Protein AF-A0A2M7A6S9-F1 (afdb_monomer)

Structure (mmCIF, N/CA/C/O backbone):
data_AF-A0A2M7A6S9-F1
#
_entry.id   AF-A0A2M7A6S9-F1
#
loop_
_atom_site.group_PDB
_atom_site.id
_atom_site.type_symbol
_atom_site.label_atom_id
_atom_site.label_alt_id
_atom_site.label_comp_id
_atom_site.label_asym_id
_atom_site.label_entity_id
_atom_site.label_seq_id
_atom_site.pdbx_PDB_ins_code
_atom_site.Cartn_x
_atom_site.Cartn_y
_atom_site.Cartn_z
_atom_site.occupancy
_atom_site.B_iso_or_equiv
_atom_site.auth_seq_id
_atom_site.auth_comp_id
_atom_site.auth_asym_id
_atom_site.auth_atom_id
_atom_site.pdbx_PDB_model_num
ATOM 1 N N . MET A 1 1 ? -41.107 -8.255 11.779 1.00 36.59 1 MET A N 1
ATOM 2 C CA . MET A 1 1 ? -39.960 -7.326 11.813 1.00 36.59 1 MET A CA 1
ATOM 3 C C . MET A 1 1 ? -38.864 -7.925 10.934 1.00 36.59 1 MET A C 1
ATOM 5 O O . MET A 1 1 ? -38.169 -8.833 11.362 1.00 36.59 1 MET A O 1
ATOM 9 N N . ARG A 1 2 ? -38.849 -7.556 9.646 1.00 28.56 2 ARG A N 1
ATOM 10 C CA . ARG A 1 2 ? -37.907 -8.063 8.636 1.00 28.56 2 ARG A CA 1
ATOM 11 C C . ARG A 1 2 ? -36.660 -7.178 8.688 1.00 28.56 2 ARG A C 1
ATOM 13 O O . ARG A 1 2 ? -36.662 -6.117 8.077 1.00 28.56 2 ARG A O 1
ATOM 20 N N . LEU A 1 3 ? -35.652 -7.572 9.468 1.00 27.19 3 LEU A N 1
ATOM 21 C CA . LEU A 1 3 ? -34.322 -6.977 9.352 1.00 27.19 3 LEU A CA 1
ATOM 22 C C . LEU A 1 3 ? -33.608 -7.717 8.222 1.00 27.19 3 LEU A C 1
ATOM 24 O O . LEU A 1 3 ? -33.240 -8.884 8.339 1.00 27.19 3 LEU A O 1
ATOM 28 N N . THR A 1 4 ? -33.574 -7.047 7.083 1.00 32.22 4 THR A N 1
ATOM 29 C CA . THR A 1 4 ? -33.102 -7.548 5.804 1.00 32.22 4 THR A CA 1
ATOM 30 C C . THR A 1 4 ? -31.608 -7.847 5.865 1.00 32.22 4 THR A C 1
ATOM 32 O O . THR A 1 4 ? -30.796 -7.037 6.306 1.00 32.22 4 THR A O 1
ATOM 35 N N . LEU A 1 5 ? -31.291 -9.049 5.402 1.00 30.06 5 LEU A N 1
ATOM 36 C CA . LEU A 1 5 ? -29.991 -9.646 5.145 1.00 30.06 5 LEU A CA 1
ATOM 37 C C . LEU A 1 5 ? -29.225 -8.852 4.061 1.00 30.06 5 LEU A C 1
ATOM 39 O O . LEU A 1 5 ? -29.018 -9.345 2.960 1.00 30.06 5 LEU A O 1
ATOM 43 N N . THR A 1 6 ? -28.857 -7.600 4.340 1.00 34.44 6 THR A N 1
ATOM 44 C CA . THR A 1 6 ? -28.153 -6.719 3.382 1.00 34.44 6 THR A CA 1
ATOM 45 C C . THR A 1 6 ? -26.638 -6.689 3.621 1.00 34.44 6 THR A C 1
ATOM 47 O O . THR A 1 6 ? -25.878 -6.336 2.729 1.00 34.44 6 THR A O 1
ATOM 50 N N . ILE A 1 7 ? -26.159 -7.130 4.789 1.00 33.94 7 ILE A N 1
ATOM 51 C CA . ILE A 1 7 ? -24.733 -7.020 5.156 1.00 33.94 7 ILE A CA 1
ATOM 52 C C . ILE A 1 7 ? -23.868 -8.144 4.550 1.00 33.94 7 ILE A C 1
ATOM 54 O O . ILE A 1 7 ? -22.669 -7.962 4.374 1.00 33.94 7 ILE A O 1
ATOM 58 N N . LEU A 1 8 ? -24.447 -9.277 4.134 1.00 32.56 8 LEU A N 1
ATOM 59 C CA . LEU A 1 8 ? -23.655 -10.412 3.635 1.00 32.56 8 LEU A CA 1
ATOM 60 C C . LEU A 1 8 ? -23.378 -10.385 2.118 1.00 32.56 8 LEU A C 1
ATOM 62 O O . LEU A 1 8 ? -22.518 -11.122 1.647 1.00 32.56 8 LEU A O 1
ATOM 66 N N . LEU A 1 9 ? -24.062 -9.533 1.341 1.00 31.47 9 LEU A N 1
ATOM 67 C CA . LEU A 1 9 ? -23.872 -9.485 -0.118 1.00 31.47 9 LEU A CA 1
ATOM 68 C C . LEU A 1 9 ? -22.708 -8.579 -0.564 1.00 31.47 9 LEU A C 1
ATOM 70 O O . LEU A 1 9 ? -22.238 -8.704 -1.691 1.00 31.47 9 LEU A O 1
ATOM 74 N N . VAL A 1 10 ? -22.202 -7.707 0.315 1.00 37.44 10 VAL A N 1
ATOM 75 C CA . VAL A 1 10 ? -21.086 -6.794 -0.006 1.00 37.44 10 VAL A CA 1
ATOM 76 C C . VAL A 1 10 ? -19.736 -7.532 -0.036 1.00 37.44 10 VAL A C 1
ATOM 78 O O . VAL A 1 10 ? -18.850 -7.162 -0.799 1.00 37.44 10 VAL A O 1
ATOM 81 N N . LEU A 1 11 ? -19.595 -8.638 0.703 1.00 36.28 11 LEU A N 1
ATOM 82 C CA . LEU A 1 11 ? -18.335 -9.389 0.812 1.00 36.28 11 LEU A CA 1
ATOM 83 C C . LEU A 1 11 ? -18.055 -10.348 -0.357 1.00 36.28 11 LEU A C 1
AT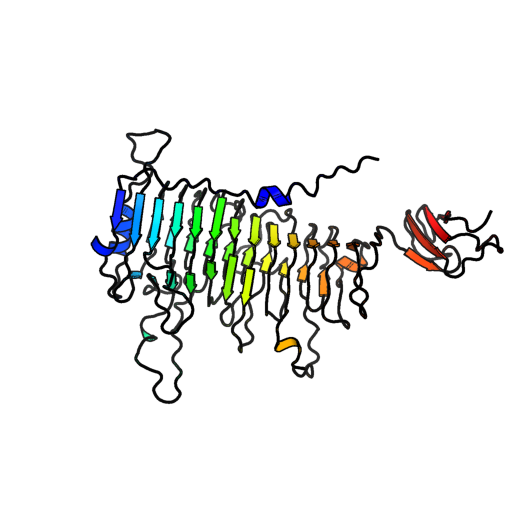OM 85 O O . LEU A 1 11 ? -16.898 -10.661 -0.619 1.00 36.28 11 LEU A O 1
ATOM 89 N N . ILE A 1 12 ? -19.074 -10.779 -1.107 1.00 35.56 12 ILE A N 1
ATOM 90 C CA . ILE A 1 12 ? -18.862 -11.665 -2.269 1.00 35.56 12 ILE A CA 1
ATOM 91 C C . ILE A 1 12 ? -18.546 -10.853 -3.534 1.00 35.56 12 ILE A C 1
ATOM 93 O O . ILE A 1 12 ? -17.805 -11.319 -4.397 1.00 35.56 12 ILE A O 1
ATOM 97 N N . SER A 1 13 ? -19.013 -9.603 -3.624 1.00 37.47 13 SER A N 1
ATOM 98 C CA . SER A 1 13 ? -18.763 -8.765 -4.802 1.00 37.47 13 SER A CA 1
ATOM 99 C C . SER A 1 13 ? -17.338 -8.194 -4.867 1.00 37.47 13 SER A C 1
ATOM 101 O O . SER A 1 13 ? -16.897 -7.818 -5.948 1.00 37.47 13 SER A O 1
ATOM 103 N N . ALA A 1 14 ? -16.596 -8.175 -3.751 1.00 36.88 14 ALA A N 1
ATOM 104 C CA . ALA A 1 14 ? -15.194 -7.744 -3.716 1.00 36.88 14 ALA A CA 1
ATOM 105 C C . ALA A 1 14 ? -14.205 -8.816 -4.219 1.00 36.88 14 ALA A C 1
ATOM 107 O O . ALA A 1 14 ? -13.068 -8.494 -4.544 1.00 36.88 14 ALA A O 1
ATOM 108 N N . CYS A 1 15 ? -14.628 -10.082 -4.323 1.00 35.72 15 CYS A N 1
ATOM 109 C CA . CYS A 1 15 ? -13.786 -11.171 -4.838 1.00 35.72 15 CYS A CA 1
ATOM 110 C C . CYS A 1 15 ? -13.987 -11.428 -6.346 1.00 35.72 15 CYS A C 1
ATOM 112 O O . CYS A 1 15 ? -13.327 -12.287 -6.918 1.00 35.72 15 CYS A O 1
ATOM 114 N N . ALA A 1 16 ? -14.894 -10.688 -6.994 1.00 37.25 16 ALA A N 1
ATOM 115 C CA . ALA A 1 16 ? -15.143 -10.747 -8.437 1.00 37.25 16 ALA A CA 1
ATOM 116 C C . ALA A 1 16 ? -14.521 -9.551 -9.191 1.00 37.25 16 ALA A C 1
ATOM 118 O O . ALA A 1 16 ? -14.995 -9.173 -10.263 1.00 37.25 16 ALA A O 1
ATOM 119 N N . ILE A 1 17 ? -13.483 -8.927 -8.622 1.00 41.75 17 ILE A N 1
ATOM 120 C CA . ILE A 1 17 ? -12.783 -7.792 -9.233 1.00 41.75 17 ILE A CA 1
ATOM 121 C C . ILE A 1 17 ? -11.819 -8.313 -10.313 1.00 41.75 17 ILE A C 1
ATOM 123 O O . ILE A 1 17 ? -10.722 -8.785 -10.034 1.00 41.75 17 ILE A O 1
ATOM 127 N N . ALA A 1 18 ? -12.287 -8.196 -11.557 1.00 43.00 18 ALA A N 1
ATOM 128 C CA . ALA A 1 18 ? -11.520 -8.031 -12.789 1.00 43.00 18 ALA A CA 1
ATOM 129 C C . ALA A 1 18 ? -10.465 -9.095 -13.156 1.00 43.00 18 ALA A C 1
ATOM 131 O O . ALA A 1 18 ? -9.254 -8.862 -13.135 1.00 43.00 18 ALA A O 1
ATOM 132 N N . ASP A 1 19 ? -10.964 -10.200 -13.710 1.00 38.59 19 ASP A N 1
ATOM 133 C CA . ASP A 1 19 ? -10.301 -10.926 -14.809 1.00 38.59 19 ASP A CA 1
ATOM 134 C C . ASP A 1 19 ? -10.522 -10.239 -16.179 1.00 38.59 19 ASP A C 1
ATOM 136 O O . ASP A 1 19 ? -10.202 -10.782 -17.232 1.00 38.59 19 ASP A O 1
ATOM 140 N N . THR A 1 20 ? -11.078 -9.023 -16.211 1.00 40.50 20 THR A N 1
ATOM 141 C CA . THR A 1 20 ? -11.450 -8.338 -17.460 1.00 40.50 20 THR A CA 1
ATOM 142 C C . THR A 1 20 ? -10.290 -7.659 -18.181 1.00 40.50 20 THR A C 1
ATOM 144 O O . THR A 1 20 ? -10.518 -7.025 -19.212 1.00 40.50 20 THR A O 1
ATOM 147 N N . VAL A 1 21 ? -9.044 -7.800 -17.714 1.00 47.00 21 VAL A N 1
ATOM 148 C CA . VAL A 1 21 ? -7.899 -7.465 -18.568 1.00 47.00 21 VAL A CA 1
ATOM 149 C C . VAL A 1 21 ? -7.667 -8.635 -19.512 1.00 47.00 21 VAL A C 1
ATOM 151 O O . VAL A 1 21 ? -6.790 -9.470 -19.310 1.00 47.00 21 VAL A O 1
ATOM 154 N N . THR A 1 22 ? -8.506 -8.714 -20.545 1.00 43.03 22 THR A N 1
ATOM 155 C CA . THR A 1 22 ? -8.270 -9.605 -21.679 1.00 43.03 22 THR A CA 1
ATOM 156 C C . THR A 1 22 ? -6.868 -9.295 -22.208 1.00 43.03 22 THR A C 1
ATOM 158 O O . THR A 1 22 ? -6.636 -8.148 -22.607 1.00 43.03 22 THR A O 1
ATOM 161 N N . PRO A 1 23 ? -5.918 -10.252 -22.192 1.00 47.19 23 PRO A N 1
ATOM 162 C CA . PRO A 1 23 ? -4.615 -10.030 -22.799 1.00 47.19 23 PRO A CA 1
ATOM 163 C C . PRO A 1 23 ? -4.843 -9.584 -24.247 1.00 47.19 23 PRO A C 1
ATOM 165 O O . PRO A 1 23 ? -5.735 -10.131 -24.908 1.00 47.19 23 PRO A O 1
ATOM 168 N N . PRO A 1 24 ? -4.117 -8.562 -24.732 1.00 48.81 24 PRO A N 1
ATOM 169 C CA . PRO A 1 24 ? -4.411 -7.972 -26.023 1.00 48.81 24 PRO A CA 1
ATOM 170 C C . PRO A 1 24 ? -4.395 -9.052 -27.105 1.00 48.81 24 PRO A C 1
ATOM 172 O O . PRO A 1 24 ? -3.445 -9.828 -27.224 1.00 48.81 24 PRO A O 1
ATOM 175 N N . VAL A 1 25 ? -5.474 -9.088 -27.888 1.00 50.66 25 VAL A N 1
ATOM 176 C CA . VAL A 1 25 ? -5.555 -9.803 -29.163 1.00 50.66 25 VAL A CA 1
ATOM 177 C C . VAL A 1 25 ? -4.325 -9.392 -29.971 1.00 50.66 25 VAL A C 1
ATOM 179 O O . VAL A 1 25 ? -4.213 -8.216 -30.291 1.00 50.66 25 VAL A O 1
ATOM 182 N N . ALA A 1 26 ? -3.387 -10.324 -30.192 1.00 57.62 26 ALA A N 1
ATOM 183 C CA . ALA A 1 26 ? -2.136 -10.178 -30.952 1.00 57.62 26 ALA A CA 1
ATOM 184 C C . ALA A 1 26 ? -1.757 -8.718 -31.284 1.00 57.62 26 ALA A C 1
ATOM 186 O O . ALA A 1 26 ? -1.970 -8.254 -32.405 1.00 57.62 26 ALA A O 1
ATOM 187 N N . SER A 1 27 ? -1.249 -7.972 -30.295 1.00 64.75 27 SER A N 1
ATOM 188 C CA . SER A 1 27 ? -0.868 -6.577 -30.527 1.00 64.75 27 SER A CA 1
ATOM 189 C C . SER A 1 27 ? 0.251 -6.517 -31.578 1.00 64.75 27 SER A C 1
ATOM 191 O O . SER A 1 27 ? 1.236 -7.246 -31.438 1.00 64.75 27 SER A O 1
ATOM 193 N N . PRO A 1 28 ? 0.153 -5.657 -32.609 1.00 72.88 28 PRO A N 1
ATOM 194 C CA . PRO A 1 28 ? 1.209 -5.514 -33.610 1.00 72.88 28 PRO A CA 1
ATOM 195 C C . PRO A 1 28 ? 2.485 -4.873 -33.040 1.00 72.88 28 PRO A C 1
ATOM 197 O O . PRO A 1 28 ? 3.525 -4.897 -33.693 1.00 72.88 28 PRO A O 1
ATOM 200 N N . TYR A 1 29 ? 2.424 -4.308 -31.829 1.00 86.62 29 TYR A N 1
ATOM 201 C CA . TYR A 1 29 ? 3.538 -3.612 -31.195 1.00 86.62 29 TYR A CA 1
ATOM 202 C C . TYR A 1 29 ? 4.172 -4.488 -30.115 1.00 86.62 29 TYR A C 1
ATOM 204 O O . TYR A 1 29 ? 3.754 -4.475 -28.956 1.00 86.62 29 TYR A O 1
ATOM 212 N N . VAL A 1 30 ? 5.201 -5.243 -30.497 1.00 93.19 30 VAL A N 1
ATOM 213 C CA . VAL A 1 30 ? 6.063 -5.973 -29.561 1.00 93.19 30 VAL A CA 1
ATOM 214 C C . VAL A 1 30 ? 7.425 -5.292 -29.536 1.00 93.19 30 VAL A C 1
ATOM 216 O O . VAL A 1 30 ? 8.117 -5.244 -30.548 1.00 93.19 30 VAL A O 1
ATOM 219 N N . VAL A 1 31 ? 7.801 -4.761 -28.376 1.00 95.69 31 VAL A N 1
ATOM 220 C CA . VAL A 1 31 ? 9.090 -4.107 -28.143 1.00 95.69 31 VAL A CA 1
ATOM 221 C C . VAL A 1 31 ? 9.922 -4.998 -27.234 1.00 95.69 31 VAL A C 1
ATOM 223 O O . VAL A 1 31 ? 9.493 -5.326 -26.130 1.00 95.69 31 VAL A O 1
ATOM 226 N N . ASN A 1 32 ? 11.121 -5.374 -27.667 1.00 96.81 32 ASN A N 1
ATOM 227 C CA . ASN A 1 32 ? 12.090 -6.049 -26.813 1.00 96.81 32 ASN A CA 1
ATOM 228 C C . ASN A 1 32 ? 13.096 -5.020 -26.281 1.00 96.81 32 ASN A C 1
ATOM 230 O O . ASN A 1 32 ? 13.816 -4.400 -27.059 1.00 96.81 32 ASN A O 1
ATOM 234 N N . LEU A 1 33 ? 13.168 -4.833 -24.958 1.00 97.69 33 LEU A N 1
ATOM 235 C CA . LEU A 1 33 ? 14.097 -3.870 -24.355 1.00 97.69 33 LEU A CA 1
ATOM 236 C C . LEU A 1 33 ? 15.564 -4.206 -24.673 1.00 97.69 33 LEU A C 1
ATOM 238 O O . LEU A 1 33 ? 16.373 -3.287 -24.774 1.00 97.69 33 LEU A O 1
ATOM 242 N N . GLY A 1 34 ? 15.901 -5.483 -24.885 1.00 96.69 34 GLY A N 1
ATOM 243 C CA . GLY A 1 34 ? 17.260 -5.919 -25.230 1.00 96.69 34 GLY A CA 1
ATOM 244 C C . GLY A 1 34 ? 17.788 -5.352 -26.553 1.00 96.69 34 GLY A C 1
ATOM 245 O O . GLY A 1 34 ? 19.000 -5.274 -26.740 1.00 96.69 34 GLY A O 1
ATOM 246 N N . ASP A 1 35 ? 16.895 -4.901 -27.440 1.00 97.56 35 ASP A N 1
ATOM 247 C CA . ASP A 1 35 ? 17.267 -4.237 -28.696 1.00 97.56 35 ASP A CA 1
ATOM 248 C C . ASP A 1 35 ? 17.671 -2.765 -28.479 1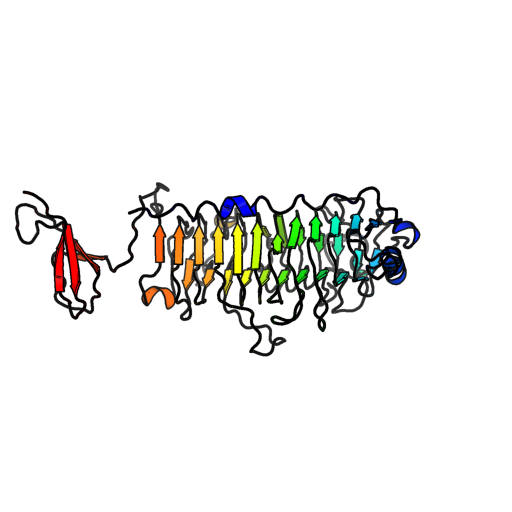.00 97.56 35 ASP A C 1
ATOM 250 O O . ASP A 1 35 ? 18.281 -2.141 -29.348 1.00 97.56 35 ASP A O 1
ATOM 254 N N . TYR A 1 36 ? 17.345 -2.201 -27.311 1.00 98.06 36 TYR A N 1
ATOM 255 C CA . TYR A 1 36 ? 17.593 -0.804 -26.952 1.00 98.06 36 TYR A CA 1
ATOM 256 C C . TYR A 1 36 ? 18.671 -0.671 -25.874 1.00 98.06 36 TYR A C 1
ATOM 258 O O . TYR A 1 36 ? 19.516 0.221 -25.967 1.00 98.06 36 TYR A O 1
ATOM 266 N N . ALA A 1 37 ? 18.630 -1.539 -24.860 1.00 97.62 37 ALA A N 1
ATOM 267 C CA . ALA A 1 37 ? 19.473 -1.515 -23.671 1.00 97.62 37 ALA A CA 1
ATOM 268 C C . ALA A 1 37 ? 20.202 -2.857 -23.483 1.00 97.62 37 ALA A C 1
ATOM 270 O O . ALA A 1 37 ? 19.659 -3.935 -23.708 1.00 97.62 37 ALA A O 1
ATOM 271 N N . LYS A 1 38 ? 21.455 -2.781 -23.050 1.00 96.25 38 LYS A N 1
ATOM 272 C CA . LYS A 1 38 ? 22.403 -3.879 -22.853 1.00 96.25 38 LYS A CA 1
ATOM 273 C C . LYS A 1 38 ? 22.209 -4.602 -21.521 1.00 96.25 38 LYS A C 1
ATOM 275 O O . LYS A 1 38 ? 22.618 -5.762 -21.412 1.00 96.25 38 LYS A O 1
ATOM 280 N N . GLY A 1 39 ? 21.661 -3.930 -20.508 1.00 93.94 39 GLY A N 1
ATOM 281 C CA . GLY A 1 39 ? 21.543 -4.459 -19.151 1.00 93.94 39 GLY A CA 1
ATOM 282 C C . GLY A 1 39 ? 22.904 -4.751 -18.519 1.00 93.94 39 GLY A C 1
ATOM 283 O O . GLY A 1 39 ? 23.059 -5.772 -17.844 1.00 93.94 39 GLY A O 1
ATOM 284 N N . ASP A 1 40 ? 23.914 -3.928 -18.810 1.00 92.06 40 ASP A N 1
ATOM 285 C CA . ASP A 1 40 ? 25.306 -4.108 -18.368 1.00 92.06 40 ASP A CA 1
ATOM 286 C C . ASP A 1 40 ? 25.646 -3.354 -17.072 1.00 92.06 40 ASP A C 1
ATOM 288 O O . ASP A 1 40 ? 26.776 -3.429 -16.595 1.00 92.06 40 ASP A O 1
ATOM 292 N N . GLY A 1 41 ? 24.656 -2.685 -16.477 1.00 89.38 41 GLY A N 1
ATOM 293 C CA . GLY A 1 41 ? 24.792 -1.905 -15.251 1.00 89.38 41 GLY A CA 1
ATOM 294 C C . GLY A 1 41 ? 25.127 -0.426 -15.462 1.00 89.38 41 GLY A C 1
ATOM 295 O O . GLY A 1 41 ? 25.134 0.326 -14.489 1.00 89.38 41 GLY A O 1
ATOM 296 N N . SER A 1 42 ? 25.373 0.007 -16.705 1.00 91.56 42 SER A N 1
ATOM 297 C CA . SER A 1 42 ? 25.555 1.425 -17.040 1.00 91.56 42 SER A CA 1
ATOM 298 C C . SER A 1 42 ? 24.241 2.220 -16.965 1.00 91.56 42 SER A C 1
ATOM 300 O O . SER A 1 42 ? 23.165 1.657 -16.754 1.00 91.56 42 SER A O 1
ATOM 302 N N . ASP A 1 43 ? 24.318 3.548 -17.104 1.00 94.94 43 ASP A N 1
ATOM 303 C CA . ASP A 1 43 ? 23.125 4.383 -17.275 1.00 94.94 43 ASP A CA 1
ATOM 304 C C . ASP A 1 43 ? 22.494 4.144 -18.645 1.00 94.94 43 ASP A C 1
ATOM 306 O O . ASP A 1 43 ? 23.029 4.540 -19.681 1.00 94.94 43 ASP A O 1
ATOM 310 N N . GLU A 1 44 ? 21.322 3.517 -18.634 1.00 97.50 44 GLU A N 1
ATOM 311 C CA . GLU A 1 44 ? 20.573 3.160 -19.834 1.00 97.50 44 GLU A CA 1
ATOM 312 C C . GLU A 1 44 ? 19.239 3.902 -19.910 1.00 97.50 44 GLU A C 1
ATOM 314 O O . GLU A 1 44 ? 18.374 3.547 -20.710 1.00 97.50 44 GLU A O 1
ATOM 319 N N . THR A 1 45 ? 19.071 4.960 -19.111 1.00 97.62 45 THR A N 1
ATOM 320 C CA . THR A 1 45 ? 17.816 5.710 -18.978 1.00 97.62 45 THR A CA 1
ATOM 321 C C . THR A 1 45 ? 17.209 6.086 -20.328 1.00 97.62 45 THR A C 1
ATOM 323 O O . THR A 1 45 ? 16.047 5.781 -20.589 1.00 97.62 45 THR A O 1
ATOM 326 N N . ASP A 1 46 ? 17.992 6.706 -21.215 1.00 98.19 46 ASP A N 1
ATOM 327 C CA . ASP A 1 46 ? 17.495 7.168 -22.515 1.00 98.19 46 ASP A CA 1
ATOM 328 C C . ASP A 1 46 ? 17.148 5.995 -23.445 1.00 98.19 46 ASP A C 1
ATOM 330 O O . ASP A 1 46 ? 16.223 6.087 -24.250 1.00 98.19 46 ASP A O 1
ATOM 334 N N . ALA A 1 47 ? 17.879 4.882 -23.350 1.00 98.12 47 ALA A N 1
ATOM 335 C CA . ALA A 1 47 ? 17.594 3.675 -24.119 1.00 98.12 47 ALA A CA 1
ATOM 336 C C . ALA A 1 47 ? 16.296 3.006 -23.658 1.00 98.12 47 ALA A C 1
ATOM 338 O O . ALA A 1 47 ? 15.450 2.672 -24.488 1.00 98.12 47 ALA A O 1
ATOM 339 N N . ILE A 1 48 ? 16.117 2.881 -22.342 1.00 98.25 48 ILE A N 1
ATOM 340 C CA . ILE A 1 48 ? 14.894 2.369 -21.729 1.00 98.25 48 ILE A CA 1
ATOM 341 C C . ILE A 1 48 ? 13.720 3.263 -22.126 1.00 98.25 48 ILE A C 1
ATOM 343 O O . ILE A 1 48 ? 12.738 2.765 -22.667 1.00 98.25 48 ILE A O 1
ATOM 347 N N . GLN A 1 49 ? 13.836 4.582 -21.957 1.00 98.00 49 GLN A N 1
ATOM 348 C CA . GLN A 1 49 ? 12.778 5.521 -22.328 1.00 98.00 49 GLN A CA 1
ATOM 349 C C . GLN A 1 49 ? 12.390 5.383 -23.810 1.00 98.00 49 GLN A C 1
ATOM 351 O O . GLN A 1 49 ? 11.204 5.270 -24.110 1.00 98.00 49 GLN A O 1
ATOM 356 N N . ARG A 1 50 ? 13.363 5.268 -24.731 1.00 97.19 50 ARG A N 1
ATOM 357 C CA . ARG A 1 50 ? 13.087 5.016 -26.160 1.00 97.19 50 ARG A CA 1
ATOM 358 C C . ARG A 1 50 ? 12.314 3.720 -26.411 1.00 97.19 50 ARG A C 1
ATOM 360 O O . ARG A 1 50 ? 11.460 3.708 -27.292 1.00 97.19 50 ARG A O 1
ATOM 367 N N . ALA A 1 51 ? 12.583 2.649 -25.664 1.00 96.69 51 ALA A N 1
ATOM 368 C CA . ALA A 1 51 ? 11.825 1.403 -25.785 1.00 96.69 51 ALA A CA 1
ATOM 369 C C . ALA A 1 51 ? 10.361 1.590 -25.343 1.00 96.69 51 ALA A C 1
ATOM 371 O O . ALA A 1 51 ? 9.437 1.171 -26.036 1.00 96.69 51 ALA A O 1
ATOM 372 N N . PHE A 1 52 ? 10.124 2.287 -24.228 1.00 95.06 52 PHE A N 1
ATOM 373 C CA . PHE A 1 52 ? 8.765 2.617 -23.777 1.00 95.06 52 PHE A CA 1
ATOM 374 C C . PHE A 1 52 ? 8.042 3.600 -24.717 1.00 95.06 52 PHE A C 1
ATOM 376 O O . PHE A 1 52 ? 6.811 3.562 -24.828 1.00 95.06 52 PHE A O 1
ATOM 383 N N . ASP A 1 53 ? 8.787 4.462 -25.411 1.00 93.44 53 ASP A N 1
ATOM 384 C CA . ASP A 1 53 ? 8.287 5.398 -26.426 1.00 93.44 53 ASP A CA 1
ATOM 385 C C . ASP A 1 53 ? 8.025 4.763 -27.793 1.00 93.44 53 ASP A C 1
ATOM 387 O O . ASP A 1 53 ? 7.283 5.331 -28.592 1.00 93.44 53 ASP A O 1
ATOM 391 N N . ALA A 1 54 ? 8.547 3.561 -28.044 1.00 92.12 54 ALA A N 1
ATOM 392 C CA . ALA A 1 54 ? 8.239 2.798 -29.251 1.00 92.12 54 ALA A CA 1
ATOM 393 C C . ALA A 1 54 ? 6.813 2.214 -29.245 1.00 92.12 54 ALA A C 1
ATOM 395 O O . ALA A 1 54 ? 6.293 1.871 -30.307 1.00 92.12 54 ALA A O 1
ATOM 396 N N . ILE A 1 55 ? 6.158 2.131 -28.078 1.00 88.94 55 ILE A N 1
ATOM 397 C CA . ILE A 1 55 ? 4.719 1.852 -28.011 1.00 88.94 55 ILE A CA 1
ATOM 398 C C . ILE A 1 55 ? 3.959 3.153 -28.288 1.00 88.94 55 ILE A C 1
ATOM 400 O O . ILE A 1 55 ? 4.157 4.128 -27.555 1.00 88.94 55 ILE A O 1
ATOM 404 N N . PRO A 1 56 ? 3.068 3.183 -29.295 1.00 80.12 56 PRO A N 1
ATOM 405 C CA . PRO A 1 56 ? 2.356 4.399 -29.656 1.00 80.12 56 PRO A CA 1
ATOM 406 C C . PRO A 1 56 ? 1.504 4.926 -28.484 1.00 80.12 56 PRO A C 1
ATOM 408 O O . PRO A 1 56 ? 0.859 4.134 -27.786 1.00 80.12 56 PRO A O 1
ATOM 411 N N . PRO A 1 57 ? 1.492 6.252 -28.241 1.00 76.38 57 PRO A N 1
ATOM 412 C CA . PRO A 1 57 ? 0.554 6.875 -27.316 1.00 76.38 57 PRO A CA 1
ATOM 413 C C . PRO A 1 57 ? -0.860 6.918 -27.910 1.00 76.38 57 PRO A C 1
ATOM 415 O O . PRO A 1 57 ? -1.050 6.839 -29.124 1.00 76.38 57 PRO A O 1
ATOM 418 N N . ARG A 1 58 ? -1.849 7.176 -27.046 1.00 60.53 58 ARG A N 1
ATOM 419 C CA . ARG A 1 58 ? -3.265 7.364 -27.408 1.00 60.53 58 ARG A CA 1
ATOM 420 C C . ARG A 1 58 ? -3.503 8.322 -28.590 1.00 60.53 58 ARG A C 1
ATOM 422 O O . ARG A 1 58 ? -4.430 8.092 -29.359 1.00 60.53 58 ARG A O 1
ATOM 429 N N . GLU A 1 59 ? -2.723 9.400 -28.730 1.00 60.84 59 GLU A N 1
ATOM 430 C CA . GLU A 1 59 ? -2.921 10.442 -29.759 1.00 60.84 59 GLU A CA 1
ATOM 431 C C . GLU A 1 59 ? -2.494 10.042 -31.187 1.00 60.84 59 GLU A C 1
ATOM 433 O O . GLU A 1 59 ? -2.086 10.884 -31.992 1.00 60.84 59 GLU A O 1
ATOM 438 N N . TRP A 1 60 ? -2.650 8.776 -31.568 1.00 50.06 60 TRP A N 1
ATOM 439 C CA . TRP A 1 60 ? -2.710 8.411 -32.983 1.00 50.06 60 TRP A CA 1
ATOM 440 C C . TRP A 1 60 ? -4.048 8.901 -33.569 1.00 50.06 60 TRP A C 1
ATOM 442 O O . TRP A 1 60 ? -5.047 8.187 -33.643 1.00 50.06 60 TRP A O 1
ATOM 452 N N . LYS A 1 61 ? -4.063 10.196 -33.918 1.00 46.75 61 LYS A N 1
ATOM 453 C CA . LYS A 1 61 ? -5.220 11.035 -34.293 1.00 46.75 61 LYS A CA 1
ATOM 454 C C . LYS A 1 61 ? -6.065 10.528 -35.467 1.00 46.75 61 LYS A C 1
ATOM 456 O O . LYS A 1 61 ? -7.140 11.072 -35.695 1.00 46.75 61 LYS A O 1
ATOM 461 N N . GLU A 1 62 ? -5.632 9.498 -36.184 1.00 45.44 62 GLU A N 1
ATOM 462 C CA . GLU A 1 62 ? -6.354 8.980 -37.352 1.00 45.44 62 GLU A CA 1
ATOM 463 C C . GLU A 1 62 ? -7.368 7.874 -37.008 1.00 45.44 62 GLU A C 1
ATOM 465 O O . GLU A 1 62 ? -8.250 7.579 -37.816 1.00 45.44 62 GLU A O 1
ATOM 470 N N . HIS A 1 63 ? -7.338 7.323 -35.786 1.00 43.94 63 HIS A N 1
ATOM 471 C CA . HIS A 1 63 ? -8.245 6.249 -35.368 1.00 43.94 63 HIS A CA 1
ATOM 472 C C . HIS A 1 63 ? -8.856 6.517 -33.989 1.00 43.94 63 HIS A C 1
ATOM 474 O O . HIS A 1 63 ? -8.502 5.907 -32.984 1.00 43.94 63 HIS A O 1
ATOM 480 N N . VAL A 1 64 ? -9.851 7.411 -33.949 1.00 44.56 64 VAL A N 1
ATOM 481 C CA . VAL A 1 64 ? -10.799 7.548 -32.825 1.00 44.56 64 VAL A CA 1
ATOM 482 C C . VAL A 1 64 ? -11.797 6.377 -32.847 1.00 44.56 64 VAL A C 1
ATOM 484 O O . VAL A 1 64 ? -13.011 6.557 -32.874 1.00 44.56 64 VAL A O 1
ATOM 487 N N . THR A 1 65 ? -11.290 5.150 -32.896 1.00 50.53 65 THR A N 1
ATOM 488 C CA . THR A 1 65 ? -12.073 3.938 -32.643 1.00 50.53 65 THR A CA 1
ATOM 489 C C . THR A 1 65 ? -11.780 3.467 -31.223 1.00 50.53 65 THR A C 1
ATOM 491 O O . THR A 1 65 ? -10.713 3.739 -30.679 1.00 50.53 65 THR A O 1
ATOM 494 N N . ALA A 1 66 ? -12.745 2.801 -30.590 1.00 54.75 66 ALA A N 1
ATOM 495 C CA . ALA A 1 66 ? -12.720 2.450 -29.167 1.00 54.75 66 ALA A CA 1
ATOM 496 C C . ALA A 1 66 ? -11.532 1.562 -28.725 1.00 54.75 66 ALA A C 1
ATOM 498 O O . ALA A 1 66 ? -11.278 1.451 -27.524 1.00 54.75 66 ALA A O 1
ATOM 499 N N . ASP A 1 67 ? -10.773 1.000 -29.669 1.00 61.12 67 ASP A N 1
ATOM 500 C CA . ASP A 1 67 ? -9.772 -0.033 -29.426 1.00 61.12 67 ASP A CA 1
ATOM 501 C C . ASP A 1 67 ? -8.358 0.464 -29.769 1.00 61.12 67 ASP A C 1
ATOM 503 O O . ASP A 1 67 ? -7.883 0.338 -30.898 1.00 61.12 67 ASP A O 1
ATOM 507 N N . HIS A 1 68 ? -7.656 1.033 -28.782 1.00 68.75 68 HIS A N 1
ATOM 508 C CA . HIS A 1 68 ? -6.206 1.217 -28.895 1.00 68.75 68 HIS A CA 1
ATOM 509 C C . HIS A 1 68 ? -5.550 -0.177 -28.932 1.00 68.75 68 HIS A C 1
ATOM 511 O O . HIS A 1 68 ? -5.785 -0.956 -27.999 1.00 68.75 68 HIS A O 1
ATOM 517 N N . PRO A 1 69 ? -4.715 -0.503 -29.941 1.00 74.00 69 PRO A N 1
ATOM 518 C CA . PRO A 1 69 ? -4.192 -1.859 -30.165 1.00 74.00 69 PRO A CA 1
ATOM 519 C C . PRO A 1 69 ? -3.229 -2.338 -29.069 1.00 74.00 69 PRO A C 1
ATOM 521 O O . PRO A 1 69 ? -2.803 -3.495 -29.063 1.00 74.00 69 PRO A O 1
ATOM 524 N N . GLY A 1 70 ? -2.869 -1.450 -28.143 1.00 85.44 70 GLY A N 1
ATOM 525 C CA . GLY A 1 70 ? -1.986 -1.772 -27.039 1.00 85.44 70 GLY A CA 1
ATOM 526 C C . GLY A 1 70 ? -0.557 -2.014 -27.486 1.00 85.44 70 GLY A C 1
ATOM 527 O O . GLY A 1 70 ? -0.127 -1.544 -28.535 1.00 85.44 70 GLY A O 1
ATOM 528 N N . GLY A 1 71 ? 0.181 -2.739 -26.659 1.00 90.31 71 GLY A N 1
ATOM 529 C CA . GLY A 1 71 ? 1.539 -3.161 -26.972 1.00 90.31 71 GLY A CA 1
ATOM 530 C C . GLY A 1 71 ? 2.100 -4.053 -25.879 1.00 90.31 71 GLY A C 1
ATOM 531 O O . GLY A 1 71 ? 1.576 -4.090 -24.763 1.00 90.31 71 GLY A O 1
ATOM 532 N N . VAL A 1 72 ? 3.165 -4.775 -26.196 1.00 94.12 72 VAL A N 1
ATOM 533 C CA . VAL A 1 72 ? 3.883 -5.618 -25.242 1.00 94.12 72 VAL A CA 1
ATOM 534 C C . VAL A 1 72 ? 5.333 -5.163 -25.194 1.00 94.12 72 VAL A C 1
ATOM 536 O O . VAL A 1 72 ? 6.012 -5.171 -26.216 1.00 94.12 72 VAL A O 1
ATOM 539 N N . ILE A 1 73 ? 5.815 -4.792 -24.009 1.00 96.44 73 ILE A N 1
ATOM 540 C CA . ILE A 1 73 ? 7.244 -4.603 -23.747 1.00 96.44 73 ILE A CA 1
ATOM 541 C C . ILE A 1 73 ? 7.760 -5.863 -23.071 1.00 96.44 73 ILE A C 1
ATOM 543 O O . ILE A 1 73 ? 7.347 -6.189 -21.957 1.00 96.44 73 ILE A O 1
ATOM 547 N N . ILE A 1 74 ? 8.673 -6.554 -23.740 1.00 96.75 74 ILE A N 1
ATOM 548 C CA . ILE A 1 74 ? 9.411 -7.688 -23.195 1.00 96.75 74 ILE A CA 1
ATOM 549 C C . ILE A 1 74 ? 10.729 -7.152 -22.647 1.00 96.75 74 ILE A C 1
ATOM 551 O O . ILE A 1 74 ? 11.508 -6.529 -23.367 1.00 96.75 74 ILE A O 1
ATOM 555 N N . ILE A 1 75 ? 10.971 -7.383 -21.363 1.00 97.44 75 ILE A N 1
ATOM 556 C CA . ILE A 1 75 ? 12.187 -6.972 -20.668 1.00 97.44 75 ILE A CA 1
ATOM 557 C C . ILE A 1 75 ? 13.012 -8.239 -20.413 1.00 97.44 75 ILE A C 1
ATOM 559 O O . ILE A 1 75 ? 12.701 -8.997 -19.480 1.00 97.44 75 ILE A O 1
ATOM 563 N N . PRO A 1 76 ? 14.047 -8.502 -21.234 1.00 96.44 76 PRO A N 1
ATOM 564 C CA . PRO A 1 76 ? 14.850 -9.695 -21.080 1.00 96.44 76 PRO A CA 1
ATOM 565 C C . PRO A 1 76 ? 15.732 -9.590 -19.848 1.00 96.44 76 PRO A C 1
ATOM 567 O O . PRO A 1 76 ? 16.043 -8.491 -19.370 1.00 96.44 76 PRO A O 1
ATOM 570 N N . ARG A 1 77 ? 16.132 -10.743 -19.311 1.00 94.44 77 ARG A N 1
ATOM 571 C CA . ARG A 1 77 ? 17.055 -10.795 -18.172 1.00 94.44 77 ARG A CA 1
ATOM 572 C C . ARG A 1 77 ? 18.339 -9.992 -18.487 1.00 94.44 77 ARG A C 1
ATOM 574 O O . ARG A 1 77 ? 19.033 -10.351 -19.439 1.00 94.44 77 ARG A O 1
ATOM 581 N N . PRO A 1 78 ? 18.693 -8.957 -17.699 1.00 92.81 78 PRO A N 1
ATOM 582 C CA . PRO A 1 78 ? 19.917 -8.196 -17.931 1.00 92.81 78 PRO A CA 1
ATOM 583 C C . PRO A 1 78 ? 21.154 -9.026 -17.559 1.00 92.81 78 PRO A C 1
ATOM 585 O O . PRO A 1 78 ? 21.074 -9.964 -16.761 1.00 92.81 78 PRO A O 1
ATOM 588 N N . LYS A 1 79 ? 22.319 -8.665 -18.109 1.00 89.44 79 LYS A N 1
ATOM 589 C CA . LYS A 1 79 ? 23.606 -9.287 -17.739 1.00 89.44 79 LYS A CA 1
ATOM 590 C C . LYS A 1 79 ? 23.993 -8.957 -16.297 1.00 89.44 79 LYS A C 1
ATOM 592 O O . LYS A 1 79 ? 24.515 -9.817 -15.595 1.00 89.44 79 LYS A O 1
ATOM 597 N N . ALA A 1 80 ? 23.714 -7.725 -15.878 1.00 88.12 80 ALA A N 1
ATOM 598 C CA . ALA A 1 80 ? 23.841 -7.244 -14.510 1.00 88.12 80 ALA A CA 1
ATOM 599 C C . ALA A 1 80 ? 22.501 -6.661 -14.036 1.00 88.12 80 ALA A C 1
ATOM 601 O O . ALA A 1 80 ? 21.783 -7.300 -13.271 1.00 88.12 80 ALA A O 1
ATOM 602 N N . PHE A 1 81 ? 22.154 -5.470 -14.522 1.00 91.75 81 PHE A N 1
ATOM 603 C CA . PHE A 1 81 ? 20.887 -4.765 -14.308 1.00 91.75 81 PHE A CA 1
ATOM 604 C C . PHE A 1 81 ? 20.753 -3.650 -15.359 1.00 91.75 81 PHE A C 1
ATOM 606 O O . PHE A 1 81 ? 21.739 -3.277 -15.994 1.00 91.75 81 PHE A O 1
ATOM 613 N N . TYR A 1 82 ? 19.553 -3.103 -15.526 1.00 95.50 82 TYR A N 1
ATOM 614 C CA . TYR A 1 82 ? 19.306 -1.882 -16.295 1.00 95.50 82 TYR A CA 1
ATOM 615 C C . TYR A 1 82 ? 19.430 -0.667 -15.362 1.00 95.50 82 TYR A C 1
ATOM 617 O O . TYR A 1 82 ? 18.625 -0.508 -14.436 1.00 95.50 82 TYR A O 1
ATOM 625 N N . GLY A 1 83 ? 20.459 0.162 -15.549 1.00 94.06 83 GLY A N 1
ATOM 626 C CA . GLY A 1 83 ? 20.681 1.349 -14.722 1.00 94.06 83 GLY A CA 1
ATOM 627 C C . GLY A 1 83 ? 19.760 2.504 -15.117 1.00 94.06 83 GLY A C 1
ATOM 628 O O . GLY A 1 83 ? 19.616 2.823 -16.296 1.00 94.06 83 GLY A O 1
ATOM 629 N N . ILE A 1 84 ? 19.134 3.131 -14.119 1.00 95.94 84 ILE A N 1
ATOM 630 C CA . ILE A 1 84 ? 18.241 4.285 -14.268 1.00 95.94 84 ILE A CA 1
ATOM 631 C C . ILE A 1 84 ? 18.812 5.463 -13.472 1.00 95.94 84 ILE A C 1
ATOM 633 O O . ILE A 1 84 ? 18.868 5.418 -12.243 1.00 95.94 84 ILE A O 1
ATOM 637 N N . ALA A 1 85 ? 19.192 6.537 -14.158 1.00 94.81 85 ALA A N 1
ATOM 638 C CA . ALA A 1 85 ? 19.659 7.783 -13.555 1.00 94.81 85 ALA A CA 1
ATOM 639 C C . ALA A 1 85 ? 18.603 8.903 -13.547 1.00 94.81 85 ALA A C 1
ATOM 641 O O . ALA A 1 85 ? 18.754 9.892 -12.825 1.00 94.81 85 ALA A O 1
ATOM 642 N N . LYS A 1 86 ? 17.531 8.777 -14.344 1.00 95.94 86 LYS A N 1
ATOM 643 C CA . LYS A 1 86 ? 16.384 9.705 -14.360 1.00 95.94 86 LYS A CA 1
ATOM 644 C C . LYS A 1 86 ? 15.075 8.933 -14.493 1.00 95.94 86 LYS A C 1
ATOM 646 O O . LYS A 1 86 ? 15.061 7.803 -14.953 1.00 95.94 86 LYS A O 1
ATOM 651 N N . THR A 1 87 ? 13.965 9.556 -14.116 1.00 96.31 87 THR A N 1
ATOM 652 C CA . THR A 1 87 ? 12.642 8.920 -14.155 1.00 96.31 87 THR A CA 1
ATOM 653 C C . THR A 1 87 ? 12.261 8.418 -15.543 1.00 96.31 87 THR A C 1
ATOM 655 O O . THR A 1 87 ? 12.209 9.204 -16.489 1.00 96.31 87 THR A O 1
ATOM 658 N N . ILE A 1 88 ? 11.907 7.134 -15.623 1.00 97.62 88 ILE A N 1
ATOM 659 C CA . ILE A 1 88 ? 11.254 6.539 -16.786 1.00 97.62 88 ILE A CA 1
ATOM 660 C C . ILE A 1 88 ? 9.775 6.908 -16.738 1.00 97.62 88 ILE A C 1
ATOM 662 O O . ILE A 1 88 ? 9.055 6.558 -15.797 1.00 97.62 88 ILE A O 1
ATOM 666 N N . ARG A 1 89 ? 9.322 7.647 -17.748 1.00 95.19 89 ARG A N 1
ATOM 667 C CA . ARG A 1 89 ? 7.954 8.153 -17.840 1.00 95.19 89 ARG A CA 1
ATOM 668 C C . ARG A 1 89 ? 7.135 7.287 -18.780 1.00 95.19 89 ARG A C 1
ATOM 670 O O . ARG A 1 89 ? 7.404 7.212 -19.976 1.00 95.19 89 ARG A O 1
ATOM 677 N N . ILE A 1 90 ? 6.084 6.695 -18.232 1.00 94.00 90 ILE A N 1
ATOM 678 C CA . ILE A 1 90 ? 5.118 5.862 -18.941 1.00 94.00 90 ILE A CA 1
ATOM 679 C C . ILE A 1 90 ? 3.822 6.666 -19.018 1.00 94.00 90 ILE A C 1
ATOM 681 O O . ILE A 1 90 ? 3.026 6.714 -18.081 1.00 94.00 90 ILE A O 1
ATOM 685 N N . VAL A 1 91 ? 3.654 7.382 -20.126 1.00 91.06 91 VAL A N 1
ATOM 686 C CA . VAL A 1 91 ? 2.582 8.368 -20.302 1.00 91.06 91 VAL A CA 1
ATOM 687 C C . VAL A 1 91 ? 1.623 7.889 -21.380 1.00 91.06 91 VAL A C 1
ATOM 689 O O . VAL A 1 91 ? 2.064 7.521 -22.460 1.00 91.06 91 VAL A O 1
ATOM 692 N N . GLU A 1 92 ? 0.317 7.914 -21.112 1.00 88.69 92 GLU A N 1
ATOM 693 C CA . GLU A 1 92 ? -0.720 7.634 -22.122 1.00 88.69 92 GLU A CA 1
ATOM 694 C C . GLU A 1 92 ? -0.554 6.277 -22.822 1.00 88.69 92 GLU A C 1
ATOM 696 O O . GLU A 1 92 ? -0.850 6.127 -24.008 1.00 88.69 92 GLU A O 1
ATOM 701 N N . ARG A 1 93 ? -0.075 5.275 -22.073 1.00 89.62 93 ARG A N 1
ATOM 702 C CA . ARG A 1 93 ? 0.015 3.887 -22.532 1.00 89.62 93 ARG A CA 1
ATOM 703 C C . ARG A 1 93 ? -1.252 3.141 -22.148 1.00 89.62 93 ARG A C 1
ATOM 705 O O . ARG A 1 93 ? -1.642 3.098 -20.977 1.00 89.62 93 ARG A O 1
ATOM 712 N N . TRP A 1 94 ? -1.952 2.660 -23.166 1.00 88.12 94 TRP A N 1
ATOM 713 C CA . TRP A 1 94 ? -3.267 2.044 -23.047 1.00 88.12 94 TRP A CA 1
ATOM 714 C C . TRP A 1 94 ? -3.202 0.609 -23.549 1.00 88.12 94 TRP A C 1
ATOM 716 O O . TRP A 1 94 ? -2.622 0.380 -24.607 1.00 88.12 94 TRP A O 1
ATOM 726 N N . ASN A 1 95 ? -3.823 -0.332 -22.835 1.00 89.00 95 ASN A N 1
ATOM 727 C CA . ASN A 1 95 ? -3.855 -1.758 -23.188 1.00 89.00 95 ASN A CA 1
ATOM 728 C C . ASN A 1 95 ? -2.444 -2.361 -23.338 1.00 89.00 95 ASN A C 1
ATOM 730 O O . ASN A 1 95 ? -2.182 -3.183 -24.216 1.00 89.00 95 ASN A O 1
ATOM 734 N N . THR A 1 96 ? -1.496 -1.893 -22.522 1.00 91.62 96 THR A N 1
ATOM 735 C CA . THR A 1 96 ? -0.079 -2.258 -22.621 1.00 91.62 96 THR A CA 1
ATOM 736 C C . THR A 1 96 ? 0.305 -3.276 -21.556 1.00 91.62 96 THR A C 1
ATOM 738 O O . THR A 1 96 ? 0.008 -3.088 -20.377 1.00 91.62 96 THR A O 1
ATOM 741 N N . THR A 1 97 ? 1.023 -4.321 -21.963 1.00 95.00 97 THR A N 1
ATOM 742 C CA . THR A 1 97 ? 1.669 -5.266 -21.046 1.00 95.00 97 THR A CA 1
ATOM 743 C C . THR A 1 97 ? 3.163 -4.974 -20.965 1.00 95.00 97 THR A C 1
ATOM 745 O O . THR A 1 97 ? 3.839 -4.917 -21.988 1.00 95.00 97 THR A O 1
ATOM 748 N N . ILE A 1 98 ? 3.694 -4.807 -19.759 1.00 96.50 98 ILE A N 1
ATOM 749 C CA . ILE A 1 98 ? 5.131 -4.737 -19.483 1.00 96.50 98 ILE A CA 1
ATOM 750 C C . ILE A 1 98 ? 5.495 -6.027 -18.763 1.00 96.50 98 ILE A C 1
ATOM 752 O O . ILE A 1 98 ? 4.996 -6.272 -17.668 1.00 96.50 98 ILE A O 1
ATOM 756 N N . ARG A 1 99 ? 6.346 -6.855 -19.365 1.00 96.25 99 ARG A N 1
ATOM 757 C CA . ARG A 1 99 ? 6.688 -8.176 -18.837 1.00 96.25 99 ARG A CA 1
ATOM 758 C C . ARG A 1 99 ? 8.191 -8.328 -18.698 1.00 96.25 99 ARG A C 1
ATOM 760 O O . ARG A 1 99 ? 8.912 -8.378 -19.693 1.00 96.25 99 ARG A O 1
ATOM 767 N N . CYS A 1 100 ? 8.647 -8.505 -17.467 1.00 96.06 100 CYS A N 1
ATOM 768 C CA . CYS A 1 100 ? 9.978 -9.030 -17.195 1.00 96.06 100 CYS A CA 1
ATOM 769 C C . CYS A 1 100 ? 9.971 -10.561 -17.330 1.00 96.06 100 CYS A C 1
ATOM 771 O O . CYS A 1 100 ? 9.111 -11.241 -16.767 1.00 96.06 100 CYS A O 1
ATOM 773 N N . GLU A 1 101 ? 10.930 -11.120 -18.072 1.00 93.12 101 GLU A N 1
ATOM 774 C CA . GLU A 1 101 ? 10.973 -12.564 -18.380 1.00 93.12 101 GLU A CA 1
ATOM 775 C C . GLU A 1 101 ? 11.052 -13.483 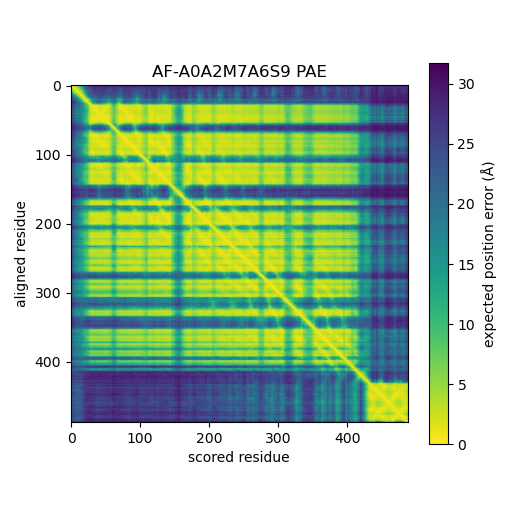-17.148 1.00 93.12 101 GLU A C 1
ATOM 777 O O . GLU A 1 101 ? 10.618 -14.632 -17.204 1.00 93.12 101 GLU A O 1
ATOM 782 N N . SER A 1 102 ? 11.627 -13.016 -16.035 1.00 85.44 102 SER A N 1
ATOM 783 C CA 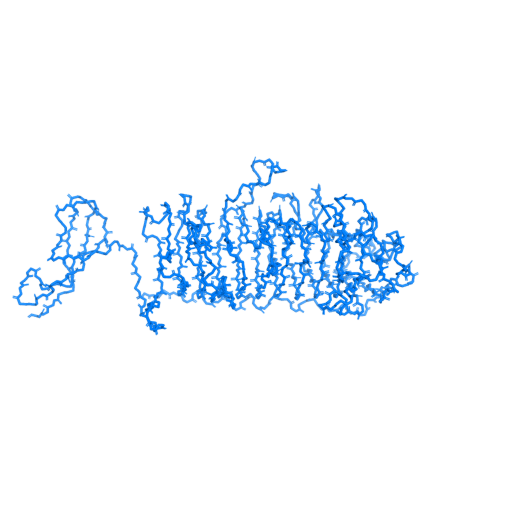. SER A 1 102 ? 11.920 -13.844 -14.866 1.00 85.44 102 SER A CA 1
ATOM 784 C C . SER A 1 102 ? 11.217 -13.333 -13.600 1.00 85.44 102 SER A C 1
ATOM 786 O O . SER A 1 102 ? 11.583 -12.272 -13.099 1.00 85.44 102 SER A O 1
ATOM 788 N N . PRO A 1 103 ? 10.310 -14.121 -12.987 1.00 76.81 103 PRO A N 1
ATOM 789 C CA . PRO A 1 103 ? 9.641 -13.769 -11.722 1.00 76.81 103 PRO A CA 1
ATOM 790 C C . PRO A 1 103 ? 10.555 -13.877 -10.485 1.00 76.81 103 PRO A C 1
ATOM 792 O O . PRO A 1 103 ? 10.211 -13.450 -9.379 1.00 76.81 103 PRO A O 1
ATOM 795 N N . VAL A 1 104 ? 11.730 -14.496 -10.654 1.00 71.25 104 VAL A N 1
ATOM 796 C CA . VAL A 1 104 ? 12.667 -14.841 -9.570 1.00 71.25 104 VAL A CA 1
ATOM 797 C C . VAL A 1 104 ? 13.562 -13.654 -9.191 1.00 71.25 104 VAL A C 1
ATOM 799 O O . VAL A 1 104 ? 14.145 -13.630 -8.108 1.00 71.25 104 VAL A O 1
ATOM 802 N N . TRP A 1 105 ? 13.674 -12.644 -10.050 1.00 70.94 105 TRP A N 1
ATOM 803 C CA . TRP A 1 105 ? 14.500 -11.468 -9.779 1.00 70.94 105 TRP A CA 1
ATOM 804 C C . TRP A 1 105 ? 13.822 -10.608 -8.709 1.00 70.94 105 TRP A C 1
ATOM 806 O O . TRP A 1 105 ? 12.671 -10.220 -8.871 1.00 70.94 105 TRP A O 1
ATOM 816 N N . GLY A 1 106 ? 14.512 -10.361 -7.594 1.00 58.16 106 GLY A N 1
ATOM 817 C CA . GLY A 1 106 ? 13.971 -9.763 -6.370 1.00 58.16 106 GLY A CA 1
ATOM 818 C C . GLY A 1 106 ? 13.458 -10.783 -5.339 1.00 58.16 106 GLY A C 1
ATOM 819 O O . GLY A 1 106 ? 12.973 -10.389 -4.278 1.00 58.16 106 GLY A O 1
ATOM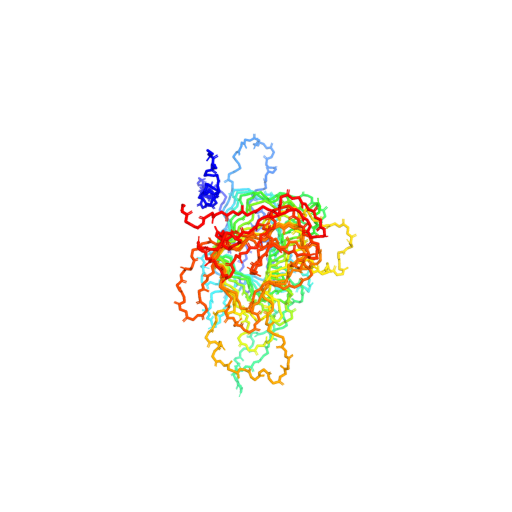 820 N N . SER A 1 107 ? 13.505 -12.091 -5.623 1.00 61.66 107 SER A N 1
ATOM 821 C CA . SER A 1 107 ? 13.096 -13.131 -4.663 1.00 61.66 107 SER A CA 1
ATOM 822 C C . SER A 1 107 ? 14.183 -13.410 -3.612 1.00 61.66 107 SER A C 1
ATOM 824 O O . SER A 1 107 ? 15.366 -13.168 -3.840 1.00 61.66 107 SER A O 1
ATOM 826 N N . ARG A 1 108 ? 13.780 -13.877 -2.418 1.00 50.75 108 ARG A N 1
ATOM 827 C CA . ARG A 1 108 ? 14.690 -14.110 -1.282 1.00 50.75 108 ARG A CA 1
ATOM 828 C C . ARG A 1 108 ? 15.795 -15.112 -1.646 1.00 50.75 108 ARG A C 1
ATOM 830 O O . ARG A 1 108 ? 15.506 -16.262 -1.953 1.00 50.75 108 ARG A O 1
ATOM 837 N N . GLY A 1 109 ? 17.046 -14.683 -1.503 1.00 48.19 109 GLY A N 1
ATOM 838 C CA . GLY A 1 109 ? 18.250 -15.494 -1.682 1.00 48.19 109 GLY A CA 1
ATOM 839 C C . GLY A 1 109 ? 19.400 -14.586 -2.097 1.00 48.19 109 GLY A C 1
ATOM 840 O O . GLY A 1 109 ? 19.278 -13.862 -3.074 1.00 48.19 109 GLY A O 1
ATOM 841 N N . MET A 1 110 ? 20.487 -14.546 -1.327 1.00 42.84 110 MET A N 1
ATOM 842 C CA . MET A 1 110 ? 21.653 -13.754 -1.723 1.00 42.84 110 MET A CA 1
ATOM 843 C C . MET A 1 110 ? 22.429 -14.481 -2.831 1.00 42.84 110 MET A C 1
ATOM 845 O O . MET A 1 110 ? 22.663 -15.683 -2.686 1.00 42.84 110 MET A O 1
ATOM 849 N N . PRO A 1 111 ? 22.891 -13.774 -3.878 1.00 55.22 111 PRO A N 1
ATOM 850 C CA . PRO A 1 111 ? 22.607 -12.371 -4.212 1.00 55.22 111 PRO A CA 1
ATOM 851 C C . PRO A 1 111 ? 21.200 -12.168 -4.814 1.00 55.22 111 PRO A C 1
ATOM 853 O O . PRO A 1 111 ? 20.799 -12.895 -5.722 1.00 55.22 111 PRO A O 1
ATOM 856 N N . VAL A 1 112 ? 20.465 -11.149 -4.342 1.00 67.31 112 VAL A N 1
ATOM 857 C CA . VAL A 1 112 ? 19.152 -10.786 -4.907 1.00 67.31 112 VAL A CA 1
ATOM 858 C C . VAL A 1 112 ? 19.378 -9.886 -6.124 1.00 67.31 112 VAL A C 1
ATOM 860 O O . VAL A 1 112 ? 19.796 -8.739 -5.978 1.00 67.31 112 VAL A O 1
ATOM 863 N N . ASN A 1 113 ? 19.110 -10.399 -7.324 1.00 82.00 113 ASN A N 1
ATOM 864 C CA . ASN A 1 113 ? 19.217 -9.629 -8.566 1.00 82.00 113 ASN A CA 1
ATOM 865 C C . ASN A 1 113 ? 17.908 -8.886 -8.863 1.00 82.00 113 ASN A C 1
ATOM 867 O O . ASN A 1 113 ? 16.837 -9.471 -8.714 1.00 82.00 113 ASN A O 1
ATOM 871 N N . TYR A 1 114 ? 17.989 -7.635 -9.322 1.00 90.94 114 TYR A N 1
ATOM 872 C CA . TYR A 1 114 ? 16.844 -6.800 -9.713 1.00 90.94 114 TYR A CA 1
ATOM 873 C C . TYR A 1 114 ? 16.972 -6.382 -11.173 1.00 90.94 114 TYR A C 1
ATOM 875 O O . TYR A 1 114 ? 18.086 -6.178 -11.654 1.00 90.94 114 TYR A O 1
ATOM 883 N N . TYR A 1 115 ? 15.845 -6.269 -11.880 1.00 95.31 115 TYR A N 1
ATOM 884 C CA . TYR A 1 115 ? 15.862 -5.841 -13.280 1.00 95.31 115 TYR A CA 1
ATOM 885 C C . TYR A 1 115 ? 16.393 -4.417 -13.406 1.00 95.31 115 TYR A C 1
ATOM 887 O O . TYR A 1 115 ? 17.271 -4.163 -14.224 1.00 95.31 115 TYR A O 1
ATOM 895 N N . PHE A 1 116 ? 15.893 -3.513 -12.565 1.00 95.88 116 PHE A N 1
ATOM 896 C CA . PHE A 1 116 ? 16.258 -2.103 -12.594 1.00 95.88 116 PHE A CA 1
ATOM 897 C C . PHE A 1 116 ? 16.982 -1.682 -11.319 1.00 95.88 116 PHE A C 1
ATOM 899 O O . PHE A 1 116 ? 16.632 -2.106 -10.215 1.00 95.88 116 PHE A O 1
ATOM 906 N N . ARG A 1 117 ? 17.962 -0.792 -11.462 1.00 93.31 117 ARG A N 1
ATOM 907 C CA . ARG A 1 117 ? 18.647 -0.159 -10.331 1.00 93.31 117 ARG A CA 1
ATOM 908 C C . ARG A 1 117 ? 18.675 1.345 -10.518 1.00 93.31 117 ARG A C 1
ATOM 910 O O . ARG A 1 117 ? 18.997 1.825 -11.603 1.00 93.31 117 ARG A O 1
ATOM 917 N N . TRP A 1 118 ? 18.361 2.077 -9.458 1.00 93.81 118 TRP A N 1
ATOM 918 C CA . TRP A 1 118 ? 18.566 3.516 -9.446 1.00 93.81 118 TRP A CA 1
ATOM 919 C C . TRP A 1 118 ? 20.050 3.834 -9.252 1.00 93.81 118 TRP A C 1
ATOM 921 O O . TRP A 1 118 ? 20.653 3.416 -8.272 1.00 93.81 118 TRP A O 1
ATOM 931 N N . ILE A 1 119 ? 20.624 4.587 -10.183 1.00 91.50 119 ILE A N 1
ATOM 932 C CA . ILE A 1 119 ? 22.006 5.093 -10.131 1.00 91.50 119 ILE A CA 1
ATOM 933 C C . ILE A 1 119 ? 22.048 6.625 -10.259 1.00 91.50 119 ILE A C 1
ATOM 935 O O . ILE A 1 119 ? 23.099 7.224 -10.470 1.00 91.50 119 ILE A O 1
ATOM 939 N N . GLY A 1 120 ? 20.877 7.261 -10.182 1.00 90.81 120 GLY A N 1
ATOM 940 C CA . GLY A 1 120 ? 20.710 8.704 -10.271 1.00 90.81 120 GLY A CA 1
ATOM 941 C C . GLY A 1 120 ? 20.900 9.423 -8.932 1.00 90.81 120 GLY A C 1
ATOM 942 O O . GLY A 1 120 ? 21.277 8.814 -7.929 1.00 90.81 120 GLY A O 1
ATOM 943 N N . PRO A 1 121 ? 20.600 10.731 -8.881 1.00 91.50 121 PRO A N 1
ATOM 944 C CA . PRO A 1 121 ? 20.698 11.523 -7.656 1.00 91.50 121 PRO A CA 1
ATOM 945 C C . PRO A 1 121 ? 19.643 11.138 -6.599 1.00 91.50 121 PRO A C 1
ATOM 947 O O . PRO A 1 121 ? 18.653 10.469 -6.902 1.00 91.50 121 PRO A O 1
ATOM 950 N N . ASP A 1 122 ? 19.843 11.614 -5.363 1.00 90.81 122 ASP A N 1
ATOM 951 C CA . ASP A 1 122 ? 18.858 11.561 -4.269 1.00 90.81 122 ASP A CA 1
ATOM 952 C C . ASP A 1 122 ? 17.504 12.193 -4.695 1.00 90.81 122 ASP A C 1
ATOM 954 O O . ASP A 1 122 ? 17.447 13.088 -5.540 1.00 90.81 122 ASP A O 1
ATOM 958 N N . ASN A 1 123 ? 16.407 11.747 -4.073 1.00 91.50 123 ASN A N 1
ATOM 959 C CA . ASN A 1 123 ? 15.018 12.196 -4.267 1.00 91.50 123 ASN A CA 1
ATOM 960 C C . ASN A 1 123 ? 14.418 11.942 -5.666 1.00 91.50 123 ASN A C 1
ATOM 962 O O . ASN A 1 123 ? 13.457 12.596 -6.076 1.00 91.50 123 ASN A O 1
ATOM 966 N N . GLY A 1 124 ? 14.971 10.985 -6.410 1.00 92.88 124 GLY A N 1
ATOM 967 C CA . GLY A 1 124 ? 14.447 10.543 -7.699 1.00 92.88 124 GLY A CA 1
ATOM 968 C C . GLY A 1 124 ? 13.208 9.644 -7.624 1.00 92.88 124 GLY A C 1
ATOM 969 O O . GLY A 1 124 ? 12.765 9.192 -6.569 1.00 92.88 124 GLY A O 1
ATOM 970 N N . THR A 1 125 ? 12.633 9.361 -8.790 1.00 95.12 125 THR A N 1
ATOM 971 C CA . THR A 1 125 ? 11.575 8.356 -8.981 1.00 95.12 125 THR A CA 1
ATOM 972 C C . THR A 1 125 ? 11.989 7.442 -10.119 1.00 95.12 125 THR A C 1
ATOM 974 O O . THR A 1 125 ? 12.366 7.961 -11.168 1.00 95.12 125 THR A O 1
ATOM 977 N N . MET A 1 126 ? 11.922 6.120 -9.943 1.00 97.00 126 MET A N 1
ATOM 978 C CA . MET A 1 126 ? 12.351 5.181 -10.987 1.00 97.00 126 MET A CA 1
ATOM 979 C C . MET A 1 126 ? 11.335 5.137 -12.132 1.00 97.00 126 MET A C 1
ATOM 981 O O . MET A 1 126 ? 11.688 5.435 -13.271 1.00 97.00 126 MET A O 1
ATOM 985 N N . PHE A 1 127 ? 10.070 4.846 -11.816 1.00 97.12 127 PHE A N 1
ATOM 986 C CA . PHE A 1 127 ? 8.982 4.775 -12.793 1.00 97.12 127 PHE A CA 1
ATOM 987 C C . PHE A 1 127 ? 7.832 5.707 -12.423 1.00 97.12 127 PHE A C 1
ATOM 989 O O . PHE A 1 127 ? 7.316 5.669 -11.304 1.00 97.12 127 PHE A O 1
ATOM 996 N N . GLU A 1 128 ? 7.393 6.510 -13.388 1.00 94.75 128 GLU A N 1
ATOM 997 C CA . GLU A 1 128 ? 6.220 7.374 -13.270 1.00 94.75 128 GLU A CA 1
ATOM 998 C C . GLU A 1 128 ? 5.179 6.985 -14.322 1.00 94.75 128 GLU A C 1
ATOM 1000 O O . GLU A 1 128 ? 5.442 7.069 -15.521 1.00 94.75 128 GLU A O 1
ATOM 1005 N N . PHE A 1 129 ? 3.983 6.596 -13.877 1.00 93.31 129 PHE A N 1
ATOM 1006 C CA . PHE A 1 129 ? 2.855 6.303 -14.760 1.00 93.31 129 PHE A CA 1
ATOM 1007 C C . PHE A 1 129 ? 1.847 7.448 -14.739 1.00 93.31 129 PHE A C 1
ATOM 1009 O O . PHE A 1 129 ? 1.381 7.874 -13.673 1.00 93.31 129 PHE A O 1
ATOM 1016 N N . ARG A 1 130 ? 1.435 7.903 -15.924 1.00 88.88 130 ARG A N 1
ATOM 1017 C CA . ARG A 1 130 ? 0.481 9.009 -16.093 1.00 88.88 130 ARG A CA 1
ATOM 1018 C C . ARG A 1 130 ? -0.516 8.716 -17.209 1.00 88.88 130 ARG A C 1
ATOM 1020 O O . ARG A 1 130 ? -0.112 8.320 -18.298 1.00 88.88 130 ARG A O 1
ATOM 1027 N N . SER A 1 131 ? -1.804 8.956 -16.959 1.00 86.88 131 SER A N 1
ATOM 1028 C CA . SER A 1 131 ? -2.871 8.820 -17.972 1.00 86.88 131 SER A CA 1
ATOM 1029 C C . SER A 1 131 ? -2.922 7.425 -18.618 1.00 86.88 131 SER A C 1
ATOM 1031 O O . SER A 1 131 ? -3.185 7.280 -19.813 1.00 86.88 131 SER A O 1
ATOM 1033 N N . CYS A 1 132 ? -2.613 6.396 -17.828 1.00 88.88 132 CYS A N 1
ATOM 1034 C CA . CYS A 1 132 ? -2.495 5.008 -18.267 1.00 88.88 132 CYS A CA 1
ATOM 1035 C C . CYS A 1 132 ? -3.814 4.253 -18.068 1.00 88.88 132 CYS A C 1
ATOM 1037 O O . CYS A 1 132 ? -4.554 4.515 -17.115 1.00 88.88 132 CYS A O 1
ATOM 1039 N N . LYS A 1 133 ? -4.114 3.303 -18.960 1.00 89.12 133 LYS A N 1
ATOM 1040 C CA . LYS A 1 133 ? -5.361 2.527 -18.900 1.00 89.12 133 LYS A CA 1
ATOM 1041 C C . LYS A 1 133 ? -5.166 1.079 -19.337 1.00 89.12 133 LYS A C 1
ATOM 1043 O O . LYS A 1 133 ? -4.476 0.842 -20.320 1.00 89.12 133 LYS A O 1
ATOM 1048 N N . GLY A 1 134 ? -5.812 0.123 -18.671 1.00 90.12 134 GLY A N 1
ATOM 1049 C CA . GLY A 1 134 ? -5.827 -1.276 -19.121 1.00 90.12 134 GLY A CA 1
ATOM 1050 C C . GLY A 1 134 ? -4.430 -1.899 -19.156 1.00 90.12 134 GLY A C 1
ATOM 1051 O O . GLY A 1 134 ? -4.107 -2.622 -20.091 1.00 90.12 134 GLY A O 1
ATOM 1052 N N . MET A 1 135 ? -3.557 -1.531 -18.216 1.00 93.38 135 MET A N 1
ATOM 1053 C CA . MET A 1 135 ? -2.166 -1.982 -18.226 1.00 93.38 135 MET A CA 1
ATOM 1054 C C . MET A 1 135 ? -1.954 -3.189 -17.325 1.00 93.38 135 MET A C 1
ATOM 1056 O O . MET A 1 135 ? -2.512 -3.257 -16.232 1.00 93.38 135 MET A O 1
ATOM 1060 N N . VAL A 1 136 ? -1.056 -4.076 -17.747 1.00 95.75 136 VAL A N 1
ATOM 1061 C CA . VAL A 1 136 ? -0.526 -5.153 -16.906 1.00 95.75 136 VAL A CA 1
ATOM 1062 C C . VAL A 1 136 ? 0.984 -4.991 -16.804 1.00 95.75 136 VAL A C 1
ATOM 1064 O O . VAL A 1 136 ? 1.670 -4.821 -17.809 1.00 95.75 136 VAL A O 1
ATOM 1067 N N . VAL A 1 137 ? 1.510 -5.020 -15.588 1.00 97.00 137 VAL A N 1
ATOM 1068 C CA . VAL A 1 137 ? 2.941 -4.967 -15.297 1.00 97.00 137 VAL A CA 1
ATOM 1069 C C . VAL A 1 137 ? 3.298 -6.228 -14.533 1.00 97.00 137 VAL A C 1
ATOM 1071 O O . VAL A 1 137 ? 2.872 -6.393 -13.397 1.00 97.00 137 VAL A O 1
ATOM 1074 N N . GLU A 1 138 ? 4.068 -7.114 -15.151 1.00 96.38 138 GLU A N 1
ATOM 1075 C CA . GLU A 1 138 ? 4.361 -8.449 -14.629 1.00 96.38 138 GLU A CA 1
ATOM 1076 C C . GLU A 1 138 ? 5.847 -8.594 -14.300 1.00 96.38 138 GLU A C 1
ATOM 1078 O O . GLU A 1 138 ? 6.720 -8.250 -15.107 1.00 96.38 138 GLU A O 1
ATOM 1083 N N . ASN A 1 139 ? 6.131 -9.169 -13.128 1.00 95.44 139 ASN A N 1
ATOM 1084 C CA . ASN A 1 139 ? 7.474 -9.550 -12.673 1.00 95.44 139 ASN A CA 1
ATOM 1085 C C . ASN A 1 139 ? 8.465 -8.376 -12.576 1.00 95.44 139 ASN A C 1
ATOM 1087 O O . ASN A 1 139 ? 9.683 -8.567 -12.637 1.00 95.44 139 ASN A O 1
ATOM 1091 N N . LEU A 1 140 ? 7.963 -7.147 -12.453 1.00 96.19 140 LEU A N 1
ATOM 1092 C CA . LEU A 1 140 ? 8.809 -5.966 -12.352 1.00 96.19 140 LEU A CA 1
ATOM 1093 C C . LEU A 1 140 ? 9.566 -5.978 -11.022 1.00 96.19 140 LEU A C 1
ATOM 1095 O O . LEU A 1 140 ? 8.954 -6.030 -9.955 1.00 96.19 140 LEU A O 1
ATOM 1099 N N . SER A 1 141 ? 10.897 -5.882 -11.080 1.00 95.62 141 SER A N 1
ATOM 1100 C CA . SER A 1 141 ? 11.734 -5.780 -9.887 1.00 95.62 141 SER A CA 1
ATOM 1101 C C . SER A 1 141 ? 12.747 -4.644 -9.974 1.00 95.62 141 SER A C 1
ATOM 1103 O O . SER A 1 141 ? 13.402 -4.449 -11.001 1.00 95.62 141 SER A O 1
ATOM 1105 N N . MET A 1 142 ? 12.872 -3.874 -8.892 1.00 95.56 142 MET A N 1
ATOM 1106 C CA . MET A 1 142 ? 13.752 -2.708 -8.844 1.00 95.56 142 MET A CA 1
ATOM 1107 C C . MET A 1 142 ? 14.344 -2.442 -7.454 1.00 95.56 142 MET A C 1
ATOM 1109 O O . MET A 1 142 ? 13.743 -2.805 -6.441 1.00 95.56 142 MET A O 1
ATOM 1113 N N . THR A 1 143 ? 15.506 -1.784 -7.413 1.00 92.88 143 THR A N 1
ATOM 1114 C CA . THR A 1 143 ? 16.188 -1.394 -6.166 1.00 92.88 143 THR A CA 1
ATOM 1115 C C . THR A 1 143 ? 16.778 0.020 -6.215 1.00 92.88 143 THR A C 1
ATOM 1117 O O . THR A 1 143 ? 17.226 0.474 -7.272 1.00 92.88 143 THR A O 1
ATOM 1120 N N . GLY A 1 144 ? 16.787 0.704 -5.065 1.00 89.06 144 GLY A N 1
ATOM 1121 C CA . GLY A 1 144 ? 17.373 2.036 -4.859 1.00 89.06 144 GLY A CA 1
ATOM 1122 C C . GLY A 1 144 ? 18.797 2.053 -4.272 1.00 89.06 144 GLY A C 1
ATOM 1123 O O . GLY A 1 144 ? 19.203 3.067 -3.703 1.00 89.06 144 GLY A O 1
ATOM 1124 N N . MET A 1 145 ? 19.545 0.945 -4.348 1.00 78.75 145 MET A N 1
ATOM 1125 C CA . MET A 1 145 ? 20.931 0.868 -3.850 1.00 78.75 145 MET A CA 1
ATOM 1126 C C . MET A 1 145 ? 21.963 1.513 -4.794 1.00 78.75 145 MET A C 1
ATOM 1128 O O . MET A 1 145 ? 21.912 1.292 -6.005 1.00 78.75 145 MET A O 1
ATOM 1132 N N . ASP A 1 146 ? 22.958 2.205 -4.220 1.00 64.19 146 ASP A N 1
ATOM 1133 C CA . ASP A 1 146 ? 24.108 2.749 -4.952 1.00 64.19 146 ASP A CA 1
ATOM 1134 C C . ASP A 1 146 ? 25.118 1.676 -5.430 1.00 64.19 146 ASP A C 1
ATOM 1136 O O . ASP A 1 146 ? 25.088 0.509 -5.042 1.00 64.19 146 ASP A O 1
ATOM 1140 N N . GLU A 1 147 ? 26.017 2.051 -6.346 1.00 50.47 147 GLU A N 1
ATOM 1141 C CA . GLU A 1 147 ? 26.990 1.142 -6.981 1.00 50.47 147 GLU A CA 1
ATOM 1142 C C . GLU A 1 147 ? 28.056 0.616 -5.994 1.00 50.47 147 GLU A C 1
ATOM 1144 O O . GLU A 1 147 ? 28.608 -0.473 -6.169 1.00 50.47 147 GLU A O 1
ATOM 1149 N N . ALA A 1 148 ? 28.304 1.346 -4.902 1.00 47.25 148 ALA A N 1
ATOM 1150 C CA . ALA A 1 148 ? 29.396 1.090 -3.964 1.00 47.25 1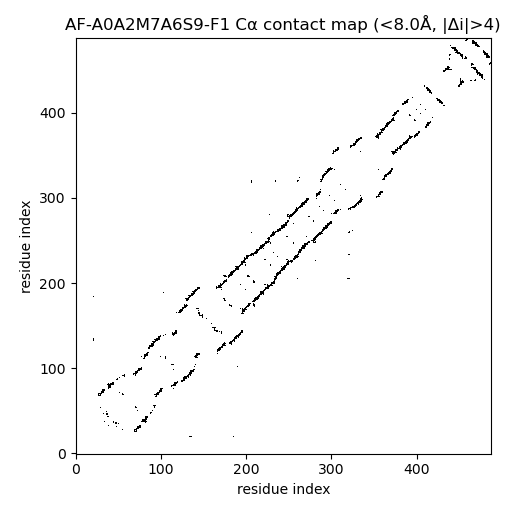48 ALA A CA 1
ATOM 1151 C C . ALA A 1 148 ? 29.196 -0.141 -3.054 1.00 47.25 148 ALA A C 1
ATOM 1153 O O . ALA A 1 148 ? 30.110 -0.500 -2.307 1.00 47.25 148 ALA A O 1
ATOM 1154 N N . CYS A 1 149 ? 28.039 -0.814 -3.089 1.00 49.69 149 CYS A N 1
ATOM 1155 C CA . CYS A 1 149 ? 27.749 -1.930 -2.175 1.00 49.69 149 CYS A CA 1
ATOM 1156 C C . CYS A 1 149 ? 28.178 -3.316 -2.668 1.00 49.69 149 CYS A C 1
ATOM 1158 O O . CYS A 1 149 ? 28.041 -4.282 -1.919 1.00 49.69 149 CYS A O 1
ATOM 1160 N N . TRP A 1 150 ? 28.638 -3.450 -3.913 1.00 45.44 150 TRP A N 1
ATOM 1161 C CA . TRP A 1 150 ? 28.802 -4.764 -4.554 1.00 45.44 150 TRP A CA 1
ATOM 1162 C C . TRP A 1 150 ? 30.251 -5.243 -4.673 1.00 45.44 150 TRP A C 1
ATOM 1164 O O . TRP A 1 150 ? 30.548 -6.126 -5.477 1.00 45.44 150 TRP A O 1
ATOM 1174 N N . VAL A 1 151 ? 31.167 -4.712 -3.861 1.00 38.47 151 VAL A N 1
ATOM 1175 C CA . VAL A 1 151 ? 32.566 -5.151 -3.908 1.00 38.47 151 VAL A CA 1
ATOM 1176 C C . VAL A 1 151 ? 32.782 -6.348 -2.979 1.00 38.47 151 VAL A C 1
ATOM 1178 O O . VAL A 1 151 ? 32.914 -6.214 -1.767 1.00 38.47 151 VAL A O 1
ATOM 1181 N N . GLU A 1 152 ? 32.762 -7.521 -3.612 1.00 35.62 152 GLU A N 1
ATOM 1182 C CA . GLU A 1 152 ? 33.522 -8.738 -3.318 1.00 35.62 152 GLU A CA 1
ATOM 1183 C C . GLU A 1 152 ? 33.906 -9.031 -1.857 1.00 35.62 152 GLU A C 1
ATOM 1185 O O . GLU A 1 152 ? 34.805 -8.408 -1.293 1.00 35.62 152 GLU A O 1
ATOM 1190 N N . PRO A 1 153 ? 33.601 -10.265 -1.443 1.00 42.78 153 PRO A N 1
ATOM 1191 C CA . PRO A 1 153 ? 32.887 -10.675 -0.227 1.00 42.78 153 PRO A CA 1
ATOM 1192 C C . PRO A 1 153 ? 33.363 -9.953 1.044 1.00 42.78 153 PRO A C 1
ATOM 1194 O O . PRO A 1 153 ? 34.530 -9.631 1.193 1.00 42.78 153 PRO A O 1
ATOM 1197 N N . MET A 1 154 ? 32.526 -9.763 2.061 1.00 49.78 154 MET A N 1
ATOM 1198 C CA . MET A 1 154 ? 32.426 -10.734 3.162 1.00 49.78 154 MET A CA 1
ATOM 1199 C C . MET A 1 154 ? 33.781 -11.298 3.713 1.00 49.78 154 MET A C 1
ATOM 1201 O O . MET A 1 154 ? 33.840 -12.420 4.197 1.00 49.78 154 MET A O 1
ATOM 1205 N N . LYS A 1 155 ? 34.898 -10.551 3.669 1.00 38.97 155 LYS A N 1
ATOM 1206 C CA . LYS A 1 155 ? 36.264 -11.127 3.737 1.00 38.97 155 LYS A CA 1
ATOM 1207 C C . LYS A 1 155 ? 36.959 -11.183 5.103 1.00 38.97 155 LYS A C 1
ATOM 1209 O O . LYS A 1 155 ? 38.024 -11.785 5.176 1.00 38.97 155 LYS A O 1
ATOM 1214 N N . THR A 1 156 ? 36.434 -10.628 6.199 1.00 36.91 156 THR A N 1
ATOM 1215 C CA . THR A 1 156 ? 37.113 -10.818 7.514 1.00 36.91 156 THR A CA 1
ATOM 1216 C C . THR A 1 156 ? 36.183 -10.974 8.724 1.00 36.91 156 THR A C 1
ATOM 1218 O O . THR A 1 156 ? 36.578 -11.578 9.711 1.00 36.91 156 THR A O 1
ATOM 1221 N N . TYR A 1 157 ? 34.918 -10.545 8.624 1.00 44.06 157 TYR A N 1
ATOM 1222 C CA . TYR A 1 157 ? 33.840 -10.840 9.594 1.00 44.06 157 TYR A CA 1
ATOM 1223 C C . TYR A 1 157 ? 32.514 -11.233 8.893 1.00 44.06 157 TYR A C 1
ATOM 1225 O O . TYR A 1 157 ? 31.437 -11.128 9.471 1.00 44.06 157 TYR A O 1
ATOM 1233 N N . ASN A 1 158 ? 32.588 -11.615 7.611 1.00 45.56 158 ASN A N 1
ATOM 1234 C CA . ASN A 1 158 ? 31.483 -11.869 6.673 1.00 45.56 158 ASN A CA 1
ATOM 1235 C C . ASN A 1 158 ? 30.396 -10.775 6.511 1.00 45.56 158 ASN A C 1
ATOM 1237 O O . ASN A 1 158 ? 29.402 -11.046 5.851 1.00 45.56 158 ASN A O 1
ATOM 1241 N N . LEU A 1 159 ? 30.538 -9.550 7.039 1.00 49.53 159 LEU A N 1
ATOM 1242 C CA . LEU A 1 159 ? 29.551 -8.462 6.855 1.00 49.53 159 LEU A CA 1
ATOM 1243 C C . LEU A 1 159 ? 30.183 -7.044 6.809 1.00 49.53 159 LEU A C 1
ATOM 1245 O O . LEU A 1 159 ? 31.171 -6.795 7.499 1.00 49.53 159 LEU A O 1
ATOM 1249 N N . LYS A 1 160 ? 29.490 -6.129 6.087 1.00 39.16 160 LYS A N 1
ATOM 1250 C CA . LYS A 1 160 ? 29.645 -4.657 5.827 1.00 39.16 160 LYS A CA 1
ATOM 1251 C C . LYS A 1 160 ? 30.441 -4.267 4.555 1.00 39.16 160 LYS A C 1
ATOM 1253 O O . LYS A 1 160 ? 31.456 -4.909 4.312 1.00 39.16 160 LYS A O 1
ATOM 1258 N N . PRO A 1 161 ? 30.040 -3.239 3.757 1.00 39.03 161 PRO A N 1
ATOM 1259 C CA . PRO A 1 161 ? 29.174 -2.087 4.062 1.00 39.03 161 PRO A CA 1
ATOM 1260 C C . PRO A 1 161 ? 27.722 -2.219 3.564 1.00 39.03 161 PRO A C 1
ATOM 1262 O O . PRO A 1 161 ? 27.445 -2.827 2.538 1.00 39.03 161 PRO A O 1
ATOM 1265 N N . ILE A 1 162 ? 26.789 -1.612 4.302 1.00 44.44 162 ILE A N 1
ATOM 1266 C CA . ILE A 1 162 ? 25.444 -1.325 3.792 1.00 44.44 162 ILE A CA 1
ATOM 1267 C C . ILE A 1 162 ? 25.649 -0.219 2.762 1.00 44.44 162 ILE A C 1
ATOM 1269 O O . ILE A 1 162 ? 26.199 0.828 3.111 1.00 44.44 162 ILE A O 1
ATOM 1273 N N . GLY A 1 163 ? 25.246 -0.461 1.520 1.00 48.66 163 GLY A N 1
ATOM 1274 C CA . GLY A 1 163 ? 25.065 0.607 0.549 1.00 48.66 163 GLY A CA 1
ATOM 1275 C C . GLY A 1 163 ? 24.396 1.810 1.157 1.00 48.66 163 GLY A C 1
ATOM 1276 O O . GLY A 1 163 ? 23.493 1.652 1.988 1.00 48.66 163 GLY A O 1
ATOM 1277 N N . ARG A 1 164 ? 24.781 3.017 0.750 1.00 56.75 164 ARG A N 1
ATOM 1278 C CA . ARG A 1 164 ? 23.897 4.125 1.071 1.00 56.75 164 ARG A CA 1
ATOM 1279 C C . ARG A 1 164 ? 22.671 3.913 0.189 1.00 56.75 164 ARG A C 1
ATOM 1281 O O . ARG A 1 164 ? 22.758 4.027 -1.026 1.00 56.75 164 ARG A O 1
ATOM 1288 N N . MET A 1 165 ? 21.533 3.586 0.807 1.00 63.88 165 MET A N 1
ATOM 1289 C CA . MET A 1 165 ? 20.245 3.778 0.145 1.00 63.88 165 MET A CA 1
ATOM 1290 C C . MET A 1 165 ? 20.263 5.200 -0.400 1.00 63.88 165 MET A C 1
ATOM 1292 O O . MET A 1 165 ? 20.469 6.150 0.374 1.00 63.88 165 MET A O 1
ATOM 1296 N N . THR A 1 166 ? 20.131 5.343 -1.717 1.00 70.69 166 THR A N 1
ATOM 1297 C CA . THR A 1 166 ? 19.996 6.664 -2.311 1.00 70.69 166 THR A CA 1
ATOM 1298 C C . THR A 1 166 ? 18.792 7.310 -1.626 1.00 70.69 166 THR A C 1
ATOM 1300 O O . THR A 1 166 ? 17.718 6.712 -1.507 1.00 70.69 166 THR A O 1
ATOM 1303 N N . LYS A 1 167 ? 18.999 8.474 -1.008 1.00 83.62 167 LYS A N 1
ATOM 1304 C CA . LYS A 1 167 ? 18.003 9.025 -0.082 1.00 83.62 167 LYS A CA 1
ATOM 1305 C C . LYS A 1 167 ? 16.795 9.493 -0.879 1.00 83.62 167 LYS A C 1
ATOM 1307 O O . LYS A 1 167 ? 16.958 10.082 -1.940 1.00 83.62 167 LYS A O 1
ATOM 1312 N N . GLY A 1 168 ? 15.593 9.262 -0.359 1.00 88.38 168 GLY A N 1
ATOM 1313 C CA . GLY A 1 168 ? 14.361 9.807 -0.938 1.00 88.38 168 GLY A CA 1
ATOM 1314 C C . GLY A 1 168 ? 13.906 9.168 -2.253 1.00 88.38 168 GLY A C 1
ATOM 1315 O O . GLY A 1 168 ? 13.018 9.713 -2.907 1.00 88.38 168 GLY A O 1
ATOM 1316 N N . ILE A 1 169 ? 14.483 8.037 -2.676 1.00 93.69 169 ILE A N 1
ATOM 1317 C CA . ILE A 1 169 ? 14.055 7.388 -3.923 1.00 93.69 169 ILE A CA 1
ATOM 1318 C C . ILE A 1 169 ? 12.645 6.828 -3.792 1.00 93.69 169 ILE A C 1
ATOM 1320 O O . ILE A 1 169 ? 12.323 6.117 -2.842 1.00 93.69 169 ILE A O 1
ATOM 1324 N N . THR A 1 170 ? 11.811 7.127 -4.785 1.00 95.81 170 THR A N 1
ATOM 1325 C CA . THR A 1 170 ? 10.514 6.480 -4.978 1.00 95.81 170 THR A CA 1
ATOM 1326 C C . THR A 1 170 ? 10.632 5.397 -6.049 1.00 95.81 170 THR A C 1
ATOM 1328 O O . THR A 1 170 ? 11.106 5.677 -7.150 1.00 95.81 170 THR A O 1
ATOM 1331 N N . GLY A 1 171 ? 10.181 4.176 -5.762 1.00 96.44 171 GLY A N 1
ATOM 1332 C CA . GLY A 1 171 ? 10.142 3.103 -6.760 1.00 96.44 171 GLY A CA 1
ATOM 1333 C C . GLY A 1 171 ? 9.150 3.424 -7.880 1.00 96.44 171 GLY A C 1
ATOM 1334 O O . GLY A 1 171 ? 9.537 3.791 -8.991 1.00 96.44 171 GLY A O 1
ATOM 1335 N N . ILE A 1 172 ? 7.856 3.345 -7.564 1.00 96.69 172 ILE A N 1
ATOM 1336 C CA . ILE A 1 172 ? 6.768 3.644 -8.502 1.00 96.69 172 ILE A CA 1
ATOM 1337 C C . ILE A 1 172 ? 5.968 4.849 -8.028 1.00 96.69 172 ILE A C 1
ATOM 1339 O O . ILE A 1 172 ? 5.543 4.928 -6.874 1.00 96.69 172 ILE A O 1
ATOM 1343 N N . ARG A 1 173 ? 5.694 5.757 -8.962 1.00 93.81 173 ARG A N 1
ATOM 1344 C CA . ARG A 1 173 ? 4.760 6.866 -8.798 1.00 93.81 173 ARG A CA 1
ATOM 1345 C C . ARG A 1 173 ? 3.619 6.744 -9.802 1.00 93.81 173 ARG A C 1
ATOM 1347 O O . ARG A 1 173 ? 3.853 6.600 -11.001 1.00 93.81 173 ARG A O 1
ATOM 1354 N N . LEU A 1 174 ? 2.385 6.844 -9.320 1.00 91.75 174 LEU A N 1
ATOM 1355 C CA . LEU A 1 174 ? 1.196 6.987 -10.157 1.00 91.75 174 LEU A CA 1
ATOM 1356 C C . LEU A 1 174 ? 0.684 8.424 -10.020 1.00 91.75 174 LEU A C 1
ATOM 1358 O O . LEU A 1 174 ? 0.310 8.838 -8.924 1.00 91.75 174 LEU A O 1
ATOM 1362 N N . GLY A 1 175 ? 0.678 9.168 -11.129 1.00 78.69 175 GLY A N 1
ATOM 1363 C CA . GLY A 1 175 ? 0.257 10.572 -11.198 1.00 78.69 175 GLY A CA 1
ATOM 1364 C C . GLY A 1 175 ? 1.398 11.569 -10.930 1.00 78.69 175 GLY A C 1
ATOM 1365 O O . GLY A 1 175 ? 2.227 11.328 -10.051 1.00 78.69 175 GLY A O 1
ATOM 1366 N N . PRO A 1 176 ? 1.474 12.681 -11.688 1.00 67.88 176 PRO A N 1
ATOM 1367 C CA . PRO A 1 176 ? 2.471 13.718 -11.454 1.00 67.88 176 PRO A CA 1
ATOM 1368 C C . PRO A 1 176 ? 2.104 14.577 -10.238 1.00 67.88 176 PRO A C 1
ATOM 1370 O O . PRO A 1 176 ? 0.987 14.538 -9.727 1.00 67.88 176 PRO A O 1
ATOM 1373 N N . GLU A 1 177 ? 3.053 15.408 -9.818 1.00 54.84 177 GLU A N 1
ATOM 1374 C CA . GLU A 1 177 ? 2.864 16.389 -8.750 1.00 54.84 177 GLU A CA 1
ATOM 1375 C C . GLU A 1 177 ? 1.854 17.476 -9.156 1.00 54.84 177 GLU A C 1
ATOM 1377 O O . GLU A 1 177 ? 1.039 17.876 -8.350 1.00 54.84 177 GLU A O 1
ATOM 1382 N N . THR A 1 178 ? 1.795 17.910 -10.417 1.00 57.94 178 THR A N 1
ATOM 1383 C CA . THR A 1 178 ? 1.099 19.169 -10.761 1.00 57.94 178 THR A CA 1
ATOM 1384 C C . THR A 1 178 ? -0.105 19.051 -11.699 1.00 57.94 178 THR A C 1
ATOM 1386 O O . THR A 1 178 ? -0.664 20.077 -12.085 1.00 57.94 178 THR A O 1
ATOM 1389 N N . GLN A 1 179 ? -0.522 17.847 -12.106 1.00 59.69 179 GLN A N 1
ATOM 1390 C CA . GLN A 1 179 ? -1.600 17.680 -13.094 1.00 59.69 179 GLN A CA 1
ATOM 1391 C C . GLN A 1 179 ? -2.526 16.509 -12.769 1.00 59.69 179 GLN A C 1
ATOM 1393 O O . GLN A 1 179 ? -2.067 15.419 -12.425 1.00 59.69 179 GLN A O 1
ATOM 1398 N N . ALA A 1 180 ? -3.827 16.720 -12.983 1.00 60.22 180 ALA A N 1
ATOM 1399 C CA . ALA A 1 180 ? -4.810 15.647 -12.993 1.00 60.22 180 ALA A CA 1
ATOM 1400 C C . ALA A 1 180 ? -4.465 14.655 -14.118 1.00 60.22 180 ALA A C 1
ATOM 1402 O O . ALA A 1 180 ? -4.447 15.004 -15.298 1.00 60.22 180 ALA A O 1
ATOM 1403 N N . GLY A 1 181 ? -4.150 13.421 -13.741 1.00 65.19 181 GLY A N 1
ATOM 1404 C CA . GLY A 1 181 ? -4.050 12.277 -14.644 1.00 65.19 181 GLY A CA 1
ATOM 1405 C C . GLY A 1 181 ? -5.052 11.212 -14.215 1.00 65.19 181 GLY A C 1
ATOM 1406 O O . GLY A 1 181 ? -5.574 11.280 -13.110 1.00 65.19 181 GLY A O 1
ATOM 1407 N N . PHE A 1 182 ? -5.319 10.225 -15.063 1.00 74.56 182 PHE A N 1
ATOM 1408 C CA . PHE A 1 182 ? -6.116 9.058 -14.676 1.00 74.56 182 PHE A CA 1
ATOM 1409 C C . PHE A 1 182 ? -5.269 7.789 -14.748 1.00 74.56 182 PHE A C 1
ATOM 1411 O O . PHE A 1 182 ? -4.374 7.653 -15.590 1.00 74.56 182 PHE A O 1
ATOM 1418 N N . GLN A 1 183 ? -5.560 6.846 -13.865 1.00 76.00 183 GLN A N 1
ATOM 1419 C CA . GLN A 1 183 ? -5.014 5.498 -13.891 1.00 76.00 183 GLN A CA 1
ATOM 1420 C C . GLN A 1 183 ? -6.205 4.568 -13.719 1.00 76.00 183 GLN A C 1
ATOM 1422 O O . GLN A 1 183 ? -6.920 4.601 -12.719 1.00 76.00 183 GLN A O 1
ATOM 1427 N N . THR A 1 184 ? -6.512 3.794 -14.749 1.00 83.38 184 THR A N 1
ATOM 1428 C CA . THR A 1 184 ? -7.745 3.002 -14.766 1.00 83.38 184 THR A CA 1
ATOM 1429 C C . THR A 1 184 ? -7.453 1.597 -15.248 1.00 83.38 184 THR A C 1
ATOM 1431 O O . THR A 1 184 ? -6.850 1.423 -16.302 1.00 83.38 184 THR A O 1
ATOM 1434 N N . SER A 1 185 ? -7.905 0.601 -14.495 1.00 87.50 185 SER A N 1
ATOM 1435 C CA . SER A 1 185 ? -7.750 -0.817 -14.824 1.00 87.50 185 SER A CA 1
ATOM 1436 C C . SER A 1 185 ? -6.276 -1.194 -15.008 1.00 87.50 185 SER A C 1
ATOM 1438 O O . SER A 1 185 ? -5.860 -1.631 -16.079 1.00 87.50 185 SER A O 1
ATOM 1440 N N . MET A 1 186 ? -5.459 -0.933 -13.984 1.00 93.75 186 MET A N 1
ATOM 1441 C CA . MET A 1 186 ? -4.040 -1.300 -13.967 1.00 93.75 186 MET A CA 1
ATOM 1442 C C . MET A 1 186 ? -3.785 -2.458 -13.002 1.00 93.75 186 MET A C 1
ATOM 1444 O O . MET A 1 186 ? -4.300 -2.458 -11.885 1.00 93.75 186 MET A O 1
ATOM 1448 N N . ILE A 1 187 ? -2.946 -3.407 -13.409 1.00 96.38 187 ILE A N 1
ATOM 1449 C CA . ILE A 1 187 ? -2.523 -4.543 -12.587 1.00 96.38 187 ILE A CA 1
ATOM 1450 C C . ILE A 1 187 ? -0.998 -4.558 -12.509 1.00 96.38 187 ILE A C 1
ATOM 1452 O O . ILE A 1 187 ? -0.320 -4.566 -13.533 1.00 96.38 187 ILE A O 1
ATOM 1456 N N . PHE A 1 188 ? -0.463 -4.596 -11.294 1.00 97.38 188 PHE A N 1
ATOM 1457 C CA . PHE A 1 188 ? 0.932 -4.911 -11.009 1.00 97.38 188 PHE A CA 1
ATOM 1458 C C . PHE A 1 188 ? 0.991 -6.311 -10.408 1.00 97.38 188 PHE A C 1
ATOM 1460 O O . PHE A 1 188 ? 0.628 -6.493 -9.249 1.00 97.38 188 PHE A O 1
ATOM 1467 N N . ASP A 1 189 ? 1.436 -7.294 -11.181 1.00 96.38 189 ASP A N 1
ATOM 1468 C CA . ASP A 1 189 ? 1.575 -8.678 -10.740 1.00 96.38 189 ASP A CA 1
ATOM 1469 C C . ASP A 1 189 ? 3.042 -9.028 -10.462 1.00 96.38 189 ASP A C 1
ATOM 1471 O O . ASP A 1 189 ? 3.940 -8.753 -11.262 1.00 96.38 189 ASP A O 1
ATOM 1475 N N . GLN A 1 190 ? 3.286 -9.625 -9.296 1.00 94.75 190 GLN A N 1
ATOM 1476 C CA . GLN A 1 190 ? 4.608 -10.013 -8.796 1.00 94.75 190 GLN A CA 1
ATOM 1477 C C . GLN A 1 190 ? 5.613 -8.851 -8.738 1.00 94.75 190 GLN A C 1
ATOM 1479 O O . GLN A 1 190 ? 6.799 -9.007 -9.041 1.00 94.75 190 GLN A O 1
ATOM 1484 N N . LEU A 1 191 ? 5.141 -7.672 -8.328 1.00 95.88 191 LEU A N 1
ATOM 1485 C CA . LEU A 1 191 ? 5.964 -6.476 -8.159 1.00 95.88 191 LEU A CA 1
ATOM 1486 C C . LEU A 1 191 ? 6.944 -6.625 -6.988 1.00 95.88 191 LEU A C 1
ATOM 1488 O O . LEU A 1 191 ? 6.549 -6.996 -5.882 1.00 95.88 191 LEU A O 1
ATOM 1492 N N . ARG A 1 192 ? 8.210 -6.250 -7.189 1.00 94.88 192 ARG A N 1
ATOM 1493 C CA . ARG A 1 192 ? 9.230 -6.234 -6.130 1.00 94.88 192 ARG A CA 1
ATOM 1494 C C . ARG A 1 192 ? 9.998 -4.917 -6.114 1.00 94.88 192 ARG A C 1
ATOM 1496 O O . ARG A 1 192 ? 10.628 -4.550 -7.101 1.00 94.88 192 ARG A O 1
ATOM 1503 N N . ILE A 1 193 ? 9.979 -4.215 -4.990 1.00 94.56 193 ILE A N 1
ATOM 1504 C CA . ILE A 1 193 ? 10.688 -2.942 -4.820 1.00 94.56 193 ILE A CA 1
ATOM 1505 C C . ILE A 1 193 ? 11.451 -3.000 -3.505 1.00 94.56 193 ILE A C 1
ATOM 1507 O O . ILE A 1 193 ? 10.854 -3.313 -2.477 1.00 94.56 193 ILE A O 1
ATOM 1511 N N . ALA A 1 194 ? 12.742 -2.685 -3.524 1.00 91.25 194 ALA A N 1
ATOM 1512 C CA . ALA A 1 194 ? 13.598 -2.752 -2.345 1.00 91.25 194 ALA A CA 1
ATOM 1513 C C . ALA A 1 194 ? 14.559 -1.566 -2.249 1.00 91.25 194 ALA A C 1
ATOM 1515 O O . ALA A 1 194 ? 14.901 -0.947 -3.252 1.00 91.25 194 ALA A O 1
ATOM 1516 N N . ASP A 1 195 ? 15.021 -1.282 -1.034 1.00 88.25 195 ASP A N 1
ATOM 1517 C CA . ASP A 1 195 ? 16.071 -0.302 -0.738 1.00 88.25 195 ASP A CA 1
ATOM 1518 C C . ASP A 1 195 ? 15.753 1.103 -1.259 1.00 88.25 195 ASP A C 1
ATOM 1520 O O . ASP A 1 195 ? 16.603 1.803 -1.805 1.00 88.25 195 ASP A O 1
ATOM 1524 N N . VAL A 1 196 ? 14.493 1.499 -1.113 1.00 91.38 196 VAL A N 1
ATOM 1525 C CA . VAL A 1 196 ? 13.958 2.801 -1.525 1.00 91.38 196 VAL A CA 1
ATOM 1526 C C . VAL A 1 196 ? 13.492 3.586 -0.307 1.00 91.38 196 VAL A C 1
ATOM 1528 O O . VAL A 1 196 ? 13.317 3.039 0.777 1.00 91.38 196 VAL A O 1
ATOM 1531 N N . ASP A 1 197 ? 13.225 4.874 -0.466 1.00 92.25 197 ASP A N 1
ATOM 1532 C CA . ASP A 1 197 ? 12.553 5.628 0.588 1.00 92.25 197 ASP A CA 1
ATOM 1533 C C . ASP A 1 197 ? 11.048 5.362 0.611 1.00 92.25 197 ASP A C 1
ATOM 1535 O O . ASP A 1 197 ? 10.474 5.074 1.663 1.00 92.25 197 ASP A O 1
ATOM 1539 N N . THR A 1 198 ? 10.424 5.404 -0.565 1.00 94.62 198 THR A N 1
ATOM 1540 C CA . THR A 1 198 ? 9.004 5.106 -0.762 1.00 94.62 198 THR A CA 1
ATOM 1541 C C . THR A 1 198 ? 8.849 4.040 -1.844 1.00 94.62 198 THR A C 1
ATOM 1543 O O . THR A 1 198 ? 9.294 4.256 -2.970 1.00 94.62 198 THR A O 1
ATOM 1546 N N . ALA A 1 199 ? 8.209 2.901 -1.565 1.00 96.19 199 ALA A N 1
ATOM 1547 C CA . ALA A 1 199 ? 8.057 1.874 -2.602 1.00 96.19 199 ALA A CA 1
ATOM 1548 C C . ALA A 1 199 ? 7.013 2.265 -3.654 1.00 96.19 199 ALA A C 1
ATOM 1550 O O . ALA A 1 199 ? 7.336 2.339 -4.842 1.00 96.19 199 ALA A O 1
ATOM 1551 N N . VAL A 1 200 ? 5.793 2.585 -3.220 1.00 96.69 200 VAL A N 1
ATOM 1552 C CA . VAL A 1 200 ? 4.704 3.019 -4.103 1.00 96.69 200 VAL A CA 1
ATOM 1553 C C . VAL A 1 200 ? 4.107 4.329 -3.605 1.00 96.69 200 VAL A C 1
ATOM 1555 O O . VAL A 1 200 ? 3.709 4.453 -2.448 1.00 96.69 200 VAL A O 1
ATOM 1558 N N . ARG A 1 201 ? 3.999 5.309 -4.502 1.00 93.94 201 ARG A N 1
ATOM 1559 C CA . ARG A 1 201 ? 3.339 6.594 -4.258 1.00 93.94 201 ARG A CA 1
ATOM 1560 C C . ARG A 1 201 ? 2.141 6.759 -5.189 1.00 93.94 201 ARG A C 1
ATOM 1562 O O . ARG A 1 201 ? 2.299 6.770 -6.410 1.00 93.94 201 ARG A O 1
ATOM 1569 N N . LEU A 1 202 ? 0.956 6.913 -4.604 1.00 91.81 202 LEU A N 1
ATOM 1570 C CA . LEU A 1 202 ? -0.306 7.144 -5.305 1.00 91.81 202 LEU A CA 1
ATOM 1571 C C . LEU A 1 202 ? -0.692 8.616 -5.142 1.00 91.81 202 LEU A C 1
ATOM 1573 O O . LEU A 1 202 ? -1.229 9.024 -4.109 1.00 91.81 202 LEU A O 1
ATOM 1577 N N . GLY A 1 203 ? -0.383 9.416 -6.160 1.00 81.69 203 GLY A N 1
ATOM 1578 C CA . GLY A 1 203 ? -0.582 10.859 -6.140 1.00 81.69 203 GLY A CA 1
ATOM 1579 C C . GLY A 1 203 ? 0.365 11.626 -5.218 1.00 81.69 203 GLY A C 1
ATOM 1580 O O . GLY A 1 203 ? 1.234 11.067 -4.547 1.00 81.69 203 GLY A O 1
ATOM 1581 N N . VAL A 1 204 ? 0.194 12.948 -5.218 1.00 72.19 204 VAL A N 1
ATOM 1582 C CA . VAL A 1 204 ? 0.958 13.886 -4.374 1.00 72.19 204 VAL A CA 1
ATOM 1583 C C . VAL A 1 204 ? 0.059 14.966 -3.747 1.00 72.19 204 VAL A C 1
ATOM 1585 O O . VAL A 1 204 ? 0.520 15.726 -2.910 1.00 72.19 204 VAL A O 1
ATOM 1588 N N . TYR A 1 205 ? -1.231 15.011 -4.113 1.00 65.81 205 TYR A N 1
ATOM 1589 C CA . TYR A 1 205 ? -2.193 16.020 -3.662 1.00 65.81 205 TYR A CA 1
ATOM 1590 C C . TYR A 1 205 ? -3.510 15.383 -3.231 1.00 65.81 205 TYR A C 1
ATOM 1592 O O . TYR A 1 205 ? -4.162 14.702 -4.028 1.00 65.81 205 TYR A O 1
ATOM 1600 N N . ALA A 1 206 ? -3.956 15.701 -2.015 1.00 60.22 206 ALA A N 1
ATOM 1601 C CA . ALA A 1 206 ? -5.186 15.152 -1.452 1.00 60.22 206 ALA A CA 1
ATOM 1602 C C . ALA A 1 206 ? -6.439 15.527 -2.256 1.00 60.22 206 ALA A C 1
ATOM 1604 O O . ALA A 1 206 ? -7.346 14.713 -2.354 1.00 60.22 206 ALA A O 1
ATOM 1605 N N . ASN A 1 207 ? -6.479 16.703 -2.894 1.00 58.06 207 ASN A N 1
ATOM 1606 C CA . ASN A 1 207 ? -7.686 17.170 -3.592 1.00 58.06 207 ASN A CA 1
ATOM 1607 C C . ASN A 1 207 ? -7.613 17.110 -5.126 1.00 58.06 207 ASN A C 1
ATOM 1609 O O . ASN A 1 207 ? -8.646 17.257 -5.762 1.00 58.06 207 ASN A O 1
ATOM 1613 N N . ASN A 1 208 ? -6.429 16.898 -5.716 1.00 62.41 208 ASN A N 1
ATOM 1614 C CA . ASN A 1 208 ? -6.204 16.936 -7.175 1.00 62.41 208 ASN A CA 1
ATOM 1615 C C . ASN A 1 208 ? -5.207 15.866 -7.656 1.00 62.41 208 ASN A C 1
ATOM 1617 O O . ASN A 1 208 ? -4.539 16.027 -8.678 1.00 62.41 208 ASN A O 1
ATOM 1621 N N . GLY A 1 209 ? -5.044 14.792 -6.886 1.00 63.88 209 GLY A N 1
ATOM 1622 C CA . GLY A 1 209 ? -4.225 13.669 -7.326 1.00 63.88 209 GLY A CA 1
ATOM 1623 C C . GLY A 1 209 ? -4.882 12.881 -8.470 1.00 63.88 209 GLY A C 1
ATOM 1624 O O . GLY A 1 209 ? -5.961 13.242 -8.939 1.00 63.88 209 GLY A O 1
ATOM 1625 N N . PRO A 1 210 ? -4.212 11.828 -8.955 1.00 70.00 210 PRO A N 1
ATOM 1626 C CA . PRO A 1 210 ? -4.718 11.031 -10.057 1.00 70.00 210 PRO A CA 1
ATOM 1627 C C . PRO A 1 210 ? -6.101 10.441 -9.775 1.00 70.00 210 PRO A C 1
ATOM 1629 O O . PRO A 1 210 ? -6.337 9.916 -8.689 1.00 70.00 210 PRO A O 1
ATOM 1632 N N . ASP A 1 211 ? -6.961 10.429 -10.791 1.00 79.50 211 ASP A N 1
ATOM 1633 C CA . ASP A 1 211 ? -8.198 9.653 -10.783 1.00 79.50 211 ASP A CA 1
ATOM 1634 C C . ASP A 1 211 ? -7.849 8.170 -10.948 1.00 79.50 211 ASP A C 1
ATOM 1636 O O . ASP A 1 211 ? -7.706 7.658 -12.067 1.00 79.50 211 ASP A O 1
ATOM 1640 N N . VAL A 1 212 ? -7.698 7.476 -9.822 1.00 83.25 212 VAL A N 1
ATOM 1641 C CA . VAL A 1 212 ? -7.483 6.030 -9.796 1.00 83.25 212 VAL A CA 1
ATOM 1642 C C . VAL A 1 212 ? -8.833 5.354 -9.617 1.00 83.25 212 VAL A C 1
ATOM 1644 O O . VAL A 1 212 ? -9.474 5.531 -8.589 1.00 83.25 212 VAL A O 1
ATOM 1647 N N . ARG A 1 213 ? -9.294 4.603 -10.622 1.00 84.00 213 ARG A N 1
ATOM 1648 C CA . ARG A 1 213 ? -10.615 3.935 -10.578 1.00 84.00 213 ARG A CA 1
ATOM 1649 C C . ARG A 1 213 ? -10.555 2.432 -10.340 1.00 84.00 213 ARG A C 1
ATOM 1651 O O . ARG A 1 213 ? -11.556 1.850 -9.932 1.00 84.00 213 ARG A O 1
ATOM 1658 N N . GLU A 1 214 ? -9.420 1.822 -10.663 1.00 89.12 214 GLU A N 1
ATOM 1659 C CA . GLU A 1 214 ? -9.170 0.390 -10.526 1.00 89.12 214 GLU A CA 1
ATOM 1660 C C . GLU A 1 214 ? -7.667 0.141 -10.661 1.00 89.12 214 GLU A C 1
ATOM 1662 O O . GLU A 1 214 ? -7.078 0.355 -11.727 1.00 89.12 214 GLU A O 1
ATOM 1667 N N . LEU A 1 215 ? -7.040 -0.263 -9.561 1.00 93.94 215 LEU A N 1
ATOM 1668 C CA . LEU A 1 215 ? -5.607 -0.515 -9.480 1.00 93.94 215 LEU A CA 1
ATOM 1669 C C . LEU A 1 215 ? -5.379 -1.702 -8.550 1.00 93.94 215 LEU A C 1
ATOM 1671 O O . LEU A 1 215 ? -5.674 -1.601 -7.361 1.00 93.94 215 LEU A O 1
ATOM 1675 N N . SER A 1 216 ? -4.840 -2.801 -9.073 1.00 96.38 216 SER A N 1
ATOM 1676 C CA . SER A 1 216 ? -4.527 -3.990 -8.276 1.00 96.38 216 SER A CA 1
ATOM 1677 C C . SER A 1 216 ? -3.024 -4.248 -8.217 1.00 96.38 216 SER A C 1
ATOM 1679 O O . SER A 1 216 ? -2.324 -4.169 -9.227 1.00 96.38 216 SER A O 1
ATOM 1681 N N . PHE A 1 217 ? -2.537 -4.585 -7.028 1.00 97.31 217 PHE A N 1
ATOM 1682 C CA . PHE A 1 217 ? -1.207 -5.125 -6.783 1.00 97.31 217 PHE A CA 1
ATOM 1683 C C . PHE A 1 217 ? -1.348 -6.571 -6.306 1.00 97.31 217 PHE A C 1
ATOM 1685 O O . PHE A 1 217 ? -1.849 -6.841 -5.210 1.00 97.31 217 PHE A O 1
ATOM 1692 N N . ARG A 1 218 ? -0.879 -7.509 -7.124 1.00 95.75 218 ARG A N 1
ATOM 1693 C CA . ARG A 1 218 ? -0.931 -8.950 -6.878 1.00 95.75 218 ARG A CA 1
ATOM 1694 C C . ARG A 1 218 ? 0.471 -9.441 -6.538 1.00 95.75 218 ARG A C 1
ATOM 1696 O O . ARG A 1 218 ? 1.430 -9.125 -7.234 1.00 95.75 218 ARG A O 1
ATOM 1703 N N . LEU A 1 219 ? 0.604 -10.179 -5.434 1.00 93.94 219 LEU A N 1
ATOM 1704 C CA . LEU A 1 219 ? 1.878 -10.757 -4.976 1.00 93.94 219 LEU A CA 1
ATOM 1705 C C . LEU A 1 219 ? 3.029 -9.732 -4.872 1.00 93.94 219 LEU A C 1
ATOM 1707 O O . LEU A 1 219 ? 4.154 -9.989 -5.306 1.00 93.94 219 LEU A O 1
ATOM 1711 N N . ALA A 1 220 ? 2.756 -8.564 -4.289 1.00 94.94 220 ALA A N 1
ATOM 1712 C CA . ALA A 1 220 ? 3.734 -7.489 -4.166 1.00 94.94 220 ALA A CA 1
ATOM 1713 C C . ALA A 1 220 ? 4.685 -7.696 -2.976 1.00 94.94 220 ALA A C 1
ATOM 1715 O O . ALA A 1 220 ? 4.274 -8.079 -1.880 1.00 94.94 220 ALA A O 1
ATOM 1716 N N . VAL A 1 221 ? 5.963 -7.377 -3.165 1.00 93.75 221 VAL A N 1
ATOM 1717 C CA . VAL A 1 221 ? 6.977 -7.346 -2.106 1.00 93.75 221 VAL A CA 1
ATOM 1718 C C . VAL A 1 221 ? 7.618 -5.965 -2.060 1.00 93.75 221 VAL A C 1
ATOM 1720 O O . VAL A 1 221 ? 8.321 -5.568 -2.986 1.00 93.75 221 VAL A O 1
ATOM 1723 N N . LEU A 1 222 ? 7.368 -5.235 -0.977 1.00 93.81 222 LEU A N 1
ATOM 1724 C CA . LEU A 1 222 ? 7.757 -3.840 -0.802 1.00 93.81 222 LEU A CA 1
ATOM 1725 C C . LEU A 1 222 ? 8.703 -3.714 0.395 1.00 93.81 222 LEU A C 1
ATOM 1727 O O . LEU A 1 222 ? 8.272 -3.663 1.545 1.00 93.81 222 LEU A O 1
ATOM 1731 N N . GLY A 1 223 ? 10.002 -3.666 0.137 1.00 87.31 223 GLY A N 1
ATOM 1732 C CA . GLY A 1 223 ? 11.010 -3.297 1.119 1.00 87.31 223 GLY A CA 1
ATOM 1733 C C . GLY A 1 223 ? 12.341 -4.050 0.985 1.00 87.31 223 GLY A C 1
ATOM 1734 O O . GLY A 1 223 ? 12.434 -5.004 0.211 1.00 87.31 223 GLY A O 1
ATOM 1735 N N . PRO A 1 224 ? 13.369 -3.640 1.753 1.00 87.12 224 PRO A N 1
ATOM 1736 C CA . PRO A 1 224 ? 13.287 -2.644 2.826 1.00 87.12 224 PRO A CA 1
ATOM 1737 C C . PRO A 1 224 ? 12.996 -1.224 2.311 1.00 87.12 224 PRO A C 1
ATOM 1739 O O . PRO A 1 224 ? 13.440 -0.873 1.222 1.00 87.12 224 PRO A O 1
ATOM 1742 N N . PHE A 1 225 ? 12.236 -0.419 3.060 1.00 88.94 225 PHE A N 1
ATOM 1743 C CA . PHE A 1 225 ? 12.008 1.005 2.754 1.00 88.94 225 PHE A CA 1
ATOM 1744 C C . PHE A 1 225 ? 12.356 1.922 3.934 1.00 88.94 225 PHE A C 1
ATOM 1746 O O . PHE A 1 225 ? 12.190 1.512 5.081 1.00 88.94 225 PHE A O 1
ATOM 1753 N N . SER A 1 226 ? 12.825 3.153 3.685 1.00 88.06 226 SER A N 1
ATOM 1754 C CA . SER A 1 226 ? 13.231 4.087 4.758 1.00 88.06 226 SER A CA 1
ATOM 1755 C C . SER A 1 226 ? 12.169 5.080 5.223 1.00 88.06 226 SER A C 1
ATOM 1757 O O . SER A 1 226 ? 12.338 5.636 6.301 1.00 88.06 226 SER A O 1
ATOM 1759 N N . SER A 1 227 ? 11.085 5.294 4.471 1.00 90.50 227 SER A N 1
ATOM 1760 C CA . SER A 1 227 ? 9.948 6.120 4.910 1.00 90.50 227 SER A CA 1
ATOM 1761 C C . SER A 1 227 ? 8.630 5.367 4.802 1.00 90.50 227 SER A C 1
ATOM 1763 O O . SER A 1 227 ? 7.964 5.174 5.818 1.00 90.50 227 SER A O 1
ATOM 1765 N N . TYR A 1 228 ? 8.248 4.932 3.598 1.00 93.75 228 TYR A N 1
ATOM 1766 C CA . TYR A 1 228 ? 6.924 4.360 3.358 1.00 93.75 228 TYR A CA 1
ATOM 1767 C C . TYR A 1 228 ? 6.962 3.129 2.451 1.00 93.75 228 TYR A C 1
ATOM 1769 O O . TYR A 1 228 ? 7.623 3.126 1.413 1.00 93.75 228 TYR A O 1
ATOM 1777 N N . GLY A 1 229 ? 6.181 2.103 2.785 1.00 94.94 229 GLY A N 1
ATOM 1778 C CA . GLY A 1 229 ? 5.864 1.049 1.820 1.00 94.94 229 GLY A CA 1
ATOM 1779 C C . GLY A 1 229 ? 4.973 1.628 0.724 1.00 94.94 229 GLY A C 1
ATOM 1780 O O . GLY A 1 229 ? 5.383 1.782 -0.425 1.00 94.94 229 GLY A O 1
ATOM 1781 N N . VAL A 1 230 ? 3.771 2.040 1.110 1.00 95.81 230 VAL A N 1
ATOM 1782 C CA . VAL A 1 230 ? 2.804 2.700 0.235 1.00 95.81 230 VAL A CA 1
ATOM 1783 C C . VAL A 1 230 ? 2.355 4.012 0.861 1.00 95.81 230 VAL A C 1
ATOM 1785 O O . VAL A 1 230 ? 1.971 4.046 2.029 1.00 95.81 230 VAL A O 1
ATOM 1788 N N . ILE A 1 231 ? 2.351 5.083 0.071 1.00 93.19 231 ILE A N 1
ATOM 1789 C CA . ILE A 1 231 ? 1.703 6.347 0.429 1.00 93.19 231 ILE A CA 1
ATOM 1790 C C . ILE A 1 231 ? 0.608 6.678 -0.586 1.00 93.19 231 ILE A C 1
ATOM 1792 O O . ILE A 1 231 ? 0.859 6.827 -1.782 1.00 93.19 231 ILE A O 1
ATOM 1796 N N . ALA A 1 232 ? -0.617 6.780 -0.087 1.00 90.69 232 ALA A N 1
ATOM 1797 C CA . ALA A 1 232 ? -1.820 7.161 -0.804 1.00 90.69 232 ALA A CA 1
ATOM 1798 C C . ALA A 1 232 ? -2.170 8.604 -0.450 1.00 90.69 232 ALA A C 1
ATOM 1800 O O . ALA A 1 232 ? -2.850 8.887 0.532 1.00 90.69 232 ALA A O 1
ATOM 1801 N N . ALA A 1 233 ? -1.643 9.518 -1.253 1.00 83.50 233 ALA A N 1
ATOM 1802 C CA . ALA A 1 233 ? -1.660 10.953 -1.010 1.00 83.50 233 ALA A CA 1
ATOM 1803 C C . ALA A 1 233 ? -2.813 11.668 -1.741 1.00 83.50 233 ALA A C 1
ATOM 1805 O O . ALA A 1 233 ? -2.866 12.892 -1.742 1.00 83.50 233 ALA A O 1
ATOM 1806 N N . SER A 1 234 ? -3.716 10.932 -2.399 1.00 77.19 234 SER A N 1
ATOM 1807 C CA . SER A 1 234 ? -4.802 11.481 -3.217 1.00 77.19 234 SER A CA 1
ATOM 1808 C C . SER A 1 234 ? -6.183 11.092 -2.699 1.00 77.19 234 SER A C 1
ATOM 1810 O O . SER A 1 234 ? -6.391 9.974 -2.246 1.00 77.19 234 SER A O 1
ATOM 1812 N N . GLY A 1 235 ? -7.145 12.009 -2.801 1.00 69.44 235 GLY A N 1
ATOM 1813 C CA . GLY A 1 235 ? -8.551 11.790 -2.469 1.00 69.44 235 GLY A CA 1
ATOM 1814 C C . GLY A 1 235 ? -9.348 11.040 -3.537 1.00 69.44 235 GLY A C 1
ATOM 1815 O O . GLY A 1 235 ? -10.381 10.468 -3.200 1.00 69.44 235 GLY A O 1
ATOM 1816 N N . ASN A 1 236 ? -8.859 10.979 -4.781 1.00 80.88 236 ASN A N 1
ATOM 1817 C CA . ASN A 1 236 ? -9.553 10.348 -5.912 1.00 80.88 236 ASN A CA 1
ATOM 1818 C C . ASN A 1 236 ? -9.059 8.915 -6.166 1.00 80.88 236 ASN A C 1
ATOM 1820 O O . ASN A 1 236 ? -8.900 8.486 -7.309 1.00 80.88 236 ASN A O 1
ATOM 1824 N N . LEU A 1 237 ? -8.795 8.172 -5.089 1.00 84.94 237 LEU A N 1
ATOM 1825 C CA . LEU A 1 237 ? -8.445 6.757 -5.162 1.00 84.94 237 LEU A CA 1
ATOM 1826 C C . LEU A 1 237 ? -9.694 5.923 -4.887 1.00 84.94 237 LEU A C 1
ATOM 1828 O O . LEU A 1 237 ? -10.215 5.939 -3.775 1.00 84.94 237 LEU A O 1
ATOM 1832 N N . ALA A 1 238 ? -10.158 5.197 -5.896 1.00 84.00 238 ALA A N 1
ATOM 1833 C CA . ALA A 1 238 ? -11.234 4.224 -5.805 1.00 84.00 238 ALA A CA 1
ATOM 1834 C C . ALA A 1 238 ? -10.728 2.856 -6.279 1.00 84.00 238 ALA A C 1
ATOM 1836 O O . ALA A 1 238 ? -9.986 2.759 -7.260 1.00 84.00 238 ALA A O 1
ATOM 1837 N N . ASN A 1 239 ? -11.141 1.797 -5.581 1.00 88.31 239 ASN A N 1
ATOM 1838 C CA . ASN A 1 239 ? -10.794 0.406 -5.892 1.00 88.31 239 ASN A CA 1
ATOM 1839 C C . ASN A 1 239 ? -9.278 0.149 -6.020 1.00 88.31 239 ASN A C 1
ATOM 1841 O O . ASN A 1 239 ? -8.832 -0.578 -6.913 1.00 88.31 239 ASN A O 1
ATOM 1845 N N . VAL A 1 240 ? -8.473 0.744 -5.133 1.00 93.94 240 VAL A N 1
ATOM 1846 C CA . VAL A 1 240 ? -7.059 0.371 -4.990 1.00 93.94 240 VAL A CA 1
ATOM 1847 C C . VAL A 1 240 ? -6.975 -0.880 -4.125 1.00 93.94 240 VAL A C 1
ATOM 1849 O O . VAL A 1 240 ? -7.348 -0.844 -2.954 1.00 93.94 240 VAL A O 1
ATOM 1852 N N . THR A 1 241 ? -6.471 -1.976 -4.684 1.00 96.31 241 THR A N 1
ATOM 1853 C CA . THR A 1 241 ? -6.402 -3.277 -4.009 1.00 96.31 241 THR A CA 1
ATOM 1854 C C . THR A 1 241 ? -4.971 -3.798 -3.955 1.00 96.31 241 THR A C 1
ATOM 1856 O O . THR A 1 241 ? -4.255 -3.780 -4.951 1.00 96.31 241 THR A O 1
ATOM 1859 N N . PHE A 1 242 ? -4.561 -4.314 -2.801 1.00 97.00 242 PHE A N 1
ATOM 1860 C CA . PHE A 1 242 ? -3.369 -5.146 -2.652 1.00 97.00 242 PHE A CA 1
ATOM 1861 C C . PHE A 1 242 ? -3.825 -6.549 -2.248 1.00 97.00 242 PHE A C 1
ATOM 1863 O O . PHE A 1 242 ? -4.263 -6.738 -1.121 1.00 97.00 242 PHE A O 1
ATOM 1870 N N . GLU A 1 243 ? -3.766 -7.528 -3.151 1.00 94.62 243 GLU A N 1
ATOM 1871 C CA . GLU A 1 243 ? -4.378 -8.855 -2.937 1.00 94.62 243 GLU A CA 1
ATOM 1872 C C . GLU A 1 243 ? -3.512 -9.805 -2.090 1.00 94.62 243 GLU A C 1
ATOM 1874 O O . GLU A 1 243 ? -3.996 -10.698 -1.388 1.00 94.62 243 GLU A O 1
ATOM 1879 N N . THR A 1 244 ? -2.197 -9.655 -2.203 1.00 94.19 244 THR A N 1
ATOM 1880 C CA . THR A 1 244 ? -1.194 -10.305 -1.360 1.00 94.19 244 THR A CA 1
ATOM 1881 C C . THR A 1 244 ? 0.025 -9.412 -1.387 1.00 94.19 244 THR A C 1
ATOM 1883 O O . THR A 1 244 ? 0.636 -9.223 -2.439 1.00 94.19 244 THR A O 1
ATOM 1886 N N . VAL A 1 245 ? 0.367 -8.839 -0.242 1.00 94.69 245 VAL A N 1
ATOM 1887 C CA . VAL A 1 245 ? 1.465 -7.882 -0.138 1.00 94.69 245 VAL A CA 1
ATOM 1888 C C . VAL A 1 245 ? 2.331 -8.216 1.061 1.00 94.69 245 VAL A C 1
ATOM 1890 O O . VAL A 1 245 ? 1.834 -8.499 2.146 1.00 94.69 245 VAL A O 1
ATOM 1893 N N . SER A 1 246 ? 3.642 -8.210 0.862 1.00 93.00 246 SER A N 1
ATOM 1894 C CA . SER A 1 246 ? 4.629 -8.293 1.934 1.00 93.00 246 SER A CA 1
ATOM 1895 C C . SER A 1 246 ? 5.350 -6.964 2.047 1.00 93.00 246 SER A C 1
ATOM 1897 O O . SER A 1 246 ? 5.892 -6.482 1.055 1.00 93.00 246 SER A O 1
ATOM 1899 N N . THR A 1 247 ? 5.384 -6.384 3.239 1.00 91.94 247 THR A N 1
ATOM 1900 C CA . THR A 1 247 ? 6.109 -5.134 3.492 1.00 91.94 247 THR A CA 1
ATOM 1901 C C . THR A 1 247 ? 7.263 -5.375 4.450 1.00 91.94 247 THR A C 1
ATOM 1903 O O . THR A 1 247 ? 7.075 -6.049 5.464 1.00 91.94 247 THR A O 1
ATOM 1906 N N . TYR A 1 248 ? 8.419 -4.779 4.161 1.00 87.75 248 TYR A N 1
ATOM 1907 C CA . TYR A 1 248 ? 9.594 -4.800 5.028 1.00 87.75 248 TYR A CA 1
ATOM 1908 C C . TYR A 1 248 ? 10.025 -3.370 5.353 1.00 87.75 248 TYR A C 1
ATOM 1910 O O . TYR A 1 248 ? 10.536 -2.657 4.495 1.00 87.75 248 TYR A O 1
ATOM 1918 N N . ALA A 1 249 ? 9.823 -2.946 6.596 1.00 84.38 249 ALA A N 1
ATOM 1919 C CA . ALA A 1 249 ? 10.278 -1.639 7.056 1.00 84.38 249 ALA A CA 1
ATOM 1920 C C . ALA A 1 249 ? 11.793 -1.657 7.321 1.00 84.38 249 ALA A C 1
ATOM 1922 O O . ALA A 1 249 ? 12.313 -2.557 7.989 1.00 84.38 249 ALA A O 1
ATOM 1923 N N . GLY A 1 250 ? 12.503 -0.666 6.784 1.00 79.38 250 GLY A N 1
ATOM 1924 C CA . GLY A 1 250 ? 13.879 -0.353 7.155 1.00 79.38 250 GLY A CA 1
ATOM 1925 C C . GLY A 1 250 ? 13.940 0.464 8.448 1.00 79.38 250 GLY A C 1
ATOM 1926 O O . GLY A 1 250 ? 12.924 0.888 8.995 1.00 79.38 250 GLY A O 1
ATOM 1927 N N . LYS A 1 251 ? 15.153 0.705 8.954 1.00 76.50 251 LYS A N 1
ATOM 1928 C CA . LYS A 1 251 ? 15.349 1.507 10.169 1.00 76.50 251 LYS A CA 1
ATOM 1929 C C . LYS A 1 251 ? 14.853 2.944 9.956 1.00 76.50 251 LYS A C 1
ATOM 1931 O O . LYS A 1 251 ? 15.336 3.616 9.047 1.00 76.50 251 LYS A O 1
ATOM 1936 N N . GLY A 1 252 ? 13.984 3.418 10.850 1.00 77.94 252 GLY A N 1
ATOM 1937 C CA . GLY A 1 252 ? 13.435 4.779 10.818 1.00 77.94 252 GLY A CA 1
ATOM 1938 C C . GLY A 1 252 ? 12.303 4.974 9.808 1.00 77.94 252 GLY A C 1
ATOM 1939 O O . GLY A 1 252 ? 11.971 6.118 9.498 1.00 77.94 252 GLY A O 1
ATOM 1940 N N . ALA A 1 253 ? 11.727 3.882 9.289 1.00 85.94 253 ALA A N 1
ATOM 1941 C CA . ALA A 1 253 ? 10.525 3.971 8.480 1.00 85.94 253 ALA A CA 1
ATOM 1942 C C . ALA A 1 253 ? 9.373 4.590 9.282 1.00 85.94 253 ALA A C 1
ATOM 1944 O O . ALA A 1 253 ? 9.310 4.520 10.507 1.00 85.94 253 ALA A O 1
ATOM 1945 N N . LYS A 1 254 ? 8.436 5.209 8.568 1.00 89.06 254 LYS A N 1
ATOM 1946 C CA . LYS A 1 254 ? 7.282 5.892 9.157 1.00 89.06 254 LYS A CA 1
ATOM 1947 C C . LYS A 1 254 ? 6.039 5.012 9.137 1.00 89.06 254 LYS A C 1
ATOM 1949 O O . LYS A 1 254 ? 5.346 4.947 10.141 1.00 89.06 254 LYS A O 1
ATOM 1954 N N . ALA A 1 255 ? 5.754 4.332 8.024 1.00 91.94 255 ALA A N 1
ATOM 1955 C CA . ALA A 1 255 ? 4.597 3.440 7.914 1.00 91.94 255 ALA A CA 1
ATOM 1956 C C . ALA A 1 255 ? 4.736 2.426 6.771 1.00 91.94 255 ALA A C 1
ATOM 1958 O O . ALA A 1 255 ? 5.321 2.720 5.727 1.00 91.94 255 ALA A O 1
ATOM 1959 N N . ALA A 1 256 ? 4.111 1.260 6.916 1.00 93.88 256 ALA A N 1
ATOM 1960 C CA . ALA A 1 256 ? 3.952 0.317 5.816 1.00 93.88 256 ALA A CA 1
ATOM 1961 C C . ALA A 1 256 ? 2.932 0.851 4.809 1.00 93.88 256 ALA A C 1
ATOM 1963 O O . ALA A 1 256 ? 3.179 0.829 3.604 1.00 93.88 256 ALA A O 1
ATOM 1964 N N . PHE A 1 257 ? 1.829 1.398 5.318 1.00 95.25 257 PHE A N 1
ATOM 1965 C CA . PHE A 1 257 ? 0.788 2.039 4.527 1.00 95.25 257 PHE A CA 1
ATOM 1966 C C . PHE A 1 257 ? 0.417 3.369 5.164 1.00 95.25 257 PHE A C 1
ATOM 1968 O O . PHE A 1 257 ? 0.145 3.438 6.360 1.00 95.25 257 PHE A O 1
ATOM 1975 N N . ARG A 1 258 ? 0.374 4.425 4.358 1.00 93.31 258 ARG A N 1
ATOM 1976 C CA . ARG A 1 258 ? -0.114 5.740 4.758 1.00 93.31 258 ARG A CA 1
ATOM 1977 C C . ARG A 1 258 ? -1.215 6.183 3.808 1.00 93.31 258 ARG A C 1
ATOM 1979 O O . ARG A 1 258 ? -0.986 6.229 2.604 1.00 93.31 258 ARG A O 1
ATOM 1986 N N . LEU A 1 259 ? -2.382 6.513 4.344 1.00 91.56 259 LEU A N 1
ATOM 1987 C CA . LEU A 1 259 ? -3.533 7.003 3.595 1.00 91.56 259 LEU A CA 1
ATOM 1988 C C . LEU A 1 259 ? -3.885 8.413 4.069 1.00 91.56 259 LEU A C 1
ATOM 1990 O O . LEU A 1 259 ? -4.288 8.624 5.215 1.00 91.56 259 LEU A O 1
ATOM 1994 N N . ASP A 1 260 ? -3.747 9.371 3.163 1.00 86.94 260 ASP A N 1
ATOM 1995 C CA . ASP A 1 260 ? -4.151 10.766 3.341 1.00 86.94 260 ASP A CA 1
ATOM 1996 C C . ASP A 1 260 ? -5.394 11.104 2.470 1.00 86.94 260 ASP A C 1
ATOM 1998 O O . ASP A 1 260 ? -5.842 12.251 2.419 1.00 86.94 260 ASP A O 1
ATOM 2002 N N . GLY A 1 261 ? -5.989 10.102 1.806 1.00 84.88 261 GLY A N 1
ATOM 2003 C CA . GLY A 1 261 ? -7.218 10.213 1.016 1.00 84.88 261 GLY A CA 1
ATOM 2004 C C . GLY A 1 261 ? -7.617 8.907 0.309 1.00 84.88 261 GLY A C 1
ATOM 2005 O O . GLY A 1 261 ? -6.842 7.952 0.262 1.00 84.88 261 GLY A O 1
ATOM 2006 N N . GLY A 1 262 ? -8.840 8.889 -0.238 1.00 85.88 262 GLY A N 1
ATOM 2007 C CA . GLY A 1 262 ? -9.376 7.790 -1.050 1.00 85.88 262 GLY A CA 1
ATOM 2008 C C . GLY A 1 262 ? -9.691 6.503 -0.279 1.00 85.88 262 GLY A C 1
ATOM 2009 O O . GLY A 1 262 ? -9.814 6.516 0.944 1.00 85.88 262 GLY A O 1
ATOM 2010 N N . GLU A 1 263 ? -9.855 5.392 -0.993 1.00 88.31 263 GLU A N 1
ATOM 2011 C CA . GLU A 1 263 ? -10.162 4.074 -0.429 1.00 88.31 263 GLU A CA 1
ATOM 2012 C C . GLU A 1 263 ? -9.125 3.024 -0.845 1.00 88.31 263 GLU A C 1
ATOM 2014 O O . GLU A 1 263 ? -8.668 2.995 -1.992 1.00 88.31 263 GLU A O 1
ATOM 2019 N N . MET A 1 264 ? -8.780 2.129 0.084 1.00 94.00 264 MET A N 1
ATOM 2020 C CA . MET A 1 264 ? -7.859 1.019 -0.166 1.00 94.00 264 MET A CA 1
ATOM 2021 C C . MET A 1 264 ? -8.360 -0.290 0.449 1.00 94.00 264 MET A C 1
ATOM 2023 O O . MET A 1 264 ? -8.802 -0.327 1.599 1.00 94.00 264 MET A O 1
ATOM 2027 N N . LEU A 1 265 ? -8.223 -1.378 -0.305 1.00 95.50 265 LEU A N 1
ATOM 2028 C CA . LEU A 1 265 ? -8.436 -2.748 0.146 1.00 95.50 265 LEU A CA 1
ATOM 2029 C C . LEU A 1 265 ? -7.08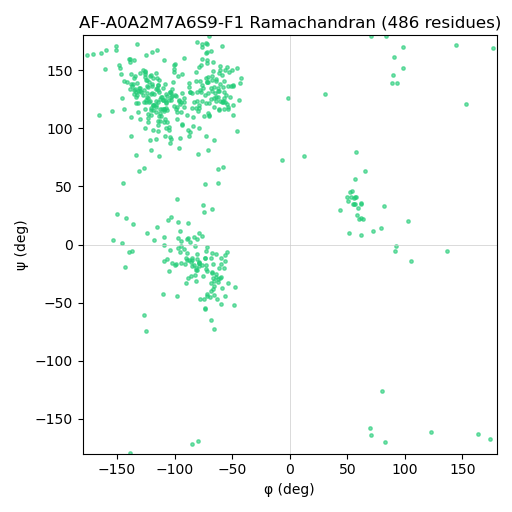7 -3.468 0.264 1.00 95.50 265 LEU A C 1
ATOM 2031 O O . LEU A 1 265 ? -6.347 -3.591 -0.710 1.00 95.50 265 LEU A O 1
ATOM 2035 N N . LEU A 1 266 ? -6.768 -3.966 1.455 1.00 95.81 266 LEU A N 1
ATOM 2036 C CA . LEU A 1 266 ? -5.586 -4.778 1.733 1.00 95.81 266 LEU A CA 1
ATOM 2037 C C . LEU A 1 266 ? -6.025 -6.205 2.053 1.00 95.81 266 LEU A C 1
ATOM 2039 O O . LEU A 1 266 ? -6.686 -6.439 3.060 1.00 95.81 266 LEU A O 1
ATOM 2043 N N . LEU A 1 267 ? -5.632 -7.170 1.232 1.00 94.62 267 LEU A N 1
ATOM 2044 C CA . LEU A 1 267 ? -5.883 -8.592 1.436 1.00 94.62 267 LEU A CA 1
ATOM 2045 C C . LEU A 1 267 ? -4.555 -9.312 1.690 1.00 94.62 267 LEU A C 1
ATOM 2047 O O . LEU A 1 267 ? -3.539 -9.017 1.060 1.00 94.62 267 LEU A O 1
ATOM 2051 N N . ASN A 1 268 ? -4.571 -10.283 2.605 1.00 93.12 268 ASN A N 1
ATOM 2052 C CA . ASN A 1 268 ? -3.443 -11.181 2.884 1.00 93.12 268 ASN A CA 1
ATOM 2053 C C . ASN A 1 268 ? -2.110 -10.433 3.098 1.00 93.12 268 ASN A C 1
ATOM 2055 O O . ASN A 1 268 ? -1.060 -10.836 2.587 1.00 93.12 268 ASN A O 1
ATOM 2059 N N . TRP A 1 269 ? -2.155 -9.304 3.809 1.00 94.12 269 TRP A N 1
ATOM 2060 C CA . TRP A 1 269 ? -0.965 -8.503 4.075 1.00 94.12 269 TRP A CA 1
ATOM 2061 C C . TRP A 1 269 ? -0.071 -9.186 5.113 1.00 94.12 269 TRP A C 1
ATOM 2063 O O . TRP A 1 269 ? -0.515 -9.534 6.203 1.00 94.12 269 TRP A O 1
ATOM 2073 N N . ASN A 1 270 ? 1.209 -9.335 4.785 1.00 89.75 270 ASN A N 1
ATOM 2074 C CA . ASN A 1 270 ? 2.257 -9.746 5.704 1.00 89.75 270 ASN A CA 1
ATOM 2075 C C . ASN A 1 270 ? 3.197 -8.563 5.997 1.00 89.75 270 ASN A C 1
ATOM 2077 O O . ASN A 1 270 ? 4.010 -8.166 5.157 1.00 89.75 270 ASN A O 1
ATOM 2081 N N . GLY A 1 271 ? 3.077 -7.993 7.193 1.00 81.12 271 GLY A N 1
ATOM 2082 C CA . GLY A 1 271 ? 3.980 -6.976 7.713 1.00 81.12 271 GLY A CA 1
ATOM 2083 C C . GLY A 1 271 ? 5.081 -7.612 8.550 1.00 81.12 271 GLY A C 1
ATOM 2084 O O . GLY A 1 271 ? 4.860 -7.967 9.706 1.00 81.12 271 GLY A O 1
ATOM 2085 N N . ALA A 1 272 ? 6.284 -7.718 7.995 1.00 63.44 272 ALA A N 1
ATOM 2086 C CA . ALA A 1 272 ? 7.444 -8.176 8.744 1.00 63.44 272 ALA A CA 1
ATOM 2087 C C . ALA A 1 272 ? 8.404 -7.011 8.954 1.00 63.44 272 ALA A C 1
ATOM 2089 O O . ALA A 1 272 ? 8.715 -6.255 8.032 1.00 63.44 272 ALA A O 1
ATOM 2090 N N . SER A 1 273 ? 8.907 -6.879 10.171 1.00 58.94 273 SER A N 1
ATOM 2091 C CA . SER A 1 273 ? 9.938 -5.903 10.476 1.00 58.94 273 SER A CA 1
ATOM 2092 C C . SER A 1 273 ? 11.312 -6.580 10.516 1.00 58.94 273 SER A C 1
ATOM 2094 O O . SER A 1 273 ? 11.415 -7.801 10.668 1.00 58.94 273 SER A O 1
ATOM 2096 N N . ALA A 1 274 ? 12.389 -5.827 10.274 1.00 52.19 274 ALA A N 1
ATOM 2097 C CA . ALA A 1 274 ? 13.736 -6.389 10.313 1.00 52.19 274 ALA A CA 1
ATOM 2098 C C . ALA A 1 274 ? 13.998 -7.013 11.698 1.00 52.19 274 ALA A C 1
ATOM 2100 O O . ALA A 1 274 ? 13.879 -6.336 12.717 1.00 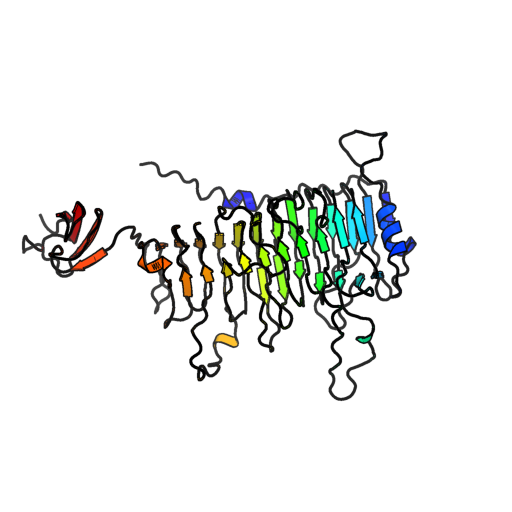52.19 274 ALA A O 1
ATOM 2101 N N . ARG A 1 275 ? 14.360 -8.305 11.705 1.00 50.22 275 ARG A N 1
ATOM 2102 C CA . ARG A 1 275 ? 14.323 -9.234 12.852 1.00 50.22 275 ARG A CA 1
ATOM 2103 C C . ARG A 1 275 ? 15.066 -8.820 14.133 1.00 50.22 275 ARG A C 1
ATOM 2105 O O . ARG A 1 275 ? 14.889 -9.502 15.130 1.00 50.22 275 ARG A O 1
ATOM 2112 N N . ASP A 1 276 ? 15.829 -7.727 14.157 1.00 44.97 276 ASP A N 1
ATOM 2113 C CA . ASP A 1 276 ? 16.748 -7.422 15.266 1.00 44.97 276 ASP A CA 1
ATOM 2114 C C . ASP A 1 276 ? 16.910 -5.926 15.607 1.00 44.97 276 ASP A C 1
ATOM 2116 O O . ASP A 1 276 ? 17.704 -5.584 16.484 1.00 44.97 276 ASP A O 1
ATOM 2120 N N . ILE A 1 277 ? 16.217 -4.998 14.932 1.00 45.00 277 ILE A N 1
ATOM 2121 C CA . ILE A 1 277 ? 16.520 -3.559 15.062 1.00 45.00 277 ILE A CA 1
ATOM 2122 C C . ILE A 1 277 ? 15.236 -2.761 15.141 1.00 45.00 277 ILE A C 1
ATOM 2124 O O . ILE A 1 277 ? 14.732 -2.419 14.083 1.00 45.00 277 ILE A O 1
ATOM 2128 N N . ASP A 1 278 ? 14.769 -2.484 16.364 1.00 49.97 278 ASP A N 1
ATOM 2129 C CA . ASP A 1 278 ? 13.664 -1.585 16.764 1.00 49.97 278 ASP A CA 1
ATOM 2130 C C . ASP A 1 278 ? 13.056 -0.753 15.611 1.00 49.97 278 ASP A C 1
ATOM 2132 O O . ASP A 1 278 ? 13.368 0.433 15.454 1.00 49.97 278 ASP A O 1
ATOM 2136 N N . PRO A 1 279 ? 12.288 -1.382 14.701 1.00 47.56 279 PRO A N 1
ATOM 2137 C CA . PRO A 1 279 ? 12.010 -0.746 13.420 1.00 47.56 279 PRO A CA 1
ATOM 2138 C C . PRO A 1 279 ? 10.673 -0.029 13.505 1.00 47.56 279 PRO A C 1
ATOM 2140 O O . PRO A 1 279 ? 9.627 -0.612 13.234 1.00 47.56 279 PRO A O 1
ATOM 2143 N N . GLU A 1 280 ? 10.720 1.249 13.869 1.00 61.03 280 GLU A N 1
ATOM 2144 C CA . GLU A 1 280 ? 9.634 2.190 13.588 1.00 61.03 280 GLU A CA 1
ATOM 2145 C C . GLU A 1 280 ? 9.126 1.984 12.141 1.00 61.03 280 GLU A C 1
ATOM 2147 O O . GLU A 1 280 ? 9.918 1.739 11.226 1.00 61.03 280 GLU A O 1
ATOM 2152 N N . GLY A 1 281 ? 7.802 2.029 11.939 1.00 67.06 281 GLY A N 1
ATOM 2153 C CA . GLY A 1 281 ? 7.214 2.154 10.602 1.00 67.06 281 GLY A CA 1
ATOM 2154 C C . GLY A 1 281 ? 6.626 0.921 9.926 1.00 67.06 281 GLY A C 1
ATOM 2155 O O . GLY A 1 281 ? 6.442 0.946 8.712 1.00 67.06 281 GLY A O 1
ATOM 2156 N N . ALA A 1 282 ? 6.276 -0.136 10.661 1.00 77.88 282 ALA A N 1
ATOM 2157 C CA . ALA A 1 282 ? 5.429 -1.221 10.135 1.00 77.88 282 ALA A CA 1
ATOM 2158 C C . ALA A 1 282 ? 3.912 -0.947 10.278 1.00 77.88 282 ALA A C 1
ATOM 2160 O O . ALA A 1 282 ? 3.089 -1.792 9.929 1.00 77.88 282 ALA A O 1
ATOM 2161 N N . GLU A 1 283 ? 3.543 0.220 10.804 1.00 89.44 283 GLU A N 1
ATOM 2162 C CA . GLU A 1 283 ? 2.159 0.612 11.073 1.00 89.44 283 GLU A CA 1
ATOM 2163 C C . GLU A 1 283 ? 1.382 1.014 9.810 1.00 89.44 283 GLU A C 1
ATOM 2165 O O . GLU A 1 283 ? 1.958 1.369 8.777 1.00 89.44 283 GLU A O 1
ATOM 2170 N N . VAL A 1 284 ? 0.055 0.969 9.912 1.00 93.75 284 VAL A N 1
ATOM 2171 C CA . VAL A 1 284 ? -0.878 1.614 8.988 1.00 93.75 284 VAL A CA 1
ATOM 2172 C C . VAL A 1 284 ? -1.278 2.958 9.582 1.00 93.75 284 VAL A C 1
ATOM 2174 O O . VAL A 1 284 ? -1.798 3.015 10.694 1.00 93.75 284 VAL A O 1
ATOM 2177 N N . ILE A 1 285 ? -1.076 4.038 8.835 1.00 93.25 285 ILE A N 1
ATOM 2178 C CA . ILE A 1 285 ? -1.505 5.387 9.210 1.00 93.25 285 ILE A CA 1
ATOM 2179 C C . ILE A 1 285 ? -2.646 5.806 8.289 1.00 93.25 285 ILE A C 1
ATOM 2181 O O . ILE A 1 285 ? -2.478 5.827 7.072 1.00 93.25 285 ILE A O 1
ATOM 2185 N N . VAL A 1 286 ? -3.791 6.183 8.856 1.00 91.69 286 VAL A N 1
ATOM 2186 C CA . VAL A 1 286 ? -4.940 6.688 8.090 1.00 91.69 286 VAL A CA 1
ATOM 2187 C C . VAL A 1 286 ? -5.362 8.051 8.629 1.00 91.69 286 VAL A C 1
ATOM 2189 O O . VAL A 1 286 ? -6.069 8.148 9.635 1.00 91.69 286 VAL A O 1
ATOM 2192 N N . ASN A 1 287 ? -4.955 9.111 7.939 1.00 87.44 287 ASN A N 1
ATOM 2193 C CA . ASN A 1 287 ? -5.319 10.487 8.291 1.00 87.44 287 ASN A CA 1
ATOM 2194 C C . ASN A 1 287 ? -6.615 10.922 7.606 1.00 87.44 287 ASN A C 1
ATOM 2196 O O . ASN A 1 287 ? -7.416 11.646 8.187 1.00 87.44 287 ASN A O 1
ATOM 2200 N N . ALA A 1 288 ? -6.852 10.426 6.394 1.00 84.69 288 ALA A N 1
ATOM 2201 C CA . ALA A 1 288 ? -8.087 10.619 5.650 1.00 84.69 288 ALA A CA 1
ATOM 2202 C C . ALA A 1 288 ? -8.342 9.423 4.730 1.00 84.69 288 ALA A C 1
ATOM 2204 O O . ALA A 1 288 ? -7.468 8.578 4.543 1.00 84.69 288 ALA A O 1
ATOM 2205 N N . GLY A 1 289 ? -9.556 9.327 4.185 1.00 86.06 289 GLY A N 1
ATOM 2206 C CA . GLY A 1 289 ? -9.951 8.161 3.402 1.00 86.06 289 GLY A CA 1
ATOM 2207 C C . GLY A 1 289 ? -10.436 6.984 4.252 1.00 86.06 289 GLY A C 1
ATOM 2208 O O . GLY A 1 289 ? -10.683 7.129 5.460 1.00 86.06 289 GLY A O 1
ATOM 2209 N N . GLY A 1 290 ? -10.599 5.833 3.602 1.00 87.88 290 GLY A N 1
ATOM 2210 C CA . GLY A 1 290 ? -11.064 4.572 4.181 1.00 87.88 290 GLY A CA 1
ATOM 2211 C C . GLY A 1 290 ? -10.121 3.421 3.873 1.00 87.88 290 GLY A C 1
ATOM 2212 O O . GLY A 1 290 ? -9.467 3.395 2.830 1.00 87.88 290 GLY A O 1
ATOM 2213 N N . ILE A 1 291 ? -10.063 2.451 4.782 1.00 93.38 291 ILE A N 1
ATOM 2214 C CA . ILE A 1 291 ? -9.290 1.231 4.564 1.00 93.38 291 ILE A CA 1
ATOM 2215 C C . ILE A 1 291 ? -10.070 0.004 5.012 1.00 93.38 291 ILE A C 1
ATOM 2217 O O . ILE A 1 291 ? -10.682 -0.011 6.084 1.00 93.38 291 ILE A O 1
ATOM 2221 N N . HIS A 1 292 ? -10.017 -1.035 4.188 1.00 95.56 292 HIS A N 1
ATOM 2222 C CA . HIS A 1 292 ? -10.486 -2.367 4.531 1.00 95.56 292 HIS A CA 1
ATOM 2223 C C . HIS A 1 292 ? -9.291 -3.318 4.512 1.00 95.56 292 HIS A C 1
ATOM 2225 O O . HIS A 1 292 ? -8.620 -3.452 3.493 1.00 95.56 292 HIS A O 1
ATOM 2231 N N . ILE A 1 293 ? -9.003 -3.956 5.643 1.00 96.25 293 ILE A N 1
ATOM 2232 C CA . ILE A 1 293 ? -7.900 -4.904 5.789 1.00 96.25 293 ILE A CA 1
ATOM 2233 C C . ILE A 1 293 ? -8.467 -6.282 6.107 1.00 96.25 293 ILE A C 1
ATOM 2235 O O . ILE A 1 293 ? -9.150 -6.443 7.114 1.00 96.25 293 ILE A O 1
ATOM 2239 N N . VAL A 1 294 ? -8.132 -7.279 5.292 1.00 95.44 294 VAL A N 1
ATOM 2240 C CA . VAL A 1 294 ? -8.597 -8.663 5.418 1.00 95.44 294 VAL A CA 1
ATOM 2241 C C . VAL A 1 294 ? -7.399 -9.602 5.532 1.00 95.44 294 VAL A C 1
ATOM 2243 O O . VAL A 1 294 ? -6.519 -9.611 4.670 1.00 95.44 294 VAL A O 1
ATOM 2246 N N . LYS A 1 295 ? -7.379 -10.436 6.578 1.00 92.06 295 LYS A N 1
ATOM 2247 C CA . LYS A 1 295 ? -6.343 -11.455 6.837 1.00 92.06 295 LYS A CA 1
ATOM 2248 C C . LYS A 1 295 ? -4.921 -10.884 6.851 1.00 92.06 295 LYS A C 1
ATOM 2250 O O . LYS A 1 295 ? -4.012 -11.446 6.243 1.00 92.06 295 LYS A O 1
ATOM 2255 N N . ALA A 1 296 ? -4.721 -9.761 7.535 1.00 91.25 296 ALA A N 1
ATOM 2256 C CA . ALA A 1 296 ? -3.377 -9.241 7.753 1.00 91.25 296 ALA A CA 1
ATOM 2257 C C . ALA A 1 296 ? -2.684 -9.951 8.917 1.00 91.25 296 ALA A C 1
ATOM 2259 O O . ALA A 1 296 ? -3.318 -10.321 9.904 1.00 91.25 296 ALA A O 1
ATOM 2260 N N . TRP A 1 297 ? -1.369 -10.079 8.821 1.00 88.75 297 TRP A N 1
ATOM 2261 C CA . TRP A 1 297 ? -0.502 -10.548 9.888 1.00 88.75 297 TRP A CA 1
ATOM 2262 C C . TRP A 1 297 ? 0.681 -9.596 10.034 1.00 88.75 297 TRP A C 1
ATOM 2264 O O . TRP A 1 297 ? 1.302 -9.225 9.037 1.00 88.75 297 TRP A O 1
ATOM 2274 N N . SER A 1 298 ? 0.980 -9.189 11.267 1.00 84.50 298 SER A N 1
ATOM 2275 C CA . SER A 1 298 ? 2.094 -8.291 11.573 1.00 84.50 298 SER A CA 1
ATOM 2276 C C . SER A 1 298 ? 2.881 -8.773 12.789 1.00 84.50 298 SER A C 1
ATOM 2278 O O . SER A 1 298 ? 2.292 -9.078 13.825 1.00 84.50 298 SER A O 1
ATOM 2280 N N . GLU A 1 299 ? 4.213 -8.801 12.684 1.00 77.94 299 GLU A N 1
ATOM 2281 C CA . GLU A 1 299 ? 5.136 -9.095 13.801 1.00 77.94 299 GLU A CA 1
ATOM 2282 C C . GLU A 1 299 ? 5.530 -7.837 14.603 1.00 77.94 299 GLU A C 1
ATOM 2284 O O . GLU A 1 299 ? 6.398 -7.890 15.477 1.00 77.94 299 GLU A O 1
ATOM 2289 N N . TRP A 1 300 ? 4.928 -6.686 14.297 1.00 75.69 300 TRP A N 1
ATOM 2290 C CA . TRP A 1 300 ? 5.285 -5.396 14.884 1.00 75.69 300 TRP A CA 1
ATOM 2291 C C . TRP A 1 300 ? 4.838 -5.254 16.343 1.00 75.69 300 TRP A C 1
ATOM 2293 O O . TRP A 1 300 ? 3.776 -5.730 16.721 1.00 75.69 300 TRP A O 1
ATOM 2303 N N . ARG A 1 301 ? 5.662 -4.589 17.167 1.00 72.88 301 ARG A N 1
ATOM 2304 C CA . ARG A 1 301 ? 5.378 -4.339 18.593 1.00 72.88 301 ARG A CA 1
ATOM 2305 C C . ARG A 1 301 ? 4.600 -3.060 18.854 1.00 72.88 301 ARG A C 1
ATOM 2307 O O . ARG A 1 301 ? 3.961 -2.960 19.894 1.00 72.88 301 ARG A O 1
ATOM 2314 N N . GLY A 1 302 ? 4.744 -2.057 17.994 1.00 76.56 302 GLY A N 1
ATOM 2315 C CA . GLY A 1 302 ? 4.017 -0.799 18.127 1.00 76.56 302 GLY A CA 1
ATOM 2316 C C . GLY A 1 302 ? 2.583 -0.927 17.615 1.00 76.56 302 GLY A C 1
ATOM 2317 O O . GLY A 1 302 ? 2.126 -2.028 17.332 1.00 76.56 302 GLY A O 1
ATOM 2318 N N . PRO A 1 303 ? 1.860 0.188 17.465 1.00 84.81 303 PRO A N 1
ATOM 2319 C CA . PRO A 1 303 ? 0.519 0.161 16.902 1.00 84.81 303 PRO A CA 1
ATOM 2320 C C . PRO A 1 303 ? 0.493 -0.439 15.496 1.00 84.81 303 PRO A C 1
ATOM 2322 O O . PRO A 1 303 ? 1.313 -0.106 14.646 1.00 84.81 303 PRO A O 1
ATOM 2325 N N . PHE A 1 304 ? -0.481 -1.310 15.255 1.00 89.69 304 PHE A N 1
ATOM 2326 C CA . PHE A 1 304 ? -0.825 -1.822 13.934 1.00 89.69 304 PHE A CA 1
ATOM 2327 C C . PHE A 1 304 ? -1.500 -0.744 13.090 1.00 89.69 304 PHE A C 1
ATOM 2329 O O . PHE A 1 304 ? -1.177 -0.583 11.917 1.00 89.69 304 PHE A O 1
ATOM 2336 N N . LEU A 1 305 ? -2.432 -0.006 13.699 1.00 92.94 305 LEU A N 1
ATOM 2337 C CA . LEU A 1 305 ? -3.203 1.052 13.057 1.00 92.94 305 LEU A CA 1
ATOM 2338 C C . LEU A 1 305 ? -3.156 2.318 13.912 1.00 92.94 305 LEU A C 1
ATOM 2340 O O . LEU A 1 305 ? -3.438 2.273 15.112 1.00 92.94 305 LEU A O 1
ATOM 2344 N N . ARG A 1 306 ? -2.870 3.453 13.276 1.00 92.38 306 ARG A N 1
ATOM 2345 C CA . ARG A 1 306 ? -3.053 4.787 13.846 1.00 92.38 306 ARG A CA 1
ATOM 2346 C C . ARG A 1 306 ? -3.905 5.653 12.940 1.00 92.38 306 ARG A C 1
ATOM 2348 O O . ARG A 1 306 ? -3.826 5.585 11.714 1.00 92.38 306 ARG A O 1
ATOM 2355 N N . THR A 1 307 ? -4.674 6.526 13.564 1.00 89.69 307 THR A N 1
ATOM 2356 C CA . THR A 1 307 ? -5.419 7.588 12.886 1.00 89.69 307 THR A CA 1
ATOM 2357 C C . THR A 1 307 ? -5.060 8.938 13.499 1.00 89.69 307 THR A C 1
ATOM 2359 O O . THR A 1 307 ? -4.468 8.973 14.578 1.00 89.69 307 THR A O 1
ATOM 2362 N N . ASN A 1 308 ? -5.365 10.036 12.802 1.00 71.44 308 ASN A N 1
ATOM 2363 C CA . ASN A 1 308 ? -5.016 11.405 13.219 1.00 71.44 308 ASN A CA 1
ATOM 2364 C C . ASN A 1 308 ? -3.536 11.579 13.598 1.00 71.44 308 ASN A C 1
ATOM 2366 O O . ASN A 1 308 ? -3.195 12.307 14.531 1.00 71.44 308 ASN A O 1
ATOM 2370 N N . SER A 1 309 ? -2.635 10.907 12.881 1.00 62.06 309 SER A N 1
ATOM 2371 C CA . SER A 1 309 ? -1.218 11.228 13.023 1.00 62.06 309 SER A CA 1
ATOM 2372 C C . SER A 1 309 ? -0.970 12.594 12.375 1.00 62.06 309 SER A C 1
ATOM 2374 O O . SER A 1 309 ? -1.605 12.892 11.360 1.00 62.06 309 SER A O 1
ATOM 2376 N N . PRO A 1 310 ? -0.079 13.440 12.925 1.00 55.44 310 PRO A N 1
ATOM 2377 C CA . PRO A 1 310 ? 0.227 14.728 12.317 1.00 55.44 310 PRO A CA 1
ATOM 2378 C C . PRO A 1 310 ? 0.538 14.554 10.825 1.00 55.44 310 PRO A C 1
ATOM 2380 O O . PRO A 1 310 ? 1.246 13.611 10.435 1.00 55.44 310 PRO A O 1
ATOM 2383 N N . ALA A 1 311 ? 0.018 15.451 9.979 1.00 53.75 311 ALA A N 1
ATOM 2384 C CA . ALA A 1 311 ? 0.521 15.559 8.614 1.00 53.75 311 ALA A CA 1
ATOM 2385 C C . ALA A 1 311 ? 2.050 15.675 8.649 1.00 53.75 311 ALA A C 1
ATOM 2387 O O . ALA A 1 311 ? 2.614 16.215 9.607 1.00 53.75 311 ALA A O 1
ATOM 2388 N N . PRO A 1 312 ? 2.746 15.187 7.613 1.00 54.53 312 PRO A N 1
ATOM 2389 C CA . PRO A 1 312 ? 4.144 15.518 7.468 1.00 54.53 312 PRO A CA 1
ATOM 2390 C C . PRO A 1 312 ? 4.250 17.049 7.379 1.00 54.53 312 PRO A C 1
ATOM 2392 O O . PRO A 1 312 ? 3.369 17.676 6.786 1.00 54.53 312 PRO A O 1
ATOM 2395 N N . PRO A 1 313 ? 5.314 17.661 7.909 1.00 52.47 313 PRO A N 1
ATOM 2396 C CA . PRO A 1 313 ? 5.500 19.107 7.827 1.00 52.47 313 PRO A CA 1
ATOM 2397 C C . PRO A 1 313 ? 5.499 19.632 6.381 1.00 52.47 313 PRO A C 1
ATOM 2399 O O . PRO A 1 313 ? 5.226 20.809 6.167 1.00 52.47 313 PRO A O 1
ATOM 2402 N N . GLU A 1 314 ? 5.755 18.776 5.381 1.00 54.59 314 GLU A N 1
ATOM 2403 C CA . GLU A 1 314 ? 5.635 19.128 3.964 1.00 54.59 314 GLU A CA 1
ATOM 2404 C C . GLU A 1 314 ? 4.189 19.303 3.438 1.00 54.59 314 GLU A C 1
ATOM 2406 O O . GLU A 1 314 ? 4.012 19.690 2.285 1.00 54.59 314 GLU A O 1
ATOM 2411 N N . TRP A 1 315 ? 3.155 19.085 4.261 1.00 54.44 315 TRP A N 1
ATOM 2412 C CA . TRP A 1 315 ? 1.747 19.306 3.908 1.00 54.44 315 TRP A CA 1
ATOM 2413 C C . TRP A 1 315 ? 1.175 20.456 4.734 1.00 54.44 315 TRP A C 1
ATOM 2415 O O . TRP A 1 315 ? 0.963 20.332 5.938 1.00 54.44 315 TRP A O 1
ATOM 2425 N N . THR A 1 316 ? 0.883 21.581 4.085 1.00 50.75 316 THR A N 1
ATOM 2426 C CA . THR A 1 316 ? 0.138 22.679 4.710 1.00 50.75 316 THR A CA 1
ATOM 2427 C C . THR A 1 316 ? -1.252 22.193 5.131 1.00 50.75 316 THR A C 1
ATOM 2429 O O . THR A 1 316 ? -2.016 21.691 4.299 1.00 50.75 316 THR A O 1
ATOM 2432 N N . GLU A 1 317 ? -1.560 22.339 6.422 1.00 43.12 317 GLU A N 1
ATOM 2433 C CA . GLU A 1 317 ? -2.857 22.063 7.044 1.00 43.12 317 GLU A CA 1
ATOM 2434 C C . GLU A 1 317 ? -4.016 22.608 6.191 1.00 43.12 317 GLU A C 1
ATOM 2436 O O . GLU A 1 317 ? -4.051 23.789 5.856 1.00 43.12 317 GLU A O 1
ATOM 2441 N N . GLY A 1 318 ? -4.972 21.748 5.825 1.00 47.28 318 GLY A N 1
ATOM 2442 C CA . GLY A 1 318 ? -6.205 22.171 5.143 1.00 47.28 318 GLY A CA 1
ATOM 2443 C C . GLY A 1 318 ? -6.648 21.303 3.968 1.00 47.28 318 GLY A C 1
ATOM 2444 O O . GLY A 1 318 ? -7.740 21.502 3.445 1.00 47.28 318 GLY A O 1
ATOM 2445 N N . THR A 1 319 ? -5.849 20.312 3.574 1.00 52.62 319 THR A N 1
ATOM 2446 C CA . THR A 1 319 ? -6.132 19.488 2.390 1.00 52.62 319 THR A CA 1
ATOM 2447 C C . THR A 1 319 ? -6.100 18.013 2.770 1.00 52.62 319 THR A C 1
ATOM 2449 O O . THR A 1 319 ? -5.204 17.286 2.368 1.00 52.62 319 THR A O 1
ATOM 2452 N N . TYR A 1 320 ? -7.029 17.568 3.611 1.00 56.62 320 TYR A N 1
ATOM 2453 C CA . TYR A 1 320 ? -7.231 16.137 3.844 1.00 56.62 320 TYR A CA 1
ATOM 2454 C C . TYR A 1 320 ? -8.446 15.681 3.045 1.00 56.62 320 TYR A C 1
ATOM 2456 O O . TYR A 1 320 ? -9.445 16.402 2.973 1.00 56.62 320 TYR A O 1
ATOM 2464 N N . GLY A 1 321 ? -8.364 14.492 2.443 1.00 57.50 321 GLY A N 1
ATOM 2465 C CA . GLY A 1 321 ? -9.527 13.869 1.817 1.00 57.50 321 GLY A CA 1
ATOM 2466 C C . GLY A 1 321 ? -10.668 13.651 2.821 1.00 57.50 321 GLY A C 1
ATOM 2467 O O . GLY A 1 321 ? -10.508 13.813 4.031 1.00 57.50 321 GLY A O 1
ATOM 2468 N N . SER A 1 322 ? -11.843 13.256 2.327 1.00 58.94 322 SER A N 1
ATOM 2469 C CA . SER A 1 322 ? -12.999 12.970 3.186 1.00 58.94 322 SER A CA 1
ATOM 2470 C C . SER A 1 322 ? -12.633 11.994 4.314 1.00 58.94 322 SER A C 1
ATOM 2472 O O . SER A 1 322 ? -12.127 10.895 4.074 1.00 58.94 322 SER A O 1
ATOM 2474 N N . ILE A 1 323 ? -12.927 12.383 5.555 1.00 66.31 323 ILE A N 1
ATOM 2475 C CA . ILE A 1 323 ? -12.765 11.533 6.741 1.00 66.31 323 ILE A CA 1
ATOM 2476 C C . ILE A 1 323 ? -13.961 10.594 6.958 1.00 66.31 323 ILE A C 1
ATOM 2478 O O . ILE A 1 323 ? -14.003 9.906 7.976 1.00 66.31 323 ILE A O 1
ATOM 2482 N N . ASN A 1 324 ? -14.918 10.552 6.025 1.00 73.38 324 ASN A N 1
ATOM 2483 C CA . ASN A 1 324 ? -16.216 9.898 6.212 1.00 73.38 324 ASN A CA 1
ATOM 2484 C C . ASN A 1 324 ? -16.252 8.414 5.818 1.00 73.38 324 ASN A C 1
ATOM 2486 O O . ASN A 1 324 ? -17.316 7.799 5.857 1.00 73.38 324 ASN A O 1
ATOM 2490 N N . TYR A 1 325 ? -15.119 7.831 5.441 1.00 80.81 325 TYR A N 1
ATOM 2491 C CA . TYR A 1 325 ? -15.069 6.427 5.052 1.00 80.81 325 TYR A CA 1
ATOM 2492 C C . TYR A 1 325 ? -14.843 5.514 6.264 1.00 80.81 325 TYR A C 1
ATOM 2494 O O . TYR A 1 325 ? -13.990 5.825 7.101 1.00 80.81 325 TYR A O 1
ATOM 2502 N N . PRO A 1 326 ? -15.583 4.395 6.372 1.00 81.75 326 PRO A N 1
ATOM 2503 C CA . PRO A 1 326 ? -15.415 3.452 7.468 1.00 81.75 326 PRO A CA 1
ATOM 2504 C C . PRO A 1 326 ? -14.049 2.765 7.407 1.00 81.75 326 PRO A C 1
ATOM 2506 O O . PRO A 1 326 ? -13.430 2.641 6.347 1.00 81.75 326 PRO A O 1
ATOM 2509 N N . MET A 1 327 ? -13.602 2.276 8.562 1.00 91.69 327 MET A N 1
ATOM 2510 C CA . MET A 1 327 ? -12.439 1.397 8.660 1.00 91.69 327 MET A CA 1
ATOM 2511 C C . MET A 1 327 ? -12.885 0.009 9.084 1.00 91.69 327 MET A C 1
ATOM 2513 O O . MET A 1 327 ? -13.584 -0.144 10.086 1.00 91.69 327 MET A O 1
ATOM 2517 N N . ILE A 1 328 ? -12.481 -0.998 8.316 1.00 94.31 328 ILE A N 1
ATOM 2518 C CA . ILE A 1 328 ? -12.874 -2.388 8.539 1.00 94.31 328 ILE A CA 1
ATOM 2519 C C . ILE A 1 328 ? -11.611 -3.231 8.647 1.00 94.31 328 ILE A C 1
ATOM 2521 O O . ILE A 1 328 ? -10.788 -3.244 7.734 1.00 94.31 328 ILE A O 1
ATOM 2525 N N . LEU A 1 329 ? -11.460 -3.933 9.763 1.00 95.62 329 LEU A N 1
ATOM 2526 C CA . LEU A 1 329 ? -10.401 -4.905 9.994 1.00 95.62 329 LEU A CA 1
ATOM 2527 C C . LEU A 1 329 ? -11.043 -6.282 10.171 1.00 95.62 329 LEU A C 1
ATOM 2529 O O . LEU A 1 329 ? -11.806 -6.491 11.111 1.00 95.62 329 LEU A O 1
ATOM 2533 N N . GLU A 1 330 ? -10.723 -7.218 9.284 1.00 94.12 330 GLU A N 1
ATOM 2534 C CA . GLU A 1 330 ? -11.235 -8.587 9.291 1.00 94.12 330 GLU A CA 1
ATOM 2535 C C . GLU A 1 330 ? -10.083 -9.591 9.391 1.00 94.12 330 GLU A C 1
ATOM 2537 O O . GLU A 1 330 ? -9.172 -9.612 8.562 1.00 94.12 330 GLU A O 1
ATOM 2542 N N . GLY A 1 331 ? -10.107 -10.453 10.408 1.00 90.88 331 GLY A N 1
ATOM 2543 C CA . GLY A 1 331 ? -9.115 -11.515 10.578 1.00 90.88 331 GLY A CA 1
ATOM 2544 C C . GLY A 1 331 ? -7.682 -11.006 10.763 1.00 90.88 331 GLY A C 1
ATOM 2545 O O . GLY A 1 331 ? -6.737 -11.731 10.453 1.00 90.88 331 GLY A O 1
ATOM 2546 N N . VAL A 1 332 ? -7.511 -9.761 11.218 1.00 92.44 332 VAL A N 1
ATOM 2547 C CA . VAL A 1 332 ? -6.198 -9.151 11.458 1.00 92.44 332 VAL A CA 1
ATOM 2548 C C . VAL A 1 332 ? -5.544 -9.792 12.676 1.00 92.44 332 VAL A C 1
ATOM 2550 O O . VAL A 1 332 ? -6.149 -9.864 13.741 1.00 92.44 332 VAL A O 1
ATOM 2553 N N . ARG A 1 333 ? -4.290 -10.214 12.525 1.00 90.06 333 ARG A N 1
ATOM 2554 C CA . ARG A 1 333 ? -3.444 -10.807 13.564 1.00 90.06 333 ARG A CA 1
ATOM 2555 C C . ARG A 1 333 ? -2.270 -9.880 13.846 1.00 90.06 333 ARG A C 1
ATOM 2557 O O . ARG A 1 333 ? -1.323 -9.808 13.062 1.00 90.06 333 ARG A O 1
ATOM 2564 N N . HIS A 1 334 ? -2.338 -9.152 14.951 1.00 88.44 334 HIS A N 1
ATOM 2565 C CA . HIS A 1 334 ? -1.290 -8.225 15.352 1.00 88.44 334 HIS A CA 1
ATOM 2566 C C . HIS A 1 334 ? -0.415 -8.813 16.459 1.00 88.44 334 HIS A C 1
ATOM 2568 O O . HIS A 1 334 ? -0.919 -9.244 17.496 1.00 88.44 334 HIS A O 1
ATOM 2574 N N . TYR A 1 335 ? 0.897 -8.782 16.220 1.00 76.56 335 TYR A N 1
ATOM 2575 C CA . TYR A 1 335 ? 1.960 -9.262 17.096 1.00 76.56 335 TYR A CA 1
ATOM 2576 C C . TYR A 1 335 ? 1.830 -10.749 17.471 1.00 76.56 335 TYR A C 1
ATOM 2578 O O . TYR A 1 335 ? 2.073 -11.165 18.600 1.00 76.56 335 TYR A O 1
ATOM 2586 N N . GLU A 1 336 ? 1.462 -11.580 16.492 1.00 66.50 336 GLU A N 1
ATOM 2587 C CA . GLU A 1 336 ? 1.362 -13.036 16.642 1.00 66.50 336 GLU A CA 1
ATOM 2588 C C . GLU A 1 336 ? 2.657 -13.705 16.145 1.00 66.50 336 GLU A C 1
ATOM 2590 O O . GLU A 1 336 ? 2.746 -14.131 14.995 1.00 66.50 336 GLU A O 1
ATOM 2595 N N . GLY A 1 337 ? 3.691 -13.772 16.993 1.00 59.09 337 GLY A N 1
ATOM 2596 C CA . GLY A 1 337 ? 4.992 -14.362 16.642 1.00 59.09 337 GLY A CA 1
ATOM 2597 C C . GLY A 1 337 ? 5.566 -15.289 17.719 1.00 59.09 337 GLY A C 1
ATOM 2598 O O . GLY A 1 337 ? 5.251 -15.168 18.902 1.00 59.09 337 GLY A O 1
ATOM 2599 N N . SER A 1 338 ? 6.482 -16.189 17.336 1.00 51.38 338 SER A N 1
ATOM 2600 C CA . SER A 1 338 ? 7.186 -17.126 18.245 1.00 51.38 338 SER A CA 1
ATOM 2601 C C . SER A 1 338 ? 7.943 -16.442 19.395 1.00 51.38 338 SER A C 1
ATOM 2603 O O . SER A 1 338 ? 8.338 -17.081 20.370 1.00 51.38 338 SER A O 1
ATOM 2605 N N . TRP A 1 339 ? 8.137 -15.128 19.290 1.00 53.03 339 TRP A N 1
ATOM 2606 C CA . TRP A 1 339 ? 8.829 -14.271 20.248 1.00 53.03 339 TRP A CA 1
ATOM 2607 C C . TRP A 1 339 ? 7.968 -13.859 21.447 1.00 53.03 339 TRP A C 1
ATOM 2609 O O . TRP A 1 339 ? 8.515 -13.339 22.418 1.00 53.03 339 TRP A O 1
ATOM 2619 N N . MET A 1 340 ? 6.661 -14.162 21.438 1.00 51.50 340 MET A N 1
ATOM 2620 C CA . MET A 1 340 ? 5.762 -13.976 22.591 1.00 51.50 340 MET A CA 1
ATOM 2621 C C . MET A 1 340 ? 6.203 -14.771 23.838 1.00 51.50 340 MET A C 1
ATOM 2623 O O . MET A 1 340 ? 5.774 -14.475 24.950 1.00 51.50 340 MET A O 1
ATOM 2627 N N . HIS A 1 341 ? 7.079 -15.772 23.679 1.00 47.72 341 HIS A N 1
ATOM 2628 C CA . HIS A 1 341 ? 7.607 -16.576 24.787 1.00 47.72 341 HIS A CA 1
ATOM 2629 C C . HIS A 1 341 ? 8.810 -15.965 25.499 1.00 47.72 341 HIS A C 1
ATOM 2631 O O . HIS A 1 341 ? 9.116 -16.360 26.629 1.00 47.72 341 HIS A O 1
ATOM 2637 N N . GLN A 1 342 ? 9.504 -15.009 24.879 1.00 46.81 342 GLN A N 1
ATOM 2638 C CA . GLN A 1 342 ? 10.520 -14.286 25.617 1.00 46.81 342 GLN A CA 1
ATOM 2639 C C . GLN A 1 342 ? 9.784 -13.325 26.541 1.00 46.81 342 GLN A C 1
ATOM 2641 O O . GLN A 1 342 ? 9.213 -12.331 26.099 1.00 46.81 342 GLN A O 1
ATOM 2646 N N . LYS A 1 343 ? 9.850 -13.605 27.847 1.00 47.06 343 LYS A N 1
ATOM 2647 C CA . LYS A 1 343 ? 9.805 -12.580 28.893 1.00 47.06 343 LYS A CA 1
ATOM 2648 C C . LYS A 1 343 ? 10.960 -11.608 28.633 1.00 47.06 343 LYS A C 1
ATOM 2650 O O . LYS A 1 343 ? 11.944 -11.591 29.370 1.00 47.06 343 LYS A O 1
ATOM 2655 N N . VAL A 1 344 ? 10.901 -10.856 27.534 1.00 48.53 344 VAL A N 1
ATOM 2656 C CA . VAL A 1 344 ? 11.742 -9.690 27.323 1.00 48.53 344 VAL A CA 1
ATOM 2657 C C . VAL A 1 344 ? 11.483 -8.869 28.564 1.00 48.53 344 VAL A C 1
ATOM 2659 O O . VAL A 1 344 ? 10.330 -8.573 28.862 1.00 48.53 344 VAL A O 1
ATOM 2662 N N . ASN A 1 345 ? 12.527 -8.672 29.364 1.00 45.25 345 ASN A N 1
ATOM 2663 C CA . ASN A 1 345 ? 12.457 -7.985 30.639 1.00 45.25 345 ASN A CA 1
ATOM 2664 C C . ASN A 1 345 ? 11.642 -6.691 30.475 1.00 45.25 345 ASN A C 1
ATOM 2666 O O . ASN A 1 345 ? 12.206 -5.660 30.123 1.00 45.25 345 ASN A O 1
ATOM 2670 N N . LEU A 1 346 ? 10.350 -6.720 30.819 1.00 51.03 346 LEU A N 1
ATOM 2671 C CA . LEU A 1 346 ? 9.481 -5.553 31.021 1.00 51.03 346 LEU A CA 1
ATOM 2672 C C . LEU A 1 346 ? 9.933 -4.765 32.273 1.00 51.03 346 LEU A C 1
ATOM 2674 O O . LEU A 1 346 ? 9.135 -4.190 33.001 1.00 51.03 346 LEU A O 1
ATOM 2678 N N . LYS A 1 347 ? 11.239 -4.792 32.581 1.00 43.97 347 LYS A N 1
ATOM 2679 C CA . LYS A 1 347 ? 11.882 -4.106 33.707 1.00 43.97 347 LYS A CA 1
ATOM 2680 C C . LYS A 1 347 ? 11.985 -2.599 33.483 1.00 43.97 347 LYS A C 1
ATOM 2682 O O . LYS A 1 347 ? 12.298 -1.874 34.418 1.00 43.97 347 LYS A O 1
ATOM 2687 N N . GLN A 1 348 ? 11.719 -2.124 32.274 1.00 47.25 348 GLN A N 1
ATOM 2688 C CA . GLN A 1 348 ? 11.347 -0.737 32.033 1.00 47.25 348 GLN A CA 1
ATOM 2689 C C . GLN A 1 348 ? 9.826 -0.743 32.006 1.00 47.25 348 GLN A C 1
ATOM 2691 O O . GLN A 1 348 ? 9.288 -1.505 31.212 1.00 47.25 348 GLN A O 1
ATOM 2696 N N . GLY A 1 349 ? 9.158 0.012 32.886 1.00 45.97 349 GLY A N 1
ATOM 2697 C CA . GLY A 1 349 ? 7.694 0.095 33.034 1.00 45.97 349 GLY A CA 1
ATOM 2698 C C . GLY A 1 349 ? 6.961 0.631 31.796 1.00 45.97 349 GLY A C 1
ATOM 2699 O O . GLY A 1 349 ? 6.194 1.585 31.878 1.00 45.97 349 GLY A O 1
ATOM 2700 N N . ASN A 1 350 ? 7.228 0.020 30.649 1.00 45.88 350 ASN A N 1
ATOM 2701 C CA . ASN A 1 350 ? 6.818 0.396 29.320 1.00 45.88 350 ASN A CA 1
ATOM 2702 C C . ASN A 1 350 ? 5.530 -0.358 29.015 1.00 45.88 350 ASN A C 1
ATOM 2704 O O . ASN A 1 350 ? 5.525 -1.566 28.792 1.00 45.88 350 ASN A O 1
ATOM 2708 N N . LEU A 1 351 ? 4.459 0.423 29.119 1.00 54.75 351 LEU A N 1
ATOM 2709 C CA . LEU A 1 351 ? 3.123 0.291 28.551 1.00 54.75 351 LEU A CA 1
ATOM 2710 C C . LEU A 1 351 ? 2.916 -0.937 27.653 1.00 54.75 351 LEU A C 1
ATOM 2712 O O . LEU A 1 351 ? 3.615 -1.128 26.657 1.00 54.75 351 LEU A O 1
ATOM 2716 N N . VAL A 1 352 ? 1.884 -1.718 27.979 1.00 58.06 352 VAL A N 1
ATOM 2717 C CA . VAL A 1 352 ? 1.341 -2.735 27.075 1.00 58.06 352 VAL A CA 1
ATOM 2718 C C . VAL A 1 352 ? 1.068 -2.094 25.708 1.00 58.06 352 VAL A C 1
ATOM 2720 O O . VAL A 1 352 ? 0.535 -0.979 25.669 1.00 58.06 352 VAL A O 1
ATOM 2723 N N . PRO A 1 353 ? 1.427 -2.749 24.588 1.00 69.69 353 PRO A N 1
ATOM 2724 C CA . PRO A 1 353 ? 1.223 -2.169 23.273 1.00 69.69 353 PRO A CA 1
ATOM 2725 C C . PRO A 1 353 ? -0.240 -1.817 23.029 1.00 69.69 353 PRO A C 1
ATOM 2727 O O . PRO A 1 353 ? -1.140 -2.632 23.216 1.00 69.69 353 PRO A O 1
ATOM 2730 N N . ILE A 1 354 ? -0.487 -0.603 22.558 1.00 82.81 354 ILE A N 1
ATOM 2731 C CA . ILE A 1 354 ? -1.768 -0.260 21.950 1.00 82.81 354 ILE A CA 1
ATOM 2732 C C . ILE A 1 354 ? -1.710 -0.804 20.524 1.00 82.81 354 ILE A C 1
ATOM 2734 O O . ILE A 1 354 ? -0.889 -0.347 19.737 1.00 82.81 354 ILE A O 1
ATOM 2738 N N . SER A 1 355 ? -2.557 -1.782 20.192 1.00 88.56 355 SER A N 1
ATOM 2739 C CA . SER A 1 355 ? -2.656 -2.321 18.829 1.00 88.56 355 SER A CA 1
ATOM 2740 C C . SER A 1 355 ? -3.238 -1.296 17.866 1.00 88.56 355 SER A C 1
ATOM 2742 O O . SER A 1 355 ? -2.810 -1.207 16.720 1.00 88.56 355 SER A O 1
ATOM 2744 N N . ILE A 1 356 ? -4.242 -0.546 18.311 1.00 91.81 356 ILE A N 1
ATOM 2745 C CA . ILE A 1 356 ? -4.951 0.418 17.474 1.00 91.81 356 ILE A CA 1
ATOM 2746 C C . ILE A 1 356 ? -5.093 1.722 18.255 1.00 91.81 356 ILE A C 1
ATOM 2748 O O . ILE A 1 356 ? -5.691 1.712 19.329 1.00 91.81 356 ILE A O 1
ATOM 2752 N N . ASP A 1 357 ? -4.579 2.826 17.713 1.00 91.31 357 ASP A N 1
ATOM 2753 C CA . ASP A 1 357 ? -4.852 4.185 18.203 1.00 91.31 357 ASP A CA 1
ATOM 2754 C C . ASP A 1 357 ? -5.826 4.878 17.237 1.00 91.31 357 ASP A C 1
ATOM 2756 O O . ASP A 1 357 ? -5.470 5.289 16.126 1.00 91.31 357 ASP A O 1
ATOM 2760 N N . TYR A 1 358 ? -7.093 4.921 17.634 1.00 90.81 358 TYR A N 1
ATOM 2761 C CA . TYR A 1 358 ? -8.214 5.335 16.805 1.00 90.81 358 TYR A CA 1
ATOM 2762 C C . TYR A 1 358 ? -8.819 6.639 17.315 1.00 90.81 358 TYR A C 1
ATOM 2764 O O . TYR A 1 358 ? -9.240 6.720 18.459 1.00 90.81 358 TYR A O 1
ATOM 2772 N N . ASP A 1 359 ? -8.926 7.653 16.472 1.00 88.69 359 ASP A N 1
ATOM 2773 C CA . ASP A 1 359 ? -9.447 8.965 16.826 1.00 88.69 359 ASP A CA 1
ATOM 2774 C C . ASP A 1 359 ? -10.240 9.578 15.669 1.00 88.69 359 ASP A C 1
ATOM 2776 O O . ASP A 1 359 ? -9.976 10.684 15.222 1.00 88.69 359 ASP A O 1
ATOM 2780 N N . ARG A 1 360 ? -11.220 8.864 15.113 1.00 86.25 360 ARG A N 1
ATOM 2781 C CA . ARG A 1 360 ? -11.990 9.381 13.968 1.00 86.25 360 ARG A CA 1
ATOM 2782 C C . ARG A 1 360 ? -13.493 9.361 14.215 1.00 86.25 360 ARG A C 1
ATOM 2784 O O . ARG A 1 360 ? -13.993 8.456 14.877 1.00 86.25 360 ARG A O 1
ATOM 2791 N N . PRO A 1 361 ? -14.252 10.307 13.631 1.00 83.06 361 PRO A N 1
ATOM 2792 C CA . PRO A 1 361 ? -15.694 10.404 13.850 1.00 83.06 361 PRO A CA 1
ATOM 2793 C C . PRO A 1 361 ? -16.504 9.340 13.089 1.00 83.06 361 PRO A C 1
ATOM 2795 O O . PRO A 1 361 ? -17.728 9.412 13.073 1.00 83.06 361 PRO A O 1
ATOM 2798 N N . VAL A 1 362 ? -15.846 8.365 12.454 1.00 85.25 362 VAL A N 1
ATOM 2799 C CA . VAL A 1 362 ? -16.461 7.287 11.664 1.00 85.25 362 VAL A CA 1
ATOM 2800 C C . VAL A 1 362 ? -16.338 5.933 12.358 1.00 85.25 362 VAL A C 1
ATOM 2802 O O . VAL A 1 362 ? -15.486 5.791 13.237 1.00 85.25 362 VAL A O 1
ATOM 2805 N N . PRO A 1 363 ? -17.187 4.943 12.028 1.00 85.44 363 PRO A N 1
ATOM 2806 C CA . PRO A 1 363 ? -17.130 3.633 12.667 1.00 85.44 363 PRO A CA 1
ATOM 2807 C C . PRO A 1 363 ? -15.820 2.884 12.393 1.00 85.44 363 PRO A C 1
ATOM 2809 O O . PRO A 1 363 ? -15.325 2.870 11.262 1.00 85.44 363 PRO A O 1
ATOM 2812 N N . LEU A 1 364 ? -15.324 2.198 13.424 1.00 90.31 364 LEU A N 1
ATOM 2813 C CA . LEU A 1 364 ? -14.315 1.143 13.312 1.00 90.31 364 LEU A CA 1
ATOM 2814 C C . LEU A 1 364 ? -15.013 -0.209 13.453 1.00 90.31 364 LEU A C 1
ATOM 2816 O O . LEU A 1 364 ? -15.694 -0.459 14.451 1.00 90.31 364 LEU A O 1
ATOM 2820 N N . HIS A 1 365 ? -14.835 -1.079 12.466 1.00 92.12 365 HIS A N 1
ATOM 2821 C CA . HIS A 1 365 ? -15.346 -2.443 12.480 1.00 92.12 365 HIS A CA 1
ATOM 2822 C C . HIS A 1 365 ? -14.180 -3.407 12.685 1.00 92.12 365 HIS A C 1
ATOM 2824 O O . HIS A 1 365 ? -13.237 -3.415 11.896 1.00 92.12 365 HIS A O 1
ATOM 2830 N N . LEU A 1 366 ? -14.254 -4.226 13.727 1.00 91.88 366 LEU A N 1
ATOM 2831 C CA . LEU A 1 366 ? -13.306 -5.297 14.011 1.00 91.88 366 LEU A CA 1
ATOM 2832 C C . LEU A 1 366 ? -14.047 -6.626 13.892 1.00 91.88 366 LEU A C 1
ATOM 2834 O O . LEU A 1 366 ? -15.053 -6.826 14.565 1.00 91.88 366 LEU A O 1
ATOM 2838 N N . ILE A 1 367 ? -13.585 -7.528 13.032 1.00 90.25 367 ILE A N 1
ATOM 2839 C CA . ILE A 1 367 ? -14.271 -8.787 12.726 1.00 90.25 367 ILE A CA 1
ATOM 2840 C C . ILE A 1 367 ? -13.265 -9.929 12.851 1.00 90.25 367 ILE A C 1
ATOM 2842 O O . ILE A 1 367 ? -12.370 -10.073 12.024 1.00 90.25 367 ILE A O 1
ATOM 2846 N N . GLY A 1 368 ? -13.388 -10.750 13.895 1.00 87.12 368 GLY A N 1
ATOM 2847 C CA . GLY A 1 368 ? -12.519 -11.913 14.108 1.00 87.12 368 GLY A CA 1
ATOM 2848 C C . GLY A 1 368 ? -11.027 -11.577 14.223 1.00 87.12 368 GLY A C 1
ATOM 2849 O O . GLY A 1 368 ? -10.186 -12.364 13.788 1.00 87.12 368 GLY A O 1
ATOM 2850 N N . CYS A 1 369 ? -10.688 -10.400 14.750 1.00 89.81 369 CYS A N 1
ATOM 2851 C CA . CYS A 1 369 ? -9.302 -9.965 14.913 1.00 89.81 369 CYS A CA 1
ATOM 2852 C C . CYS A 1 369 ? -8.628 -10.646 16.117 1.00 89.81 369 CYS A C 1
ATOM 2854 O O . CYS A 1 369 ? -9.278 -11.019 17.088 1.00 89.81 369 CYS A O 1
ATOM 2856 N N . SER A 1 370 ? -7.304 -10.760 16.087 1.00 89.00 370 SER A N 1
ATOM 2857 C CA . SER A 1 370 ? -6.458 -11.149 17.216 1.00 89.00 370 SER A CA 1
ATOM 2858 C C . SER A 1 370 ? -5.432 -10.045 17.438 1.00 89.00 370 SER A C 1
ATOM 2860 O O . SER A 1 370 ? -4.504 -9.889 16.646 1.00 89.00 370 SER A O 1
ATOM 2862 N N . LEU A 1 371 ? -5.622 -9.247 18.483 1.00 86.88 371 LEU A N 1
ATOM 2863 C CA . LEU A 1 371 ? -4.854 -8.033 18.742 1.00 86.88 371 LEU A CA 1
ATOM 2864 C C . LEU A 1 371 ? -4.029 -8.179 20.021 1.00 86.88 371 LEU A C 1
ATOM 2866 O O . LEU A 1 371 ? -4.540 -8.591 21.061 1.00 86.88 371 LEU A O 1
ATOM 2870 N N . TRP A 1 372 ? -2.754 -7.808 19.976 1.00 80.81 372 TRP A N 1
ATOM 2871 C CA . TRP A 1 372 ? -1.929 -7.751 21.178 1.00 80.81 372 TRP A CA 1
ATOM 2872 C C . TRP A 1 372 ? -2.129 -6.435 21.941 1.00 80.81 372 TRP A C 1
ATOM 2874 O O . TRP A 1 372 ? -1.918 -5.349 21.403 1.00 80.81 372 TRP A O 1
ATOM 2884 N N . GLY A 1 373 ? -2.526 -6.523 23.208 1.00 80.44 373 GLY A N 1
ATOM 2885 C CA . GLY A 1 373 ? -2.887 -5.357 24.012 1.00 80.44 373 GLY A CA 1
ATOM 2886 C C . GLY A 1 373 ? -4.300 -4.859 23.715 1.00 80.44 373 GLY A C 1
ATOM 2887 O O . GLY A 1 373 ? -5.237 -5.644 23.821 1.00 80.44 373 GLY A O 1
ATOM 2888 N N . GLY A 1 374 ? -4.479 -3.575 23.388 1.00 85.06 374 GLY A N 1
ATOM 2889 C CA . GLY A 1 374 ? -5.814 -2.957 23.320 1.00 85.06 374 GLY A CA 1
ATOM 2890 C C . GLY A 1 374 ? -6.062 -2.007 22.147 1.00 85.06 374 GLY A C 1
ATOM 2891 O O . GLY A 1 374 ? -5.192 -1.761 21.309 1.00 85.06 374 GLY A O 1
ATOM 2892 N N . VAL A 1 375 ? -7.276 -1.457 22.117 1.00 88.50 375 VAL A N 1
ATOM 2893 C CA . VAL A 1 375 ? -7.687 -0.362 21.229 1.00 88.50 375 VAL A CA 1
ATOM 2894 C C . VAL A 1 375 ? -7.857 0.897 22.068 1.00 88.50 375 VAL A C 1
ATOM 2896 O O . VAL A 1 375 ? -8.615 0.913 23.037 1.00 88.50 375 VAL A O 1
ATOM 2899 N N . LYS A 1 376 ? -7.164 1.968 21.705 1.00 88.56 376 LYS A N 1
ATOM 2900 C CA . LYS A 1 376 ? -7.327 3.288 22.310 1.00 88.56 376 LYS A CA 1
ATOM 2901 C C . LYS A 1 376 ? -8.233 4.133 21.420 1.00 88.56 376 LYS A C 1
ATOM 2903 O O . LYS A 1 376 ? -7.979 4.246 20.227 1.00 88.56 376 LYS A O 1
ATOM 2908 N N . LEU A 1 377 ? -9.274 4.716 22.008 1.00 87.50 377 LEU A N 1
ATOM 2909 C CA . LEU A 1 377 ? -10.209 5.627 21.358 1.00 87.50 377 LEU A CA 1
ATOM 2910 C C . LEU A 1 377 ? -9.949 7.062 21.830 1.00 87.50 377 LEU A C 1
ATOM 2912 O O . LEU A 1 377 ? -10.124 7.383 23.010 1.00 87.50 377 LEU A O 1
ATOM 2916 N N . GLY A 1 378 ? -9.536 7.930 20.914 1.00 84.81 378 GLY A N 1
ATOM 2917 C CA . GLY A 1 378 ? -9.366 9.359 21.155 1.00 84.81 378 GLY A CA 1
ATOM 2918 C C . GLY A 1 378 ? -10.696 10.111 21.284 1.00 84.81 378 GLY A C 1
ATOM 2919 O O . GLY A 1 378 ? -11.779 9.554 21.085 1.00 84.81 378 GLY A O 1
ATOM 2920 N N . ALA A 1 379 ? -10.607 11.393 21.642 1.00 82.88 379 ALA A N 1
ATOM 2921 C CA . ALA A 1 379 ? -11.750 12.258 21.946 1.00 82.88 379 ALA A CA 1
ATOM 2922 C C . ALA A 1 379 ? -12.650 12.570 20.733 1.00 82.88 379 ALA A C 1
ATOM 2924 O O . ALA A 1 379 ? -13.834 12.879 20.900 1.00 82.88 379 ALA A O 1
ATOM 2925 N N . THR A 1 380 ? -12.100 12.487 19.520 1.00 79.75 380 THR A N 1
ATOM 2926 C CA . THR A 1 380 ? -12.792 12.698 18.239 1.00 79.75 380 THR A CA 1
ATOM 2927 C C . THR A 1 380 ? -13.580 11.458 17.811 1.00 79.75 380 THR A C 1
ATOM 2929 O O . THR A 1 380 ? -14.426 11.539 16.918 1.00 79.75 380 THR A O 1
ATOM 2932 N N . SER A 1 381 ? -13.353 10.307 18.455 1.00 76.88 381 SER A N 1
ATOM 2933 C CA . SER A 1 381 ? -14.101 9.071 18.205 1.00 76.88 381 SER A CA 1
ATOM 2934 C C . SER A 1 381 ? -15.566 9.219 18.608 1.00 76.88 381 SER A C 1
ATOM 2936 O O . SER A 1 381 ? -15.955 8.966 19.746 1.00 76.88 381 SER A O 1
ATOM 2938 N N . GLN A 1 382 ? -16.394 9.663 17.665 1.00 68.19 382 GLN A N 1
ATOM 2939 C CA . GLN A 1 382 ? -17.822 9.900 17.884 1.00 68.19 382 GLN A CA 1
ATOM 2940 C C . GLN A 1 382 ? -18.705 8.757 17.375 1.00 68.19 382 GLN A C 1
ATOM 2942 O O . GLN A 1 382 ? -19.861 8.657 17.785 1.00 68.19 382 GLN A O 1
ATOM 2947 N N . ALA A 1 383 ? -18.193 7.884 16.516 1.00 68.44 383 ALA A N 1
ATOM 2948 C CA . ALA A 1 383 ? -18.974 6.793 15.952 1.00 68.44 383 ALA A CA 1
ATOM 2949 C C . ALA A 1 383 ? -18.881 5.497 16.762 1.00 68.44 383 ALA A C 1
ATOM 2951 O O . ALA A 1 383 ? -17.968 5.284 17.557 1.00 68.44 383 ALA A O 1
ATOM 2952 N N . THR A 1 384 ? -19.862 4.627 16.532 1.00 77.12 384 THR A N 1
ATOM 2953 C CA . THR A 1 384 ? -19.947 3.293 17.126 1.00 77.12 384 THR A CA 1
ATOM 2954 C C . THR A 1 384 ? -18.769 2.426 16.698 1.00 77.12 384 THR A C 1
ATOM 2956 O O . THR A 1 384 ? -18.442 2.355 15.512 1.00 77.12 384 THR A O 1
ATOM 2959 N N . ILE A 1 385 ? -18.175 1.723 17.661 1.00 81.50 385 ILE A N 1
ATOM 2960 C CA . ILE A 1 385 ? -17.228 0.645 17.388 1.00 81.50 385 ILE A CA 1
ATOM 2961 C C . ILE A 1 385 ? -18.018 -0.657 17.324 1.00 81.50 385 ILE A C 1
ATOM 2963 O O . ILE A 1 385 ? -18.764 -0.984 18.250 1.00 81.50 385 ILE A O 1
ATOM 2967 N N . ILE A 1 386 ? -17.858 -1.396 16.231 1.00 82.62 386 ILE A N 1
ATOM 2968 C CA . ILE A 1 386 ? -18.502 -2.694 16.040 1.00 82.62 386 ILE A CA 1
ATOM 2969 C C . ILE A 1 386 ? -17.421 -3.756 16.156 1.00 82.62 386 ILE A C 1
ATOM 2971 O O . ILE A 1 386 ? -16.584 -3.889 15.268 1.00 82.62 386 ILE A O 1
ATOM 2975 N N . ASP A 1 387 ? -17.438 -4.504 17.252 1.00 83.56 387 ASP A N 1
ATOM 2976 C CA . ASP A 1 387 ? -16.501 -5.591 17.509 1.00 83.56 387 ASP A CA 1
ATOM 2977 C C . ASP A 1 387 ? -17.227 -6.937 17.417 1.00 83.56 387 ASP A C 1
ATOM 2979 O O . ASP A 1 387 ? -18.116 -7.244 18.208 1.00 83.56 387 ASP A O 1
ATOM 2983 N N . GLN A 1 388 ? -16.849 -7.749 16.437 1.00 82.88 388 GLN A N 1
ATOM 2984 C CA . GLN A 1 388 ? -17.398 -9.068 16.153 1.00 82.88 388 GLN A CA 1
ATOM 2985 C C . GLN A 1 388 ? -16.334 -10.137 16.407 1.00 82.88 388 GLN A C 1
ATOM 2987 O O . GLN A 1 388 ? -15.754 -10.698 15.478 1.00 82.88 388 GLN A O 1
ATOM 2992 N N . GLY A 1 389 ? -16.088 -10.432 17.684 1.00 80.00 389 GLY A N 1
ATOM 2993 C CA . GLY A 1 389 ? -15.233 -11.543 18.097 1.00 80.00 389 GLY A CA 1
ATOM 2994 C C . GLY A 1 389 ? -13.733 -11.250 18.072 1.00 80.00 389 GLY A C 1
ATOM 2995 O O . GLY A 1 389 ? -12.956 -12.165 17.794 1.00 80.00 389 GLY A O 1
ATOM 2996 N N . THR A 1 390 ? -13.312 -10.015 18.361 1.00 83.44 390 THR A N 1
ATOM 2997 C CA . THR A 1 390 ? -11.891 -9.715 18.580 1.00 83.44 390 THR A CA 1
ATOM 2998 C C . THR A 1 390 ? -11.365 -10.414 19.835 1.00 83.44 390 THR A C 1
ATOM 3000 O O . THR A 1 390 ? -11.990 -10.406 20.898 1.00 83.44 390 THR A O 1
ATOM 3003 N N . VAL A 1 391 ? -10.182 -11.009 19.725 1.00 81.81 391 VAL A N 1
ATOM 3004 C CA . VAL A 1 391 ? -9.428 -11.598 20.830 1.00 81.81 391 VAL A CA 1
ATOM 3005 C C . VAL A 1 391 ? -8.275 -10.670 21.182 1.00 81.81 391 VAL A C 1
ATOM 3007 O O . VAL A 1 391 ? -7.443 -10.364 20.333 1.00 81.81 391 VAL A O 1
ATOM 3010 N N . PHE A 1 392 ? -8.197 -10.255 22.443 1.00 81.00 392 PHE A N 1
ATOM 3011 C CA . PHE A 1 392 ? -7.049 -9.518 22.960 1.00 81.00 392 PHE A CA 1
ATOM 3012 C C . PHE A 1 392 ? -6.079 -10.483 23.649 1.00 81.00 392 PHE A C 1
ATOM 3014 O O . PHE A 1 392 ? -6.477 -11.224 24.549 1.00 81.00 392 PHE A O 1
ATOM 3021 N N . VAL A 1 393 ? -4.820 -10.510 23.206 1.00 70.75 393 VAL A N 1
ATOM 3022 C CA . VAL A 1 393 ? -3.850 -11.567 23.563 1.00 70.75 393 VAL A CA 1
ATOM 3023 C C . VAL A 1 393 ? -3.124 -11.301 24.899 1.00 70.75 393 VAL A C 1
ATOM 3025 O O . VAL A 1 393 ? -2.541 -12.220 25.469 1.00 70.75 393 VAL A O 1
ATOM 3028 N N . ASP A 1 394 ? -3.237 -10.102 25.481 1.00 67.62 394 ASP A N 1
ATOM 3029 C CA . ASP A 1 394 ? -2.652 -9.764 26.791 1.00 67.62 394 ASP A CA 1
ATOM 3030 C C . ASP A 1 394 ? -3.731 -9.431 27.833 1.00 67.62 394 ASP A C 1
ATOM 3032 O O . ASP A 1 394 ? -4.435 -8.431 27.722 1.00 67.62 394 ASP A O 1
ATOM 3036 N N . ARG A 1 395 ? -3.855 -10.269 28.867 1.00 49.59 395 ARG A N 1
ATOM 3037 C CA . ARG A 1 395 ? -4.947 -10.220 29.852 1.00 49.59 395 ARG A CA 1
ATOM 3038 C C . ARG A 1 395 ? -4.942 -8.956 30.709 1.00 49.59 395 ARG A C 1
ATOM 3040 O O . ARG A 1 395 ? -6.010 -8.527 31.142 1.00 49.59 395 ARG A O 1
ATOM 3047 N N . ASP A 1 396 ? -3.774 -8.388 30.985 1.00 52.94 396 ASP A N 1
ATOM 3048 C CA . ASP A 1 396 ? -3.644 -7.382 32.042 1.00 52.94 396 ASP A CA 1
ATOM 3049 C C . ASP A 1 396 ? -3.820 -5.941 31.507 1.00 52.94 396 ASP A C 1
ATOM 3051 O O . ASP A 1 396 ? -3.855 -4.986 32.282 1.00 52.94 396 ASP A O 1
ATOM 3055 N N . SER A 1 397 ? -3.985 -5.757 30.189 1.00 56.91 397 SER A N 1
ATOM 3056 C CA . SER A 1 397 ? -4.341 -4.464 29.562 1.00 56.91 397 SER A CA 1
ATOM 3057 C C . SER A 1 397 ? -5.154 -4.610 28.260 1.00 56.91 397 SER A C 1
ATOM 3059 O O . SER A 1 397 ? -5.114 -3.744 27.385 1.00 56.91 397 SER A O 1
ATOM 3061 N N . ALA A 1 398 ? -5.894 -5.714 28.129 1.00 67.62 398 ALA A N 1
ATOM 3062 C CA . ALA A 1 398 ? -6.793 -5.997 27.012 1.00 67.62 398 ALA A CA 1
ATOM 3063 C C . ALA A 1 398 ? -8.059 -5.132 27.034 1.00 67.62 398 ALA A C 1
ATOM 3065 O O . ALA A 1 398 ? -8.699 -4.976 28.075 1.00 67.62 398 ALA A O 1
ATOM 3066 N N . GLY A 1 399 ? -8.484 -4.675 25.855 1.00 78.38 399 GLY A N 1
ATOM 3067 C CA . GLY A 1 399 ? -9.797 -4.065 25.643 1.00 78.38 399 GLY A CA 1
ATOM 3068 C C . GLY A 1 399 ? -9.749 -2.654 25.067 1.00 78.38 399 GLY A C 1
ATOM 3069 O O . GLY A 1 399 ? -8.759 -2.229 24.471 1.00 78.38 399 GLY A O 1
ATOM 3070 N N . PHE A 1 400 ? -10.862 -1.941 25.227 1.00 82.50 400 PHE A N 1
ATOM 3071 C CA . PHE A 1 400 ? -11.033 -0.573 24.753 1.00 82.50 400 PHE A CA 1
ATOM 3072 C C . PHE A 1 400 ? -10.694 0.430 25.860 1.00 82.50 400 PHE A C 1
ATOM 3074 O O . PHE A 1 400 ? -11.195 0.325 26.979 1.00 82.50 400 PHE A O 1
ATOM 3081 N N . THR A 1 401 ? -9.861 1.421 25.546 1.00 83.56 401 THR A N 1
ATOM 3082 C CA . THR A 1 401 ? -9.422 2.485 26.469 1.00 83.56 401 THR A CA 1
ATOM 3083 C C . THR A 1 401 ? -9.543 3.869 25.820 1.00 83.56 401 THR A C 1
ATOM 3085 O O . THR A 1 401 ? -9.815 3.968 24.628 1.00 83.56 401 THR A O 1
ATOM 3088 N N . GLY A 1 402 ? -9.326 4.946 26.581 1.00 79.31 402 GLY A N 1
ATOM 3089 C CA . GLY A 1 402 ? -9.323 6.326 26.074 1.00 79.31 402 GLY A CA 1
ATOM 3090 C C . GLY A 1 402 ? -10.636 7.089 26.285 1.00 79.31 402 GLY A C 1
ATOM 3091 O O . GLY A 1 402 ? -11.650 6.524 26.695 1.00 79.31 402 GLY A O 1
ATOM 3092 N N . GLU A 1 403 ? -10.606 8.402 26.036 1.00 76.06 403 GLU A N 1
ATOM 3093 C CA . GLU A 1 403 ? -11.730 9.323 26.290 1.00 76.06 403 GLU A CA 1
ATOM 3094 C C . GLU A 1 403 ? -12.980 8.995 25.464 1.00 76.06 403 GLU A C 1
ATOM 3096 O O . GLU A 1 403 ? -14.103 9.225 25.917 1.00 76.06 403 GLU A O 1
ATOM 3101 N N . GLY A 1 404 ? -12.805 8.413 24.272 1.00 68.38 404 GLY A N 1
ATOM 3102 C CA . GLY A 1 404 ? -13.924 7.990 23.430 1.00 68.38 404 GLY A CA 1
ATOM 3103 C C . GLY A 1 404 ? -14.773 6.877 24.060 1.00 68.38 404 GLY A C 1
ATOM 3104 O O . GLY A 1 404 ? -15.966 6.778 23.779 1.00 68.38 404 GLY A O 1
ATOM 3105 N N . VAL A 1 405 ? -14.196 6.065 24.956 1.00 63.81 405 VAL A N 1
ATOM 3106 C CA . VAL A 1 405 ? -14.886 4.923 25.587 1.00 63.81 405 VAL A CA 1
ATOM 3107 C C . VAL A 1 405 ? -15.890 5.379 26.644 1.00 63.81 405 VAL A C 1
ATOM 3109 O O . VAL A 1 405 ? -17.029 4.910 26.672 1.00 63.81 405 VAL A O 1
ATOM 3112 N N . THR A 1 406 ? -15.480 6.294 27.524 1.00 55.06 406 THR A N 1
ATOM 3113 C CA . THR A 1 406 ? -16.259 6.694 28.709 1.00 55.06 406 THR A CA 1
ATOM 3114 C C . THR A 1 406 ? -17.476 7.539 28.363 1.00 55.06 406 THR A C 1
ATOM 3116 O O . THR A 1 406 ? -18.415 7.614 29.154 1.00 55.06 406 THR A O 1
ATOM 3119 N N . ARG A 1 407 ? -17.483 8.169 27.186 1.00 49.66 407 ARG A N 1
ATOM 3120 C CA . ARG A 1 407 ? -18.474 9.189 26.856 1.00 49.66 407 ARG A CA 1
ATOM 3121 C C . ARG A 1 407 ? -19.825 8.623 26.414 1.00 49.66 407 ARG A C 1
ATOM 3123 O O . ARG A 1 407 ? -20.801 9.351 26.537 1.00 49.66 407 ARG A O 1
ATOM 3130 N N . TYR A 1 408 ? -19.914 7.371 25.934 1.00 48.34 408 TYR A N 1
ATOM 3131 C CA . TYR A 1 408 ? -21.160 6.910 25.291 1.00 48.34 408 TYR A CA 1
ATOM 3132 C C . TYR A 1 408 ? -21.509 5.406 25.294 1.00 48.34 408 TYR A C 1
ATOM 3134 O O . TYR A 1 408 ? -22.495 5.052 24.657 1.00 48.34 408 TYR A O 1
ATOM 3142 N N . GLY A 1 409 ? -20.766 4.492 25.932 1.00 48.12 409 GLY A N 1
ATOM 3143 C CA . GLY A 1 409 ? -21.149 3.060 25.909 1.00 48.12 409 GLY A CA 1
ATOM 3144 C C . GLY A 1 409 ? -21.252 2.450 24.493 1.00 48.12 409 GLY A C 1
ATOM 3145 O O . GLY A 1 409 ? -21.983 1.493 24.275 1.00 48.12 409 GLY A O 1
ATOM 3146 N N . ARG A 1 410 ? -20.529 3.024 23.519 1.00 55.38 410 ARG A N 1
ATOM 3147 C CA . ARG A 1 410 ? -20.671 2.826 22.060 1.00 55.38 410 ARG A CA 1
ATOM 3148 C C . ARG A 1 410 ? -19.867 1.664 21.474 1.00 55.38 410 ARG A C 1
ATOM 3150 O O . ARG A 1 410 ? -19.631 1.629 20.266 1.00 55.38 410 ARG A O 1
ATOM 3157 N N . VAL A 1 411 ? -19.432 0.725 22.308 1.00 57.38 411 VAL A N 1
ATOM 3158 C CA . VAL A 1 411 ? -18.783 -0.497 21.827 1.00 57.38 411 VAL A CA 1
ATOM 3159 C C . VAL A 1 411 ? -19.823 -1.602 21.788 1.00 57.38 411 VAL A C 1
ATOM 3161 O O . VAL A 1 411 ? -20.253 -2.111 22.823 1.00 57.38 411 VAL A O 1
ATOM 3164 N N . ILE A 1 412 ? -20.231 -1.979 20.579 1.00 58.44 412 ILE A N 1
ATOM 3165 C CA . ILE A 1 412 ? -21.092 -3.139 20.382 1.00 58.44 412 ILE A CA 1
ATOM 3166 C C . ILE A 1 412 ? -20.179 -4.354 20.266 1.00 58.44 412 ILE A C 1
ATOM 3168 O O . ILE A 1 412 ? -19.647 -4.637 19.194 1.00 58.44 412 ILE A O 1
ATOM 3172 N N . HIS A 1 413 ? -20.005 -5.065 21.378 1.00 57.84 413 HIS A N 1
ATOM 3173 C CA . HIS A 1 413 ? -19.328 -6.357 21.394 1.00 57.84 413 HIS A CA 1
ATOM 3174 C C . HIS A 1 413 ? -20.309 -7.474 21.047 1.00 57.84 413 HIS A C 1
ATOM 3176 O O . HIS A 1 413 ? -21.266 -7.752 21.772 1.00 57.84 413 HIS A O 1
ATOM 3182 N N . ILE A 1 414 ? -20.054 -8.162 19.946 1.00 54.72 414 ILE A N 1
ATOM 3183 C CA . ILE A 1 414 ? -20.819 -9.319 19.503 1.00 54.72 414 ILE A CA 1
ATOM 3184 C C . ILE A 1 414 ? -19.975 -10.556 19.808 1.00 54.72 414 ILE A C 1
ATOM 3186 O O . ILE A 1 414 ? -19.198 -11.035 18.985 1.00 54.72 414 ILE A O 1
ATOM 3190 N N . GLY A 1 415 ? -20.154 -11.051 21.037 1.00 47.28 415 GLY A N 1
ATOM 3191 C CA . GLY A 1 415 ? -19.452 -12.210 21.590 1.00 47.28 415 GLY A CA 1
ATOM 3192 C C . GLY A 1 415 ? -18.149 -11.840 22.306 1.00 47.28 415 GLY A C 1
ATOM 3193 O O . GLY A 1 415 ? -17.447 -10.915 21.922 1.00 47.28 415 GLY A O 1
ATOM 3194 N N . THR A 1 416 ? -17.821 -12.576 23.367 1.00 47.62 416 THR A N 1
ATOM 3195 C CA . THR A 1 416 ? -16.502 -12.546 24.020 1.00 47.62 416 THR A CA 1
ATOM 3196 C C . THR A 1 416 ? -16.031 -13.984 24.256 1.00 47.62 416 THR A C 1
ATOM 3198 O O . THR A 1 416 ? -16.837 -14.838 24.649 1.00 47.62 416 THR A O 1
ATOM 3201 N N . PRO A 1 417 ? -14.743 -14.304 24.034 1.00 44.75 417 PRO A N 1
ATOM 3202 C CA . PRO A 1 417 ? -14.174 -15.556 24.506 1.00 44.75 417 PRO A CA 1
ATOM 3203 C C . PRO A 1 417 ? -14.015 -15.514 26.027 1.00 44.75 417 PRO A C 1
ATOM 3205 O O . PRO A 1 417 ? -13.556 -14.527 26.599 1.00 44.75 417 PRO A O 1
ATOM 3208 N N . HIS A 1 418 ? -14.321 -16.626 26.691 1.00 41.47 418 HIS A N 1
ATOM 3209 C CA . HIS A 1 418 ? -13.961 -16.802 28.093 1.00 41.47 418 HIS A CA 1
ATOM 3210 C C . HIS A 1 418 ? -12.421 -16.817 28.245 1.00 41.47 418 HIS A C 1
ATOM 3212 O O . HIS A 1 418 ? -11.786 -17.704 27.656 1.00 41.47 418 HIS A O 1
ATOM 3218 N N . PRO A 1 419 ? -11.806 -15.946 29.074 1.00 43.78 419 PRO A N 1
ATOM 3219 C CA . PRO A 1 419 ? -10.346 -15.777 29.157 1.00 43.78 419 PRO A CA 1
ATOM 3220 C C . PRO A 1 419 ? -9.580 -17.015 29.656 1.00 43.78 419 PRO A C 1
ATOM 3222 O O . PRO A 1 419 ? -8.355 -17.032 29.630 1.00 43.78 419 PRO A O 1
ATOM 3225 N N . LYS A 1 420 ? -10.278 -18.062 30.118 1.00 41.97 420 LYS A N 1
ATOM 3226 C CA . LYS A 1 420 ? -9.665 -19.326 30.562 1.00 41.97 420 LYS A CA 1
ATOM 3227 C C . LYS A 1 420 ? -9.909 -20.527 29.632 1.00 41.97 420 LYS A C 1
ATOM 3229 O O . LYS A 1 420 ? -9.268 -21.553 29.831 1.00 41.97 420 LYS A O 1
ATOM 3234 N N . ASN A 1 421 ? -10.846 -20.460 28.672 1.00 43.16 421 ASN A N 1
ATOM 3235 C CA . ASN A 1 421 ? -11.349 -21.683 28.011 1.00 43.16 421 ASN A CA 1
ATOM 3236 C C . ASN A 1 421 ? -11.583 -21.563 26.494 1.00 43.16 421 ASN A C 1
ATOM 3238 O O . ASN A 1 421 ? -11.958 -22.561 25.885 1.00 43.16 421 ASN A O 1
ATOM 3242 N N . GLY A 1 422 ? -11.459 -20.378 25.881 1.00 38.50 422 GLY A N 1
ATOM 3243 C CA . GLY A 1 422 ? -11.636 -20.206 24.426 1.00 38.50 422 GLY A CA 1
ATOM 3244 C C . GLY A 1 422 ? -13.028 -20.564 23.873 1.00 38.50 422 GLY A C 1
ATOM 3245 O O . GLY A 1 422 ? -13.216 -20.609 22.662 1.00 38.50 422 GLY A O 1
ATOM 3246 N N . ARG A 1 423 ? -14.021 -20.834 24.733 1.00 36.97 423 ARG A N 1
ATOM 3247 C CA . ARG A 1 423 ? -15.383 -21.204 24.327 1.00 36.97 423 ARG A CA 1
ATOM 3248 C C . ARG A 1 423 ? -16.216 -19.938 24.099 1.00 36.97 423 ARG A C 1
ATOM 3250 O O . ARG A 1 423 ? -16.211 -19.049 24.950 1.00 36.97 423 ARG A O 1
ATOM 3257 N N . LEU A 1 424 ? -16.914 -19.877 22.961 1.00 37.06 424 LEU A N 1
ATOM 3258 C CA . LEU A 1 424 ? -17.789 -18.769 22.560 1.00 37.06 424 LEU A CA 1
ATOM 3259 C C . LEU A 1 424 ? -18.938 -18.604 23.563 1.00 37.06 424 LEU A C 1
ATOM 3261 O O . LEU A 1 424 ? -19.776 -19.499 23.698 1.00 37.06 424 LEU A O 1
ATOM 3265 N N . ILE A 1 425 ? -18.986 -17.467 24.258 1.00 41.69 425 ILE A N 1
ATOM 3266 C CA . ILE A 1 425 ? -20.171 -17.050 25.009 1.00 41.69 425 ILE A CA 1
ATOM 3267 C C . ILE A 1 425 ? -21.080 -16.298 24.032 1.00 41.69 425 ILE A C 1
ATOM 3269 O O . ILE A 1 425 ? -20.620 -15.452 23.264 1.00 41.69 425 ILE A O 1
ATOM 3273 N N . GLN A 1 426 ? -22.362 -16.667 24.022 1.00 35.31 426 GLN A N 1
ATOM 3274 C CA . GLN A 1 426 ? -23.386 -16.098 23.145 1.00 35.31 426 GLN A CA 1
ATOM 3275 C C . GLN A 1 426 ? -23.441 -14.558 23.236 1.00 35.31 426 GLN A C 1
ATOM 3277 O O . GLN A 1 426 ? -23.164 -13.999 24.299 1.00 35.31 426 GLN A O 1
ATOM 3282 N N . PRO A 1 427 ? -23.796 -13.868 22.136 1.00 37.03 427 PRO A N 1
ATOM 3283 C CA . PRO A 1 427 ? -23.701 -12.415 22.036 1.00 37.03 427 PRO A CA 1
ATOM 3284 C C . PRO A 1 427 ? -24.584 -11.696 23.065 1.00 37.03 427 PRO A C 1
ATOM 3286 O O . PRO A 1 427 ? -25.773 -11.986 23.189 1.00 37.03 427 PRO A O 1
ATOM 3289 N N . TYR A 1 428 ? -23.997 -10.718 23.759 1.00 36.72 428 TYR A N 1
ATOM 3290 C CA . TYR A 1 428 ? -24.694 -9.775 24.631 1.00 36.72 428 TYR A CA 1
ATOM 3291 C C . TYR A 1 428 ? -24.554 -8.375 24.024 1.00 36.72 428 TYR A C 1
ATOM 3293 O O . TYR A 1 428 ? -23.522 -7.728 24.163 1.00 36.72 428 TYR A O 1
ATOM 3301 N N . VAL A 1 429 ? -25.579 -7.933 23.293 1.00 39.72 429 VAL A N 1
ATOM 3302 C CA . VAL A 1 429 ? -25.671 -6.561 22.776 1.00 39.72 429 VAL A CA 1
ATOM 3303 C C . VAL A 1 429 ? -26.117 -5.666 23.927 1.00 39.72 429 VAL A C 1
ATOM 3305 O O . VAL A 1 429 ? -27.199 -5.869 24.476 1.00 39.72 429 VAL A O 1
ATOM 3308 N N . VAL A 1 430 ? -25.302 -4.679 24.292 1.00 45.44 430 VAL A N 1
ATOM 3309 C CA . VAL A 1 430 ? -25.641 -3.706 25.335 1.00 45.44 430 VAL A CA 1
ATOM 3310 C C . VAL A 1 430 ? -25.600 -2.314 24.737 1.00 45.44 430 VAL A C 1
ATOM 3312 O O . VAL A 1 430 ? -24.568 -1.662 24.746 1.00 45.44 430 VAL A O 1
ATOM 3315 N N . ASP A 1 431 ? -26.733 -1.864 24.209 1.00 47.66 431 ASP A N 1
ATOM 3316 C CA . ASP A 1 431 ? -26.898 -0.489 23.712 1.00 47.66 431 ASP A CA 1
ATOM 3317 C C . ASP A 1 431 ? -27.216 0.507 24.856 1.00 47.66 431 ASP A C 1
ATOM 3319 O O . ASP A 1 431 ? -27.401 1.700 24.640 1.00 47.66 431 ASP A O 1
ATOM 3323 N N . ARG A 1 432 ? -27.330 0.029 26.107 1.00 69.62 432 ARG A N 1
ATOM 3324 C CA . ARG A 1 432 ? -27.751 0.820 27.280 1.00 69.62 432 ARG A CA 1
ATOM 3325 C C . ARG A 1 432 ? -27.062 0.367 28.561 1.00 69.62 432 ARG A C 1
ATOM 3327 O O . ARG A 1 432 ? -26.804 -0.822 28.723 1.00 69.62 432 ARG A O 1
ATOM 3334 N N . ARG A 1 433 ? -26.782 1.282 29.496 1.00 77.38 433 ARG A N 1
ATOM 3335 C CA . ARG A 1 433 ? -26.061 0.969 30.744 1.00 77.38 433 ARG A CA 1
ATOM 3336 C C . ARG A 1 433 ? -26.810 -0.121 31.516 1.00 77.38 433 ARG A C 1
ATOM 3338 O O . ARG A 1 433 ? -27.926 0.116 31.948 1.00 77.38 433 ARG A O 1
ATOM 3345 N N . ASN A 1 434 ? -26.198 -1.292 31.713 1.00 85.19 434 ASN A N 1
ATOM 3346 C CA . ASN A 1 434 ? -26.739 -2.369 32.548 1.00 85.19 434 ASN A CA 1
ATOM 3347 C C . ASN A 1 434 ? -25.862 -2.555 33.788 1.00 85.19 434 ASN A C 1
ATOM 3349 O O . ASN A 1 434 ? -24.698 -2.929 33.652 1.00 85.19 434 ASN A O 1
ATOM 3353 N N . THR A 1 435 ? -26.397 -2.331 34.987 1.00 86.81 435 THR A N 1
ATOM 3354 C CA . THR A 1 435 ? -25.646 -2.530 36.241 1.00 86.81 435 THR A CA 1
ATOM 3355 C C . THR A 1 435 ? -26.325 -3.542 37.168 1.00 86.81 435 THR A C 1
ATOM 3357 O O . THR A 1 435 ? -27.552 -3.605 37.204 1.00 86.81 435 THR A O 1
ATOM 3360 N N . PRO A 1 436 ? -25.565 -4.347 37.927 1.00 89.12 436 PRO A N 1
ATOM 3361 C CA . PRO A 1 436 ? -26.134 -5.214 38.957 1.00 89.12 436 PRO A CA 1
ATOM 3362 C C . PRO A 1 436 ? -26.706 -4.388 40.121 1.00 89.12 436 PRO A C 1
ATOM 3364 O O . PRO A 1 436 ? -26.105 -3.393 40.526 1.00 89.12 436 PRO A O 1
ATOM 3367 N N . GLY A 1 437 ? -27.840 -4.808 40.681 1.00 93.12 437 GLY A N 1
ATOM 3368 C CA . GLY A 1 437 ? -28.437 -4.197 41.872 1.00 93.12 437 GLY A CA 1
ATOM 3369 C C . GLY A 1 437 ? -29.601 -5.019 42.422 1.00 93.12 437 GLY A C 1
ATOM 3370 O O . GLY A 1 437 ? -30.129 -5.884 41.735 1.00 93.12 437 GLY A O 1
ATOM 3371 N N . THR A 1 438 ? -30.015 -4.760 43.659 1.00 95.06 438 THR A N 1
ATOM 3372 C CA . THR A 1 438 ? -31.149 -5.456 44.304 1.00 95.06 438 THR A CA 1
ATOM 3373 C C . THR A 1 438 ? -32.468 -4.679 44.220 1.00 95.06 438 THR A C 1
ATOM 3375 O O . THR A 1 438 ? -33.499 -5.172 44.673 1.00 95.06 438 THR A O 1
ATOM 3378 N N . ALA A 1 439 ? -32.443 -3.470 43.651 1.00 94.19 439 ALA A N 1
ATOM 3379 C CA . ALA A 1 439 ? -33.577 -2.560 43.486 1.00 94.19 439 ALA A CA 1
ATOM 3380 C C . ALA A 1 439 ? -33.283 -1.538 42.361 1.00 94.19 439 ALA A C 1
ATOM 3382 O O . ALA A 1 439 ? -32.120 -1.408 41.959 1.00 94.19 439 ALA A O 1
ATOM 3383 N N . PRO A 1 440 ? -34.284 -0.776 41.870 1.00 94.69 440 PRO A N 1
ATOM 3384 C CA . PRO A 1 440 ? -34.028 0.400 41.042 1.00 94.69 440 PRO A CA 1
ATOM 3385 C C . PRO A 1 440 ? -33.105 1.402 41.755 1.00 94.69 440 PRO A C 1
ATOM 3387 O O . PRO A 1 440 ? -33.158 1.505 42.985 1.00 94.69 440 PRO A O 1
ATOM 3390 N N . PRO A 1 441 ? -32.299 2.187 41.023 1.00 94.50 441 PRO A N 1
ATOM 3391 C CA . PRO A 1 441 ? -31.449 3.214 41.611 1.00 94.50 441 PRO A CA 1
ATOM 3392 C C . PRO A 1 441 ? -32.282 4.308 42.279 1.00 94.50 441 PRO A C 1
ATOM 3394 O O . PRO A 1 441 ? -33.315 4.722 41.756 1.00 94.50 441 PRO A O 1
ATOM 3397 N N . THR A 1 442 ? -31.797 4.816 43.411 1.00 95.69 442 THR A N 1
ATOM 3398 C CA . THR A 1 442 ? -32.377 5.969 44.121 1.00 95.69 442 THR A CA 1
ATOM 3399 C C . THR A 1 442 ? -31.575 7.260 43.917 1.00 95.69 442 THR A C 1
ATOM 3401 O O . THR A 1 442 ? -32.003 8.323 44.357 1.00 95.69 442 THR A O 1
ATOM 3404 N N . SER A 1 443 ? -30.426 7.188 43.237 1.00 93.75 443 SER A N 1
ATOM 3405 C CA . SER A 1 443 ? -29.553 8.324 42.921 1.00 93.75 443 SER A CA 1
ATOM 3406 C C . SER A 1 443 ? -28.754 8.109 41.621 1.00 93.75 443 SER A C 1
ATOM 3408 O O . SER A 1 443 ? -28.738 7.011 41.052 1.00 93.75 443 SER A O 1
ATOM 3410 N N . GLY A 1 444 ? -28.086 9.170 41.153 1.00 89.75 444 GLY A N 1
ATOM 3411 C CA . GLY A 1 444 ? -27.276 9.191 39.925 1.00 89.75 444 GLY A CA 1
ATOM 3412 C C . GLY A 1 444 ? -28.070 9.594 38.681 1.00 89.75 444 GLY A C 1
ATOM 3413 O O . GLY A 1 444 ? -29.287 9.539 38.702 1.00 89.75 444 GLY A O 1
ATOM 3414 N N . VAL A 1 445 ? -27.393 10.006 37.607 1.00 91.38 445 VAL A N 1
ATOM 3415 C CA . VAL A 1 445 ? -28.024 10.363 36.321 1.00 91.38 445 VAL A CA 1
ATOM 3416 C C . VAL A 1 445 ? -28.224 9.106 35.473 1.00 91.38 445 VAL A C 1
ATOM 3418 O O . VAL A 1 445 ? -27.270 8.343 35.283 1.00 91.38 445 VAL A O 1
ATOM 3421 N N . TRP A 1 446 ? -29.435 8.910 34.946 1.00 92.81 446 TRP A N 1
ATOM 3422 C CA . TRP A 1 446 ? -29.803 7.753 34.121 1.00 92.81 446 TRP A CA 1
ATOM 3423 C C . TRP A 1 446 ? -30.592 8.158 32.878 1.00 92.81 446 TRP A C 1
ATOM 3425 O O . TRP A 1 446 ? -31.424 9.070 32.923 1.00 92.81 446 TRP A O 1
ATOM 3435 N N . GLU A 1 447 ? -30.373 7.446 31.774 1.00 92.19 447 GLU A N 1
ATOM 3436 C CA . GLU A 1 447 ? -31.087 7.649 30.516 1.00 92.19 447 GLU A CA 1
ATOM 3437 C C . GLU A 1 447 ? -32.197 6.616 30.307 1.00 92.19 447 GLU A C 1
ATOM 3439 O O . GLU A 1 447 ? -32.147 5.486 30.796 1.00 92.19 447 GLU A O 1
ATOM 3444 N N . ARG A 1 448 ? -33.213 6.988 29.517 1.00 92.56 448 ARG A N 1
ATOM 3445 C CA . ARG A 1 448 ? -34.271 6.060 29.104 1.00 92.56 448 ARG A CA 1
ATOM 3446 C C . ARG A 1 448 ? -33.657 4.860 28.375 1.00 92.56 448 ARG A C 1
ATOM 3448 O O . ARG A 1 448 ? -33.033 5.027 27.332 1.00 92.56 448 ARG A O 1
ATOM 3455 N N . GLY A 1 449 ? -33.908 3.658 28.880 1.00 86.06 449 GLY A N 1
ATOM 3456 C CA . GLY A 1 449 ? -33.397 2.391 28.362 1.00 86.06 449 GLY A CA 1
ATOM 3457 C C . GLY A 1 449 ? -32.284 1.769 29.205 1.00 86.06 449 GLY A C 1
ATOM 3458 O O . GLY A 1 449 ? -32.012 0.586 29.014 1.00 86.06 449 GLY A O 1
ATOM 3459 N N . ASP A 1 450 ? -31.675 2.507 30.138 1.00 90.50 450 ASP A N 1
ATOM 3460 C CA . ASP A 1 450 ? -30.721 1.933 31.095 1.00 90.50 450 ASP A CA 1
ATOM 3461 C C . ASP A 1 450 ? -31.392 0.865 31.970 1.00 90.50 450 ASP A C 1
ATOM 3463 O O . ASP A 1 450 ? -32.581 0.955 32.275 1.00 90.50 450 ASP A O 1
ATOM 3467 N N . GLY A 1 451 ? -30.639 -0.158 32.365 1.00 92.81 451 GLY A N 1
ATOM 3468 C CA . GLY A 1 451 ? -31.135 -1.334 33.064 1.00 92.81 451 GLY A CA 1
ATOM 3469 C C . GLY A 1 451 ? -30.406 -1.627 34.375 1.00 92.81 451 GLY A C 1
ATOM 3470 O O . GLY A 1 451 ? -29.189 -1.492 34.489 1.00 92.81 451 GLY A O 1
ATOM 3471 N N . ILE A 1 452 ? -31.157 -2.106 35.363 1.00 94.00 452 ILE A N 1
ATOM 3472 C CA . ILE A 1 452 ? -30.629 -2.810 36.529 1.00 94.00 452 ILE A CA 1
ATOM 3473 C C . ILE A 1 452 ? -30.952 -4.292 36.391 1.00 94.00 452 ILE A C 1
ATOM 3475 O O . ILE A 1 452 ? -32.111 -4.657 36.195 1.00 94.00 452 ILE A O 1
ATOM 3479 N N . ILE A 1 453 ? -29.941 -5.148 36.520 1.00 94.38 453 ILE A N 1
ATOM 3480 C CA . ILE A 1 453 ? -30.122 -6.601 36.599 1.00 94.38 453 ILE A CA 1
ATOM 3481 C C . ILE A 1 453 ? -30.239 -6.977 38.074 1.00 94.38 453 ILE A C 1
ATOM 3483 O O . ILE A 1 453 ? -29.321 -6.695 38.847 1.00 94.38 453 ILE A O 1
ATOM 3487 N N . ASN A 1 454 ? -31.352 -7.616 38.449 1.00 94.56 454 ASN A N 1
ATOM 3488 C CA . ASN A 1 454 ? -31.582 -8.040 39.824 1.00 94.56 454 ASN A CA 1
ATOM 3489 C C . ASN A 1 454 ? -30.565 -9.122 40.224 1.00 94.56 454 ASN A C 1
ATOM 3491 O O . ASN A 1 454 ? -30.535 -10.193 39.617 1.00 94.56 454 ASN A O 1
ATOM 3495 N N . THR A 1 455 ? -29.732 -8.852 41.231 1.00 95.06 455 THR A N 1
ATOM 3496 C CA . THR A 1 455 ? -28.734 -9.814 41.741 1.00 95.06 455 THR A CA 1
ATOM 3497 C C . THR A 1 455 ? -29.290 -10.787 42.772 1.00 95.06 455 THR A C 1
ATOM 3499 O O . THR A 1 455 ? -28.641 -11.784 43.075 1.00 95.06 455 THR A O 1
ATOM 3502 N N . GLU A 1 456 ? -30.485 -10.522 43.298 1.00 95.12 456 GLU A N 1
ATOM 3503 C CA . GLU A 1 456 ? -31.187 -11.385 44.248 1.00 95.12 456 GLU A CA 1
ATOM 3504 C C . GLU A 1 456 ? -32.639 -11.606 43.795 1.00 95.12 456 GLU A C 1
ATOM 3506 O O . GLU A 1 456 ? -33.576 -11.161 44.461 1.00 95.12 456 GLU A O 1
ATOM 3511 N N . PRO A 1 457 ? -32.861 -12.243 42.632 1.00 93.62 457 PRO A N 1
ATOM 3512 C CA . PRO A 1 457 ? -34.208 -12.568 42.194 1.00 93.62 457 PRO A CA 1
ATOM 3513 C C . PRO A 1 457 ? -34.862 -13.565 43.157 1.00 93.62 457 PRO A C 1
ATOM 3515 O O . PRO A 1 457 ? -34.315 -14.638 43.405 1.00 93.62 457 PRO A O 1
ATOM 3518 N N . ASP A 1 458 ? -36.052 -13.232 43.657 1.00 93.31 458 ASP A N 1
ATOM 3519 C CA . ASP A 1 458 ? -36.847 -14.113 44.514 1.00 93.31 458 ASP A CA 1
ATOM 3520 C C . ASP A 1 458 ? -38.325 -14.042 44.096 1.00 93.31 458 ASP A C 1
ATOM 3522 O O . ASP A 1 458 ? -38.967 -13.009 44.309 1.00 93.31 458 ASP A O 1
ATOM 3526 N N . PRO A 1 459 ? -38.881 -15.114 43.499 1.00 93.31 459 PRO A N 1
ATOM 3527 C CA . PRO A 1 459 ? -40.270 -15.135 43.047 1.00 93.31 459 PRO A CA 1
ATOM 3528 C C . PRO A 1 459 ? -41.280 -15.075 44.202 1.00 93.31 459 PRO A C 1
ATOM 3530 O O . PRO A 1 459 ? -42.448 -14.773 43.979 1.00 93.31 459 PRO A O 1
ATOM 3533 N N . THR A 1 460 ? -40.857 -15.359 45.438 1.00 93.31 460 THR A N 1
ATOM 3534 C CA . THR A 1 460 ? -41.727 -15.348 46.625 1.00 93.31 460 THR A CA 1
ATOM 3535 C C . THR A 1 460 ? -41.825 -13.971 47.286 1.00 93.31 460 THR A C 1
ATOM 3537 O O . THR A 1 460 ? -42.722 -13.737 48.097 1.00 93.31 460 THR A O 1
ATOM 3540 N N . VAL A 1 461 ? -40.946 -13.033 46.914 1.00 90.25 461 VAL A N 1
ATOM 3541 C CA . VAL A 1 461 ? -40.911 -11.665 47.445 1.00 90.25 461 VAL A CA 1
ATOM 3542 C C . VAL A 1 461 ? -41.320 -10.690 46.334 1.00 90.25 461 VAL A C 1
ATOM 3544 O O . VAL A 1 461 ? -40.529 -10.460 45.422 1.00 90.25 461 VAL A O 1
ATOM 3547 N N . PRO A 1 462 ? -42.500 -10.034 46.398 1.00 89.38 462 PRO A N 1
ATOM 3548 C CA . PRO A 1 462 ? -43.020 -9.209 45.297 1.00 89.38 462 PRO A CA 1
ATOM 3549 C C . PRO A 1 462 ? -42.067 -8.118 44.772 1.00 89.38 462 PRO A C 1
ATOM 3551 O O . PRO A 1 462 ? -42.049 -7.826 43.578 1.00 89.38 462 PRO A O 1
ATOM 3554 N N . ALA A 1 463 ? -41.239 -7.531 45.643 1.00 85.31 463 ALA A N 1
ATOM 3555 C CA . ALA A 1 463 ? -40.240 -6.531 45.253 1.00 85.31 463 ALA A CA 1
ATOM 3556 C C . ALA A 1 463 ? -39.042 -7.122 44.480 1.00 85.31 463 ALA A C 1
ATOM 3558 O O . ALA A 1 463 ? -38.385 -6.404 43.733 1.00 85.31 463 ALA A O 1
ATOM 3559 N N . LYS A 1 464 ? -38.771 -8.423 44.642 1.00 90.50 464 LYS A N 1
ATOM 3560 C CA . LYS A 1 464 ? -37.668 -9.172 44.017 1.00 90.50 464 LYS A CA 1
ATOM 3561 C C . LYS A 1 464 ? -38.145 -10.155 42.940 1.00 90.50 464 LYS A C 1
ATOM 3563 O O . LYS A 1 464 ? -37.311 -10.792 42.297 1.00 90.50 464 LYS A O 1
ATOM 3568 N N . ALA A 1 465 ? -39.454 -10.236 42.693 1.00 93.94 465 ALA A N 1
ATOM 3569 C CA . ALA A 1 465 ? -40.087 -11.128 41.720 1.00 93.94 465 ALA A CA 1
ATOM 3570 C C . ALA A 1 465 ? -39.888 -10.682 40.256 1.00 93.94 465 ALA A C 1
ATOM 3572 O O . ALA A 1 465 ? -40.713 -10.955 39.387 1.00 93.94 465 ALA A O 1
ATOM 3573 N N . TRP A 1 466 ? -38.790 -9.986 39.964 1.00 95.50 466 TRP A N 1
ATOM 3574 C CA . TRP A 1 466 ? -38.476 -9.415 38.660 1.00 95.50 466 TRP A CA 1
ATOM 3575 C C . TRP A 1 466 ? -37.023 -9.706 38.314 1.00 95.50 466 TRP A C 1
ATOM 3577 O O . TRP A 1 466 ? -36.138 -9.655 39.174 1.00 95.50 466 TRP A O 1
ATOM 3587 N N . ARG A 1 467 ? -36.768 -9.967 37.031 1.00 95.12 467 ARG A N 1
ATOM 3588 C CA . ARG A 1 467 ? -35.419 -10.135 36.480 1.00 95.12 467 ARG A CA 1
ATOM 3589 C C . ARG A 1 467 ? -34.590 -8.853 36.591 1.00 95.12 467 ARG A C 1
ATOM 3591 O O . ARG A 1 467 ? -33.365 -8.923 36.669 1.00 95.12 467 ARG A O 1
ATOM 3598 N N . GLY A 1 468 ? -35.240 -7.693 36.585 1.00 96.12 468 GLY A N 1
ATOM 3599 C CA . GLY A 1 468 ? -34.574 -6.404 36.690 1.00 96.12 468 GLY A CA 1
ATOM 3600 C C . GLY A 1 468 ? -35.523 -5.228 36.514 1.00 96.12 468 GLY A C 1
ATOM 3601 O O . GLY A 1 468 ? -36.745 -5.390 36.497 1.00 96.12 468 GLY A O 1
ATOM 3602 N N . TRP A 1 469 ? -34.939 -4.046 36.344 1.00 97.31 469 TRP A N 1
ATOM 3603 C CA . TRP A 1 469 ? -35.648 -2.788 36.115 1.00 97.31 469 TRP A CA 1
ATO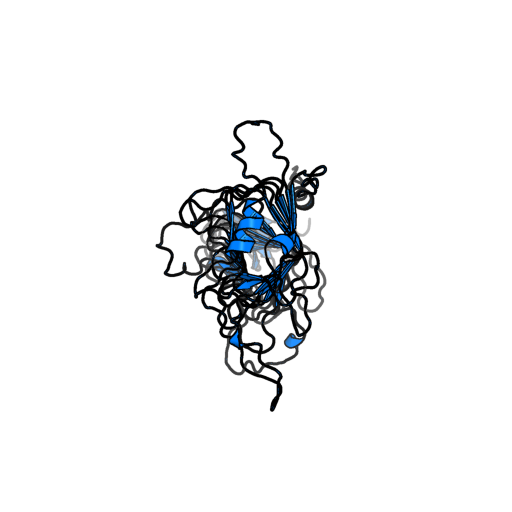M 3604 C C . TRP A 1 469 ? -35.061 -2.059 34.916 1.00 97.31 469 TRP A C 1
ATOM 3606 O O . TRP A 1 469 ? -33.864 -2.157 34.667 1.00 97.31 469 TRP A O 1
ATOM 3616 N N . VAL A 1 470 ? -35.894 -1.331 34.179 1.00 95.56 470 VAL A N 1
ATOM 3617 C CA . VAL A 1 470 ? -35.478 -0.484 33.057 1.00 95.56 470 VAL A CA 1
ATOM 3618 C C . VAL A 1 470 ? -35.957 0.947 33.281 1.00 95.56 470 VAL A C 1
ATOM 3620 O O . VAL A 1 470 ? -37.098 1.168 33.692 1.00 95.56 470 VAL A O 1
ATOM 3623 N N . CYS A 1 471 ? -35.092 1.921 33.022 1.00 96.25 471 CYS A N 1
ATOM 3624 C CA . CYS A 1 471 ? -35.413 3.337 33.082 1.00 96.25 471 CYS A CA 1
ATOM 3625 C C . CYS A 1 471 ? -36.341 3.688 31.910 1.00 96.25 471 CYS A C 1
ATOM 3627 O O . CYS A 1 471 ? -35.952 3.623 30.744 1.00 96.25 471 CYS A O 1
ATOM 3629 N N . ILE A 1 472 ? -37.590 4.042 32.188 1.00 96.06 472 ILE A N 1
ATOM 3630 C CA . ILE A 1 472 ? -38.581 4.431 31.177 1.00 96.06 472 ILE A CA 1
ATOM 3631 C C . ILE A 1 472 ? -38.589 5.941 30.911 1.00 96.06 472 ILE A C 1
ATOM 3633 O O . ILE A 1 472 ? -39.063 6.370 29.855 1.00 96.06 472 ILE A O 1
ATOM 3637 N N . LYS A 1 473 ? -38.006 6.737 31.815 1.00 97.06 473 LYS A N 1
ATOM 3638 C CA . LYS A 1 473 ? -37.861 8.192 31.694 1.00 97.06 473 LYS A CA 1
ATOM 3639 C C . LYS A 1 473 ? -36.551 8.644 32.340 1.00 97.06 473 LYS A C 1
ATOM 3641 O O . LYS A 1 473 ? -36.326 8.360 33.509 1.00 97.06 473 LYS A O 1
ATOM 3646 N N . ALA A 1 474 ? -35.718 9.364 31.591 1.00 94.62 474 ALA A N 1
ATOM 3647 C CA . ALA A 1 474 ? -34.426 9.854 32.076 1.00 94.62 474 ALA A CA 1
ATOM 3648 C C . ALA A 1 474 ? -34.562 10.791 33.297 1.00 94.62 474 ALA A C 1
ATOM 3650 O O . ALA A 1 474 ? -35.566 11.500 33.419 1.00 94.62 474 ALA A O 1
ATOM 3651 N N . GLY A 1 475 ? -33.551 10.819 34.174 1.00 93.94 475 GLY A N 1
ATOM 3652 C CA . GLY A 1 475 ? -33.500 11.723 35.333 1.00 93.94 475 GLY A CA 1
ATOM 3653 C C . GLY A 1 475 ? -32.476 11.332 36.406 1.00 93.94 475 GLY A C 1
ATOM 3654 O O . GLY A 1 475 ? -31.598 10.505 36.166 1.00 93.94 475 GLY A O 1
ATOM 3655 N N . GLU A 1 476 ? -32.634 11.908 37.605 1.00 96.25 476 GLU A N 1
ATOM 3656 C CA . GLU A 1 476 ? -31.798 11.659 38.789 1.00 96.25 476 GLU A CA 1
ATOM 3657 C C . GLU A 1 476 ? -32.639 11.127 39.970 1.00 96.25 476 GLU A C 1
ATOM 3659 O O . GLU A 1 476 ? -33.053 11.917 40.820 1.00 96.25 476 GLU A O 1
ATOM 3664 N N . PRO A 1 477 ? -32.972 9.818 40.033 1.00 89.25 477 PRO A N 1
ATOM 3665 C CA . PRO A 1 477 ? -32.447 8.699 39.239 1.00 89.25 477 PRO A CA 1
ATOM 3666 C C . PRO A 1 477 ? -33.254 8.282 37.996 1.00 89.25 477 PRO A C 1
ATOM 3668 O O . PRO A 1 477 ? -33.001 7.218 37.436 1.00 89.25 477 PRO A O 1
ATOM 3671 N N . GLY A 1 478 ? -34.232 9.074 37.559 1.00 94.69 478 GLY A N 1
ATOM 3672 C CA . GLY A 1 478 ? -35.146 8.698 36.473 1.00 94.69 478 GLY A CA 1
ATOM 3673 C C . GLY A 1 478 ? -36.313 7.837 36.963 1.00 94.69 478 GLY A C 1
ATOM 3674 O O . GLY A 1 478 ? -36.441 7.548 38.152 1.00 94.69 478 GLY A O 1
ATOM 3675 N N . GLU A 1 479 ? -37.207 7.460 36.053 1.00 97.31 479 GLU A N 1
ATOM 3676 C CA . GLU A 1 479 ? -38.387 6.638 36.345 1.00 97.31 479 GLU A CA 1
ATOM 3677 C C . GLU A 1 479 ? -38.149 5.203 35.884 1.00 97.31 479 GLU A C 1
ATOM 3679 O O . GLU A 1 479 ? -37.753 4.983 34.740 1.00 97.31 479 GLU A O 1
ATOM 3684 N N . TRP A 1 480 ? -38.410 4.223 36.750 1.00 97.19 480 TRP A N 1
ATOM 3685 C CA . TRP A 1 480 ? -38.032 2.827 36.533 1.00 97.19 480 TRP A CA 1
ATOM 3686 C C . TRP A 1 480 ? -39.243 1.904 36.506 1.00 97.19 480 TRP A C 1
ATOM 3688 O O . TRP A 1 480 ? -40.144 2.013 37.332 1.00 97.19 480 TRP A O 1
ATOM 3698 N N . THR A 1 481 ? -39.246 0.957 35.572 1.00 97.19 481 THR A N 1
ATOM 3699 C CA . THR A 1 481 ? -40.276 -0.082 35.454 1.00 97.19 481 THR A CA 1
ATOM 3700 C C . THR A 1 481 ? -39.638 -1.463 35.589 1.00 97.19 481 THR A C 1
ATOM 3702 O O . THR A 1 481 ? -38.634 -1.728 34.920 1.00 97.19 481 THR A O 1
ATOM 3705 N N . PRO A 1 482 ? -40.172 -2.355 36.443 1.00 96.25 482 PRO A N 1
ATOM 3706 C CA . PRO A 1 482 ? -39.686 -3.727 36.523 1.00 96.25 482 PRO A CA 1
ATOM 3707 C C . PRO A 1 482 ? -39.989 -4.503 35.234 1.00 96.25 482 PRO A C 1
ATOM 3709 O O . PRO A 1 482 ? -40.999 -4.265 34.572 1.00 96.25 482 PRO A O 1
ATOM 3712 N N . TYR A 1 483 ? -39.139 -5.467 34.886 1.00 94.50 483 TYR A N 1
ATOM 3713 C CA . TYR A 1 483 ? -39.364 -6.368 33.755 1.00 94.50 483 TYR A CA 1
ATOM 3714 C C . TYR A 1 483 ? -38.984 -7.814 34.089 1.00 94.50 483 TYR A C 1
ATOM 3716 O O . TYR A 1 483 ? -38.212 -8.091 35.008 1.00 94.50 483 TYR A O 1
ATOM 3724 N N . GLY A 1 484 ? -39.527 -8.752 33.307 1.00 92.94 484 GLY A N 1
ATOM 3725 C CA . GLY A 1 484 ? -39.226 -10.178 33.432 1.00 92.94 484 GLY A CA 1
ATOM 3726 C C . GLY A 1 484 ? -39.697 -10.770 34.759 1.00 92.94 484 GLY A C 1
ATOM 3727 O O . GLY A 1 484 ? -38.864 -11.207 35.545 1.00 92.94 484 GLY A O 1
ATOM 3728 N N . ALA A 1 485 ? -41.010 -10.760 35.002 1.00 93.56 485 ALA A N 1
ATOM 3729 C CA . ALA A 1 485 ? -41.621 -11.372 36.182 1.00 93.56 485 ALA A CA 1
ATOM 3730 C C . ALA A 1 485 ? -41.130 -12.815 36.399 1.00 93.56 485 ALA A C 1
ATOM 3732 O O . ALA A 1 485 ? -41.034 -13.599 35.450 1.00 93.56 485 ALA A O 1
ATOM 3733 N N . LEU A 1 486 ? -40.827 -13.154 37.649 1.00 86.12 486 LEU A N 1
ATOM 3734 C CA . LEU A 1 486 ? -40.354 -14.461 38.084 1.00 86.12 486 LEU A CA 1
ATOM 3735 C C . LEU A 1 486 ? -41.450 -15.086 38.952 1.00 86.12 486 LEU A C 1
ATOM 3737 O O . LEU A 1 486 ? -41.651 -14.663 40.082 1.00 86.12 486 LEU A O 1
ATOM 3741 N N . GLY A 1 487 ? -42.162 -16.078 38.416 1.00 76.00 487 GLY A N 1
ATOM 3742 C CA . GLY A 1 487 ? -43.312 -16.704 39.084 1.00 76.00 487 GLY A CA 1
ATOM 3743 C C . GLY A 1 487 ? -44.661 -16.149 38.613 1.00 76.00 487 GLY A C 1
ATOM 3744 O O . GLY A 1 487 ? -44.744 -15.024 38.123 1.00 76.00 487 GLY A O 1
ATOM 3745 N N . LYS A 1 488 ? -45.696 -16.991 38.684 1.00 56.12 488 LYS A N 1
ATOM 3746 C CA . LYS A 1 488 ? -47.096 -16.637 38.418 1.00 56.12 488 LYS A CA 1
ATOM 3747 C C . LYS A 1 488 ? -47.827 -16.382 39.721 1.00 56.12 488 LYS A C 1
ATOM 3749 O O . LYS A 1 488 ? -47.560 -17.158 40.665 1.00 56.12 488 LYS A O 1
#

Secondary structure (DSSP, 8-state):
------SSSHHHHTT------PPPSS-S-EEEGGGT---SSSB-HHHHHHHHHTSPPTT-TT--SS----EEEEEPPPSS-EEESSPEEEES-BSEEEEES-TTTTSSSSS---SEEE-S-TT-EEEEEESEEEEEEES-EEE-B-GGG-SS---SSS------BPTT-EEEEES-SSS--EEEEEEEES-EEESEEEEEEE-S-TTTS-EEEEEEEESEEEEEEEEEEEEE--S-B-SEEESSEEEEEPTT--EEEEEEEEEEEEESEEEEE-TTS-----SEEEEEEEEEEES-EE--SS-SEEESPPPPTTS-TT-PPPS---EEEES-EES-SGGGGS---TTS-----EEEEE--SS-EEEES-EESSEEEE-TT--SPEEEES-EES-TTS-EEESHHHHTT--EEE--EE-TTT--EEPP---SS-EEEESS--SSS-B-TT-EEEESS--TTSTTT-EEEEEEEE-BSS-EEEEEEE---

Foldseek 3Di:
DPPDPPVPVVVVVLVPPDPPLPQQDPQPAEFELVVQDQLPQDASAVSNLVSLPSFDAPPPVPDPDPDDRAHEYEYEAHPAEHEHAAERENERGESYEYDYPDLQQQPDDPPRGARYEYAHAAQHEHYEYFQYYSYEYESHGYEQFHPPFPPDACPPPGDDDDGPRRHNYEHYEYFDAPAETEYYNYEYASAYYESEQEDYEQAAAAERTYQYAAYEYHNYEFYQHQEESYEAHYANHHHAEYAAYEYEYDANYAAPAEHQHEEYEYHNYEQEYDPPHLHHYPAYEYAAYEYAYEQYEHLDQAANYEYPDDDDPVDDPDGGHHRAYEYEYANYEYNPDPCVPPVPPCVPVDDFHAHEEAEACYEYEAAQYEGEAEHEYEPNPNAAYEYHEYHHPDDPRYYYHYPNCPPAVRYQHQWDQDPPPRDTDGGDGDNAAEEEDQAQDQFDWGAFFHWYAHPDADLVDVRRQARTWTARATDGNGDIDGHHGHYD

Radius of gyration: 27.62 Å; Cα contacts (8 Å, |Δi|>4): 1353; chains: 1; bounding box: 84×44×85 Å

pLDDT: mean 77.16, std 20.17, range [27.19, 98.25]

Solvent-accessible surface area (backbone atoms only — not comparable to full-atom values): 24761 Å² total; per-residue (Å²): 135,86,81,74,88,65,79,72,63,62,68,61,61,69,78,68,72,68,85,74,75,65,75,63,76,83,38,92,41,72,40,56,38,63,83,55,34,78,17,73,53,52,82,33,35,71,33,50,43,51,45,63,61,68,44,75,49,73,81,55,81,89,59,95,55,99,70,70,64,31,22,38,39,40,34,61,82,42,81,58,16,36,16,28,50,54,61,38,74,47,59,33,43,40,39,27,38,40,36,37,75,48,71,65,39,56,41,96,53,89,84,62,47,34,52,32,32,38,69,40,66,66,61,39,42,51,35,37,41,31,47,28,29,48,27,40,35,31,22,45,18,34,32,22,45,42,84,86,46,74,75,75,68,57,79,86,79,61,67,82,69,80,45,62,52,40,50,56,20,28,42,37,33,39,26,51,81,86,46,77,27,38,37,34,49,32,38,35,35,45,31,26,30,26,39,20,16,27,30,35,33,39,24,65,30,18,88,57,17,23,44,29,62,25,37,39,34,34,57,28,37,27,35,41,13,40,38,22,28,31,38,29,28,10,32,42,33,35,62,32,35,30,61,25,33,36,35,30,29,23,76,66,10,65,17,34,34,35,26,35,12,16,38,39,39,40,26,48,30,37,36,44,55,54,94,86,53,92,42,45,15,62,20,34,39,43,61,11,20,26,42,38,38,34,46,27,38,27,61,49,72,61,43,51,35,39,33,67,60,80,72,58,90,92,51,76,88,89,61,66,19,63,58,78,39,52,36,39,37,30,42,30,31,39,51,75,49,90,64,76,74,58,80,66,76,70,82,56,93,70,71,77,36,44,27,28,41,40,37,44,62,36,37,45,36,36,34,50,23,36,35,37,18,21,38,35,25,32,79,52,27,71,37,52,35,41,32,41,43,56,43,54,75,33,86,93,61,45,47,81,39,54,63,29,50,80,75,64,61,46,60,42,41,45,31,52,62,43,98,87,70,74,48,82,43,79,67,61,80,50,92,43,63,71,44,81,33,78,61,78,68,85,60,57,83,40,52,60,59,24,31,31,39,37,73,62,64,33,58,89,41,83,90,27,20,28,50,22,29,32,24,76,36,56,35,78,34,39,40,72,42,77,41,62,71,36,75,132

Nearest PDB structures (foldseek):
  6w4q-assembly2_D  TM=4.998E-01  e=3.982E-03  Kuttervirus CBA120
  8iqe-assembly1_B  TM=6.047E-01  e=3.065E-02  Klebsiella phage VLC6
  8ikw-assembly4_H  TM=3.062E-01  e=2.468E-01  Fusarium phyllophilum
  8oq1-assembly1_A  TM=3.257E-01  e=7.005E-01  Acinetobacter phage vB_AbaP_APK14

Mean predicted aligned error: 13.36 Å

Sequence (488 aa):
MRLTLTILLVLISACAIADTVTPPVASPYVVNLGDYAKGDGSDETDAIQRAFDAIPPREWKEHVTADHPGGVIIIPRPKAFYGIAKTIRIVERWNTTIRCESPVWGSRGMPVNYYFRWIGPDNGTMFEFRSCKGMVVENLSMTGMDEACWVEPMKTYNLKPIGRMTKGITGIRLGPETQAGFQTSMIFDQLRIADVDTAVRLGVYANNGPDVRELSFRLAVLGPFSSYGVIAASGNLANVTFETVSTYAGKGAKAAFRLDGGEMLLLNWNGASARDIDPEGAEVIVNAGGIHIVKAWSEWRGPFLRTNSPAPPEWTEGTYGSINYPMILEGVRHYEGSWMHQKVNLKQGNLVPISIDYDRPVPLHLIGCSLWGGVKLGATSQATIIDQGTVFVDRDSAGFTGEGVTRYGRVIHIGTPHPKNGRLIQPYVVDRRNTPGTAPPTSGVWERGDGIINTEPDPTVPAKAWRGWVCIKAGEPGEWTPYGALGK